Protein AF-A0A7R9T646-F1 (afdb_monomer_lite)

Structure (mmCIF, N/CA/C/O backbone):
data_AF-A0A7R9T646-F1
#
_entry.id   AF-A0A7R9T646-F1
#
loop_
_atom_site.group_PDB
_atom_site.id
_atom_site.type_symbol
_atom_site.label_atom_id
_atom_site.label_alt_id
_atom_site.label_comp_id
_atom_site.label_asym_id
_atom_site.label_entity_id
_atom_site.label_seq_id
_atom_site.pdbx_PDB_ins_code
_atom_site.Cartn_x
_atom_site.Cartn_y
_atom_site.Cartn_z
_atom_site.occupancy
_atom_site.B_iso_or_equiv
_atom_site.auth_seq_id
_atom_site.auth_comp_id
_atom_site.auth_asym_id
_atom_site.auth_atom_id
_atom_site.pdbx_PDB_model_num
ATOM 1 N N . GLU A 1 1 ? -43.658 -16.223 30.006 1.00 36.09 1 GLU A N 1
ATOM 2 C CA . GLU A 1 1 ? -44.524 -16.137 28.807 1.00 36.09 1 GLU A CA 1
ATOM 3 C C . GLU A 1 1 ? -45.807 -15.336 29.052 1.00 36.09 1 GLU A C 1
ATOM 5 O O . GLU A 1 1 ? -45.929 -14.273 28.464 1.00 36.09 1 GLU A O 1
ATOM 10 N N . LEU A 1 2 ? -46.694 -15.718 29.986 1.00 35.78 2 LEU A N 1
ATOM 11 C CA . LEU A 1 2 ? -47.937 -14.964 30.285 1.00 35.78 2 LEU A CA 1
ATOM 12 C C . LEU A 1 2 ? -47.733 -13.484 30.691 1.00 35.78 2 LEU A C 1
ATOM 14 O O . LEU A 1 2 ? -48.491 -12.627 30.253 1.00 35.78 2 LEU A O 1
ATOM 18 N N . GLN A 1 3 ? -46.701 -13.148 31.479 1.00 42.22 3 GLN A N 1
ATOM 19 C CA . GLN A 1 3 ? -46.390 -11.746 31.826 1.00 42.22 3 GLN A CA 1
ATOM 20 C C . GLN A 1 3 ? -45.808 -10.935 30.655 1.00 42.22 3 GLN A C 1
ATOM 22 O O . GLN A 1 3 ? -46.102 -9.749 30.547 1.00 42.22 3 GLN A O 1
ATOM 27 N N . ALA A 1 4 ? -45.021 -11.555 29.768 1.00 42.41 4 ALA A N 1
ATOM 28 C CA . ALA A 1 4 ? -44.462 -10.882 28.592 1.00 42.41 4 ALA A CA 1
ATOM 29 C C . ALA A 1 4 ? -45.567 -10.529 27.580 1.00 42.41 4 ALA A C 1
ATOM 31 O O . ALA A 1 4 ? -45.566 -9.430 27.037 1.00 42.41 4 ALA A O 1
ATOM 32 N N . GLY A 1 5 ? -46.562 -11.412 27.423 1.00 45.31 5 GLY A N 1
ATOM 33 C CA . GLY A 1 5 ? -47.751 -11.148 26.607 1.00 45.31 5 GLY A CA 1
ATOM 34 C C . GLY A 1 5 ? -48.639 -10.018 27.145 1.00 45.31 5 GLY A C 1
ATOM 35 O O . GLY A 1 5 ? -49.204 -9.272 26.359 1.00 45.31 5 GLY A O 1
ATOM 36 N N . VAL A 1 6 ? -48.729 -9.835 28.471 1.00 52.69 6 VAL A N 1
ATOM 37 C CA . VAL A 1 6 ? -49.461 -8.699 29.075 1.00 52.69 6 VAL A CA 1
ATOM 38 C C . VAL A 1 6 ? -48.689 -7.385 28.934 1.00 52.69 6 VAL A C 1
ATOM 40 O O . VAL A 1 6 ? -49.299 -6.344 28.723 1.00 52.69 6 VAL A O 1
ATOM 43 N N . ILE A 1 7 ? -47.355 -7.420 29.018 1.00 55.94 7 ILE A N 1
ATOM 44 C CA . ILE A 1 7 ? -46.509 -6.232 28.825 1.00 55.94 7 ILE A CA 1
ATOM 45 C C . ILE A 1 7 ? -46.528 -5.772 27.361 1.00 55.94 7 ILE A C 1
ATOM 47 O O . ILE A 1 7 ? -46.598 -4.574 27.121 1.00 55.94 7 ILE A O 1
ATOM 51 N N . GLY A 1 8 ? -46.565 -6.698 26.397 1.00 50.81 8 GLY A N 1
ATOM 52 C CA . GLY A 1 8 ? -46.741 -6.377 24.973 1.00 50.81 8 GLY A CA 1
ATOM 53 C C . GLY A 1 8 ? -48.120 -5.809 24.603 1.00 50.81 8 GLY A C 1
ATOM 54 O O . GLY A 1 8 ? -48.304 -5.353 23.484 1.00 50.81 8 GLY A O 1
ATOM 55 N N . LEU A 1 9 ? -49.090 -5.824 25.528 1.00 52.78 9 LEU A N 1
ATOM 56 C CA . LEU A 1 9 ? -50.414 -5.203 25.369 1.00 52.78 9 LEU A CA 1
ATOM 57 C C . LEU A 1 9 ? -50.498 -3.803 26.006 1.00 52.78 9 LEU A C 1
ATOM 59 O O . LEU A 1 9 ? -51.541 -3.151 25.925 1.00 52.78 9 LEU A O 1
ATOM 63 N N . LEU A 1 10 ? -49.436 -3.346 26.677 1.00 58.06 10 LEU A N 1
ATOM 64 C CA . LEU A 1 10 ? -49.351 -1.994 27.222 1.00 58.06 10 LEU A CA 1
ATOM 65 C C . LEU A 1 10 ? -49.015 -1.019 26.087 1.00 58.06 10 LEU A C 1
ATOM 67 O O . LEU A 1 10 ? -48.085 -1.257 25.328 1.00 58.06 10 LEU A O 1
ATOM 71 N N . GLY A 1 11 ? -49.754 0.089 25.980 1.00 62.97 11 GLY A N 1
ATOM 72 C CA . GLY A 1 11 ? -49.494 1.101 24.950 1.00 62.97 11 GLY A CA 1
ATOM 73 C C . GLY A 1 11 ? -48.109 1.751 25.077 1.00 62.97 11 GLY A C 1
ATOM 74 O O . GLY A 1 11 ? -47.518 1.769 26.162 1.00 62.97 11 GLY A O 1
ATOM 75 N N . GLY A 1 12 ? -47.632 2.340 23.979 1.00 66.50 12 GLY A N 1
ATOM 76 C CA . GLY A 1 12 ? -46.288 2.912 23.833 1.00 66.50 12 GLY A CA 1
ATOM 77 C C . GLY A 1 12 ? -45.790 3.798 24.981 1.00 66.50 12 GLY A C 1
ATOM 78 O O . GLY A 1 12 ? -44.673 3.617 25.472 1.00 66.50 12 GLY A O 1
ATOM 79 N N . ASP A 1 13 ? -46.652 4.674 25.509 1.00 72.94 13 ASP A N 1
ATOM 80 C CA . ASP A 1 13 ? -46.334 5.556 26.644 1.00 72.94 13 ASP A CA 1
ATOM 81 C C . ASP A 1 13 ? -45.949 4.787 27.919 1.00 72.94 13 ASP A C 1
ATOM 83 O O . ASP A 1 13 ? -45.088 5.221 28.688 1.00 72.94 13 ASP A O 1
ATOM 87 N N . SER A 1 14 ? -46.560 3.623 28.154 1.00 80.94 14 SER A N 1
ATOM 88 C CA . SER A 1 14 ? -46.241 2.786 29.317 1.00 80.94 14 SER A CA 1
ATOM 89 C C . SER A 1 14 ? -44.862 2.151 29.167 1.00 80.94 14 SER A C 1
ATOM 91 O O . SER A 1 14 ? -44.081 2.150 30.120 1.00 80.94 14 SER A O 1
ATOM 93 N N . MET A 1 15 ? -44.527 1.672 27.965 1.00 83.88 15 MET A N 1
ATOM 94 C CA . MET A 1 15 ? -43.220 1.079 27.692 1.00 83.88 15 MET A CA 1
ATOM 95 C C . MET A 1 15 ? -42.100 2.119 27.829 1.00 83.88 15 MET A C 1
ATOM 97 O O . MET A 1 15 ? -41.085 1.877 28.492 1.00 83.88 15 MET A O 1
ATOM 101 N N . PHE A 1 16 ? -42.317 3.321 27.298 1.00 86.94 16 PHE A N 1
ATOM 102 C CA . PHE A 1 16 ? -41.382 4.433 27.434 1.00 86.94 16 PHE A CA 1
ATOM 103 C C . PHE A 1 16 ? -41.096 4.779 28.908 1.00 86.94 16 PHE A C 1
ATOM 105 O O . PHE A 1 16 ? -39.937 4.891 29.310 1.00 86.94 16 PHE A O 1
ATOM 112 N N . GLN A 1 17 ? -42.126 4.874 29.758 1.00 88.19 17 GLN A N 1
ATOM 113 C CA . GLN A 1 17 ? -41.931 5.181 31.184 1.00 88.19 17 GLN A CA 1
ATOM 114 C C . GLN A 1 17 ? -41.261 4.039 31.955 1.00 88.19 17 GLN A C 1
ATOM 116 O O . GLN A 1 17 ? -40.408 4.286 32.808 1.00 88.19 17 GLN A O 1
ATOM 121 N N . MET A 1 18 ? -41.607 2.785 31.652 1.00 87.94 18 MET A N 1
ATOM 122 C CA . MET A 1 18 ? -41.038 1.614 32.329 1.00 87.94 18 MET A CA 1
ATOM 123 C C . MET A 1 18 ? -39.549 1.401 32.017 1.00 87.94 18 MET A C 1
ATOM 125 O O . MET A 1 18 ? -38.837 0.817 32.832 1.00 87.94 18 MET A O 1
ATOM 129 N N . THR A 1 19 ? -39.069 1.877 30.865 1.00 91.69 19 THR A N 1
ATOM 130 C CA . THR A 1 19 ? -37.661 1.754 30.443 1.00 91.69 19 THR A CA 1
ATOM 131 C C . THR A 1 19 ? -36.781 2.941 30.836 1.00 91.69 19 THR A C 1
ATOM 133 O O . THR A 1 19 ? -35.556 2.841 30.779 1.00 91.69 19 THR A O 1
ATOM 136 N N . LYS A 1 20 ? -37.379 4.049 31.286 1.00 91.00 20 LYS A N 1
ATOM 137 C CA . LYS A 1 20 ? -36.696 5.330 31.520 1.00 91.00 20 LYS A CA 1
ATOM 138 C C . LYS A 1 20 ? -35.478 5.247 32.443 1.00 91.00 20 LYS A C 1
ATOM 140 O O . LYS A 1 20 ? -34.511 5.967 32.236 1.00 91.00 20 LYS A O 1
ATOM 145 N N . ASN A 1 21 ? -35.510 4.366 33.442 1.00 91.31 21 ASN A N 1
ATOM 146 C CA . ASN A 1 21 ? -34.461 4.255 34.462 1.00 91.31 21 ASN A CA 1
ATOM 147 C C . ASN A 1 21 ? -33.472 3.104 34.211 1.00 91.31 21 ASN A C 1
ATOM 149 O O . ASN A 1 21 ? -32.638 2.820 35.070 1.00 91.31 21 ASN A O 1
ATOM 153 N N . LEU A 1 22 ? -33.544 2.425 33.058 1.00 93.06 22 LEU A N 1
ATOM 154 C CA . LEU A 1 22 ? -32.674 1.276 32.776 1.00 93.06 22 LEU A CA 1
ATOM 155 C C . LEU A 1 22 ? -31.188 1.647 32.688 1.00 93.06 22 LEU A C 1
ATOM 157 O O . LEU A 1 22 ? -30.338 0.804 32.964 1.00 93.06 22 LEU A O 1
ATOM 161 N N . TYR A 1 23 ? -30.857 2.905 32.383 1.00 92.06 23 TYR A N 1
ATOM 162 C CA . TYR A 1 23 ? -29.471 3.383 32.338 1.00 92.06 23 TYR A CA 1
ATOM 163 C C . TYR A 1 23 ? -28.728 3.204 33.673 1.00 92.06 23 TYR A C 1
ATOM 165 O O . TYR A 1 23 ? -27.513 3.008 33.680 1.00 92.06 23 TYR A O 1
ATOM 173 N N . ALA A 1 24 ? -29.445 3.178 34.805 1.00 91.19 24 ALA A N 1
ATOM 174 C CA . ALA A 1 24 ? -28.866 2.929 36.128 1.00 91.19 24 ALA A CA 1
ATOM 175 C C . ALA A 1 24 ? -28.239 1.523 36.265 1.00 91.19 24 ALA A C 1
ATOM 177 O O . ALA A 1 24 ? -27.486 1.268 37.206 1.00 91.19 24 ALA A O 1
ATOM 178 N N . ALA A 1 25 ? -28.508 0.609 35.324 1.00 89.06 25 ALA A N 1
ATOM 179 C CA . ALA A 1 25 ? -27.880 -0.708 35.276 1.00 89.06 25 ALA A CA 1
ATOM 180 C C . ALA A 1 25 ? -26.375 -0.647 34.942 1.00 89.06 25 ALA A C 1
ATOM 182 O O . ALA A 1 25 ? -25.620 -1.523 35.378 1.00 89.06 25 ALA A O 1
ATOM 183 N N . TYR A 1 26 ? -25.929 0.376 34.204 1.00 87.44 26 TYR A N 1
ATOM 184 C CA . TYR A 1 26 ? -24.523 0.545 33.818 1.00 87.44 26 TYR A CA 1
ATOM 185 C C . TYR A 1 26 ? -23.925 1.888 34.262 1.00 87.44 26 TYR A C 1
ATOM 187 O O . TYR A 1 26 ? -22.754 1.929 34.636 1.00 87.44 26 TYR A O 1
ATOM 195 N N . LYS A 1 27 ? -24.716 2.966 34.299 1.00 87.75 27 LYS A N 1
ATOM 196 C CA . LYS A 1 27 ? -24.257 4.315 34.645 1.00 87.75 27 LYS A CA 1
ATOM 197 C C . LYS A 1 27 ? -24.341 4.551 36.150 1.00 87.75 27 LYS A C 1
ATOM 199 O O . LYS A 1 27 ? -25.387 4.377 36.771 1.00 87.75 27 LYS A O 1
ATOM 204 N N . VAL A 1 28 ? -23.224 4.959 36.748 1.00 82.12 28 VAL A N 1
ATOM 205 C CA . VAL A 1 28 ? -23.115 5.157 38.199 1.00 82.12 28 VAL A CA 1
ATOM 206 C C . VAL A 1 28 ? -23.414 6.608 38.572 1.00 82.12 28 VAL A C 1
ATOM 208 O O . VAL A 1 28 ? -22.648 7.502 38.213 1.00 82.12 28 VAL A O 1
ATOM 211 N N . ASP A 1 29 ? -24.457 6.838 39.374 1.00 80.94 29 ASP A N 1
ATOM 212 C CA . ASP A 1 29 ? -24.684 8.143 40.006 1.00 80.94 29 ASP A CA 1
ATOM 213 C C . ASP A 1 29 ? -23.667 8.363 41.137 1.00 80.94 29 ASP A C 1
ATOM 215 O O . ASP A 1 29 ? -23.695 7.691 42.167 1.00 80.94 29 ASP A O 1
ATOM 219 N N . LYS A 1 30 ? -22.734 9.300 40.943 1.00 81.00 30 LYS A N 1
ATOM 220 C CA . LYS A 1 30 ? -21.671 9.606 41.915 1.00 81.00 30 LYS A CA 1
ATOM 221 C C . LYS A 1 30 ? -22.188 10.305 43.178 1.00 81.00 30 LYS A C 1
ATOM 223 O O . LYS A 1 30 ? -21.455 10.341 44.163 1.00 81.00 30 LYS A O 1
ATOM 228 N N . ASN A 1 31 ? -23.412 10.834 43.160 1.00 83.62 31 ASN A N 1
ATOM 229 C CA . ASN A 1 31 ? -23.991 11.572 44.280 1.00 83.62 31 ASN A CA 1
ATOM 230 C C . ASN A 1 31 ? -24.744 10.673 45.275 1.00 83.62 31 ASN A C 1
ATOM 232 O O . ASN A 1 31 ? -25.038 11.118 46.383 1.00 83.62 31 ASN A O 1
ATOM 236 N N . SER A 1 32 ? -25.045 9.420 44.915 1.00 83.50 32 SER A N 1
ATOM 237 C CA . SER A 1 32 ? -25.761 8.482 45.789 1.00 83.50 32 SER A CA 1
ATOM 238 C C . SER A 1 32 ? -24.815 7.644 46.658 1.00 83.50 32 SER A C 1
ATOM 240 O O . SER A 1 32 ? -23.663 7.364 46.300 1.00 83.50 32 SER A O 1
ATOM 242 N N . SER A 1 33 ? -25.312 7.170 47.803 1.00 88.38 33 SER A N 1
ATOM 243 C CA . SER A 1 33 ? -24.544 6.274 48.675 1.00 88.38 33 SER A CA 1
ATOM 244 C C . SER A 1 33 ? -24.209 4.945 47.978 1.00 88.38 33 SER A C 1
ATOM 246 O O . SER A 1 33 ? -24.876 4.515 47.039 1.00 88.38 33 SER A O 1
ATOM 248 N N . ALA A 1 34 ? -23.164 4.238 48.428 1.00 86.00 34 ALA A N 1
ATOM 249 C CA . ALA A 1 34 ? -22.797 2.934 47.856 1.00 86.00 34 ALA A CA 1
ATOM 250 C C . ALA A 1 34 ? -23.947 1.907 47.909 1.00 86.00 34 ALA A C 1
ATOM 252 O O . ALA A 1 34 ? -24.131 1.136 46.968 1.00 86.00 34 ALA A O 1
ATOM 253 N N . GLN A 1 35 ? -24.739 1.935 48.984 1.00 86.44 35 GLN A N 1
ATOM 254 C CA . GLN A 1 35 ? -25.880 1.042 49.166 1.00 86.44 35 GLN A CA 1
ATOM 255 C C . GLN A 1 35 ? -27.036 1.389 48.216 1.00 86.44 35 GLN A C 1
ATOM 257 O O . GLN A 1 35 ? -27.603 0.490 47.598 1.00 86.44 35 GLN A O 1
ATOM 262 N N . GLU A 1 36 ? -27.341 2.677 48.034 1.00 86.38 36 GLU A N 1
ATOM 263 C CA . GLU A 1 36 ? -28.346 3.133 47.062 1.00 86.38 36 GLU A CA 1
ATOM 264 C C . GLU A 1 36 ? -27.932 2.810 45.628 1.00 86.38 36 GLU A C 1
ATOM 266 O O . GLU A 1 36 ? -28.743 2.281 44.876 1.00 86.38 36 GLU A O 1
ATOM 271 N N . ARG A 1 37 ? -26.659 3.018 45.267 1.00 86.00 37 ARG A N 1
ATOM 272 C CA . ARG A 1 37 ? -26.133 2.664 43.939 1.00 86.00 37 ARG A CA 1
ATOM 273 C C . ARG A 1 37 ? -26.306 1.182 43.634 1.00 86.00 37 ARG A C 1
ATOM 275 O O . ARG A 1 37 ? -26.750 0.821 42.548 1.00 86.00 37 ARG A O 1
ATOM 282 N N . SER A 1 38 ? -25.970 0.321 44.595 1.00 86.88 38 SER A N 1
ATOM 283 C CA . SER A 1 38 ? -26.133 -1.126 44.437 1.00 86.88 38 SER A CA 1
ATOM 284 C C . SER A 1 38 ? -27.600 -1.521 44.272 1.00 86.88 38 SER A C 1
ATOM 286 O O . SER A 1 38 ? -27.901 -2.398 43.466 1.00 86.88 38 SER A O 1
ATOM 288 N N . ARG A 1 39 ? -28.504 -0.876 45.018 1.00 90.44 39 ARG A N 1
ATOM 289 C CA . ARG A 1 39 ? -29.946 -1.109 44.919 1.00 90.44 39 ARG A CA 1
ATOM 290 C C . ARG A 1 39 ? -30.506 -0.644 43.576 1.00 90.44 39 ARG A C 1
ATOM 292 O O . ARG A 1 39 ? -31.128 -1.437 42.889 1.00 90.44 39 ARG A O 1
ATOM 299 N N . MET A 1 40 ? -30.231 0.596 43.168 1.00 88.62 40 MET A N 1
ATOM 300 C CA . MET A 1 40 ? -30.699 1.148 41.890 1.00 88.62 40 MET A CA 1
ATOM 301 C C . MET A 1 40 ? -30.210 0.323 40.700 1.00 88.62 40 MET A C 1
ATOM 303 O O . MET A 1 40 ? -30.976 0.068 39.775 1.00 88.62 40 MET A O 1
ATOM 307 N N . LYS A 1 41 ? -28.956 -0.141 40.743 1.00 90.25 41 LYS A N 1
ATOM 308 C CA . LYS A 1 41 ? -28.407 -1.029 39.719 1.00 90.25 41 LYS A CA 1
ATOM 309 C C . LYS A 1 41 ? -29.159 -2.359 39.654 1.00 90.25 41 LYS A C 1
ATOM 311 O O . LYS A 1 41 ? -29.510 -2.790 38.559 1.00 90.25 41 LYS A O 1
ATOM 316 N N . ALA A 1 42 ? -29.406 -2.997 40.800 1.00 88.94 42 ALA A N 1
ATOM 317 C CA . ALA A 1 42 ? -30.140 -4.259 40.862 1.00 88.94 42 ALA A CA 1
ATOM 318 C C . ALA A 1 42 ? -31.588 -4.099 40.368 1.00 88.94 42 ALA A C 1
ATOM 320 O O . ALA A 1 42 ? -32.022 -4.870 39.515 1.00 88.94 42 ALA A O 1
ATOM 321 N N . ASP A 1 43 ? -32.285 -3.051 40.816 1.00 90.00 43 ASP A N 1
ATOM 322 C CA . ASP A 1 43 ? -33.663 -2.745 40.415 1.00 90.00 43 ASP A CA 1
ATOM 323 C C . ASP A 1 43 ? -33.756 -2.483 38.896 1.00 90.00 43 ASP A C 1
ATOM 325 O O . ASP A 1 43 ? -34.667 -2.971 38.219 1.00 90.00 43 ASP A O 1
ATOM 329 N N . ALA A 1 44 ? -32.792 -1.744 38.329 1.00 91.25 44 ALA A N 1
ATOM 330 C CA . ALA A 1 44 ? -32.715 -1.475 36.893 1.00 91.25 44 ALA A CA 1
ATOM 331 C C . ALA A 1 44 ? -32.398 -2.738 36.082 1.00 91.25 44 ALA A C 1
ATOM 333 O O . ALA A 1 44 ? -33.021 -2.968 35.047 1.00 91.25 44 ALA A O 1
ATOM 334 N N . GLN A 1 45 ? -31.479 -3.582 36.560 1.00 89.94 45 GLN A N 1
ATOM 335 C CA . GLN A 1 45 ? -31.189 -4.869 35.933 1.00 89.94 45 GLN A CA 1
ATOM 336 C C . GLN A 1 45 ? -32.431 -5.762 35.935 1.00 89.94 45 GLN A C 1
ATOM 338 O O . GLN A 1 45 ? -32.848 -6.190 34.863 1.00 89.94 45 GLN A O 1
ATOM 343 N N . GLU A 1 46 ? -33.071 -5.988 37.084 1.00 88.69 46 GLU A N 1
ATOM 344 C CA . GLU A 1 46 ? -34.286 -6.809 37.194 1.00 88.69 46 GLU A CA 1
ATOM 345 C C . GLU A 1 46 ? -35.408 -6.293 36.279 1.00 88.69 46 GLU A C 1
ATOM 347 O O . GLU A 1 46 ? -36.029 -7.061 35.537 1.00 88.69 46 GLU A O 1
ATOM 352 N N . THR A 1 47 ? -35.613 -4.974 36.257 1.00 89.25 47 THR A N 1
ATOM 353 C CA . THR A 1 47 ? -36.576 -4.336 35.353 1.00 89.25 47 THR A CA 1
ATOM 354 C C . THR A 1 47 ? -36.211 -4.585 33.889 1.00 89.25 47 THR A C 1
ATOM 356 O O . THR A 1 47 ? -37.076 -4.973 33.104 1.00 89.25 47 THR A O 1
ATOM 359 N N . GLY A 1 48 ? -34.937 -4.433 33.522 1.00 88.12 48 GLY A N 1
ATOM 360 C CA . GLY A 1 48 ? -34.434 -4.687 32.174 1.00 88.12 48 GLY A CA 1
ATOM 361 C C . GLY A 1 48 ? -34.656 -6.129 31.727 1.00 88.12 48 GLY A C 1
ATOM 362 O O . GLY A 1 48 ? -35.151 -6.353 30.628 1.00 88.12 48 GLY A O 1
ATOM 363 N N . HIS A 1 49 ? -34.401 -7.109 32.597 1.00 85.75 49 HIS A N 1
ATOM 364 C CA . HIS A 1 49 ? -34.636 -8.525 32.288 1.00 85.75 49 HIS A CA 1
ATOM 365 C C . HIS A 1 49 ? -36.102 -8.814 31.986 1.00 85.75 49 HIS A C 1
ATOM 367 O O . HIS A 1 49 ? -36.417 -9.572 31.071 1.00 85.75 49 HIS A O 1
ATOM 373 N N . ARG A 1 50 ? -37.007 -8.217 32.768 1.00 85.06 50 ARG A N 1
ATOM 374 C CA . ARG A 1 50 ? -38.447 -8.405 32.594 1.00 85.06 50 ARG A CA 1
ATOM 375 C C . ARG A 1 50 ? -38.945 -7.811 31.275 1.00 85.06 50 ARG A C 1
ATOM 377 O O . ARG A 1 50 ? -39.881 -8.347 30.690 1.00 85.06 50 ARG A O 1
ATOM 384 N N . LEU A 1 51 ? -38.348 -6.703 30.836 1.00 86.62 51 LEU A N 1
ATOM 385 C CA . LEU A 1 51 ? -38.791 -5.938 29.668 1.00 86.62 51 LEU A CA 1
ATOM 386 C C . LEU A 1 51 ? -38.088 -6.345 28.367 1.00 86.62 51 LEU A C 1
ATOM 388 O O . LEU A 1 51 ? -38.678 -6.192 27.301 1.00 86.62 51 LEU A O 1
ATOM 392 N N . ALA A 1 52 ? -36.875 -6.900 28.435 1.00 85.00 52 ALA A N 1
ATOM 393 C CA . ALA A 1 52 ? -36.073 -7.254 27.265 1.00 85.00 52 ALA A CA 1
ATOM 394 C C . ALA A 1 52 ? -36.797 -8.154 26.240 1.00 85.00 52 ALA A C 1
ATOM 396 O O . ALA A 1 52 ? -36.703 -7.845 25.054 1.00 85.00 52 ALA A O 1
ATOM 397 N N . PRO A 1 53 ? -37.565 -9.200 26.623 1.00 80.38 53 PRO A N 1
ATOM 398 C CA . PRO A 1 53 ? -38.298 -10.007 25.646 1.00 80.38 53 PRO A CA 1
ATOM 399 C C . PRO A 1 53 ? -39.344 -9.202 24.868 1.00 80.38 53 PRO A C 1
ATOM 401 O O . PRO A 1 53 ? -39.451 -9.364 23.660 1.00 80.38 53 PRO A O 1
ATOM 404 N N . ALA A 1 54 ? -40.077 -8.315 25.552 1.00 79.12 54 ALA A N 1
ATOM 405 C CA . ALA A 1 54 ? -41.098 -7.478 24.925 1.00 79.12 54 ALA A CA 1
ATOM 406 C C . ALA A 1 54 ? -40.473 -6.421 24.003 1.00 79.12 54 ALA A C 1
ATOM 408 O O . ALA A 1 54 ? -40.972 -6.200 22.906 1.00 79.12 54 ALA A O 1
ATOM 409 N N . LEU A 1 55 ? -39.351 -5.819 24.416 1.00 83.44 55 LEU A N 1
ATOM 410 C CA . LEU A 1 55 ? -38.586 -4.882 23.587 1.00 83.44 55 LEU A CA 1
ATOM 411 C C . LEU A 1 55 ? -38.014 -5.556 22.333 1.00 83.44 55 LEU A C 1
ATOM 413 O O . LEU A 1 55 ? -38.051 -4.972 21.256 1.00 83.44 55 LEU A O 1
ATOM 417 N N . ALA A 1 56 ? -37.509 -6.786 22.460 1.00 81.88 56 ALA A N 1
ATOM 418 C CA . ALA A 1 56 ? -36.938 -7.532 21.341 1.00 81.88 56 ALA A CA 1
ATOM 419 C C . ALA A 1 56 ? -37.987 -7.952 20.296 1.00 81.88 56 ALA A C 1
ATOM 421 O O . ALA A 1 56 ? -37.639 -8.104 19.129 1.00 81.88 56 ALA A O 1
ATOM 422 N N . SER A 1 57 ? -39.247 -8.150 20.701 1.00 76.81 57 SER A N 1
ATOM 423 C CA . SER A 1 57 ? -40.344 -8.566 19.816 1.00 76.81 57 SER A CA 1
ATOM 424 C C . SER A 1 57 ? -41.234 -7.420 19.323 1.00 76.81 57 SER A C 1
ATOM 426 O O . SER A 1 57 ? -42.182 -7.679 18.586 1.00 76.81 57 SER A O 1
ATOM 428 N N . MET A 1 58 ? -40.998 -6.186 19.776 1.00 79.00 58 MET A N 1
ATOM 429 C CA . MET A 1 58 ? -41.806 -5.018 19.412 1.00 79.00 58 MET A CA 1
ATOM 430 C C . MET A 1 58 ? -41.612 -4.655 17.934 1.00 79.00 58 MET A C 1
ATOM 432 O O . MET A 1 58 ? -40.518 -4.817 17.392 1.00 79.00 58 MET A O 1
ATOM 436 N N . ASP A 1 59 ? -42.664 -4.164 17.277 1.00 81.50 59 ASP A N 1
ATOM 437 C CA . ASP A 1 59 ? -42.590 -3.745 15.874 1.00 81.50 59 ASP A CA 1
ATOM 438 C C . ASP A 1 59 ? -41.625 -2.559 15.682 1.00 81.50 59 ASP A C 1
ATOM 440 O O . ASP A 1 59 ? -41.467 -1.715 16.565 1.00 81.50 59 ASP A O 1
ATOM 444 N N . THR A 1 60 ? -40.959 -2.485 14.526 1.00 82.81 60 THR A N 1
ATOM 445 C CA . THR A 1 60 ? -39.958 -1.445 14.244 1.00 82.81 60 THR A CA 1
ATOM 446 C C . THR A 1 60 ? -40.556 -0.036 14.214 1.00 82.81 60 THR A C 1
ATOM 448 O O . THR A 1 60 ? -39.914 0.892 14.707 1.00 82.81 60 THR A O 1
ATOM 451 N N . GLU A 1 61 ? -41.765 0.153 13.673 1.00 85.00 61 GLU A N 1
ATOM 452 C CA . GLU A 1 61 ? -42.420 1.470 13.669 1.00 85.00 61 GLU A CA 1
ATOM 453 C C . GLU A 1 61 ? -42.898 1.853 15.070 1.00 85.00 61 GLU A C 1
ATOM 455 O O . GLU A 1 61 ? -42.794 3.013 15.472 1.00 85.00 61 GLU A O 1
ATOM 460 N N . GLU A 1 62 ? -43.350 0.871 15.851 1.00 86.69 62 GLU A N 1
ATOM 461 C CA . GLU A 1 62 ? -43.721 1.087 17.248 1.00 86.69 62 GLU A CA 1
ATOM 462 C C . GLU A 1 62 ? -42.503 1.477 18.101 1.00 86.69 62 GLU A C 1
ATOM 464 O O . GLU A 1 62 ? -42.561 2.456 18.846 1.00 86.69 62 GLU A O 1
ATOM 469 N N . LEU A 1 63 ? -41.370 0.780 17.952 1.00 88.12 63 LEU A N 1
ATOM 470 C CA . LEU A 1 63 ? -40.104 1.151 18.593 1.00 88.12 63 LEU A CA 1
ATOM 471 C C . LEU A 1 63 ? -39.682 2.571 18.203 1.00 88.12 63 LEU A C 1
ATOM 473 O O . LEU A 1 63 ? -39.301 3.364 19.066 1.00 88.12 63 LEU A O 1
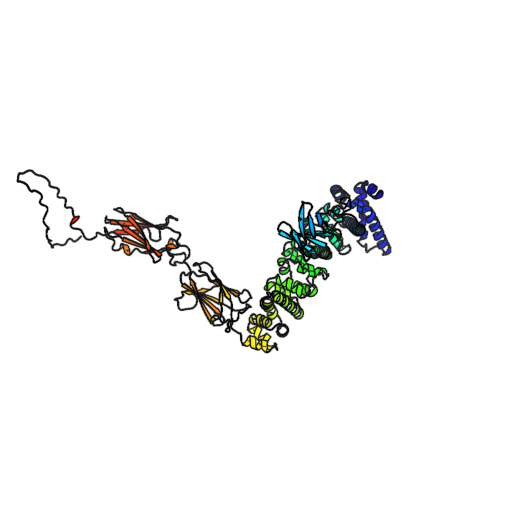ATOM 477 N N . ARG A 1 64 ? -39.777 2.913 16.916 1.00 88.88 64 ARG A N 1
ATOM 478 C CA . ARG A 1 64 ? -39.401 4.238 16.422 1.00 88.88 64 ARG A CA 1
ATOM 479 C C . ARG A 1 64 ? -40.253 5.340 17.041 1.00 88.88 64 ARG A C 1
ATOM 481 O O . ARG A 1 64 ? -39.699 6.322 17.531 1.00 88.88 64 ARG A O 1
ATOM 488 N N . GLU A 1 65 ? -41.576 5.196 17.043 1.00 89.25 65 GLU A N 1
ATOM 489 C CA . GLU A 1 65 ? -42.461 6.221 17.605 1.00 89.25 65 GLU A CA 1
ATOM 490 C C . GLU A 1 65 ? -42.354 6.297 19.134 1.00 89.25 65 GLU A C 1
ATOM 492 O O . GLU A 1 65 ? -42.267 7.401 19.676 1.00 89.25 65 GLU A O 1
ATOM 497 N N . ASN A 1 66 ? -42.238 5.160 19.828 1.00 89.31 66 ASN A N 1
ATOM 498 C CA . ASN A 1 66 ? -42.085 5.127 21.285 1.00 89.31 66 ASN A CA 1
ATOM 499 C C . ASN A 1 66 ? -40.795 5.814 21.748 1.00 89.31 66 ASN A C 1
ATOM 501 O O . ASN A 1 66 ? -40.805 6.540 22.738 1.00 89.31 66 ASN A O 1
ATOM 505 N N . PHE A 1 67 ? -39.680 5.610 21.038 1.00 91.81 67 PHE A N 1
ATOM 506 C CA . PHE A 1 67 ? -38.363 6.124 21.433 1.00 91.81 67 PHE A CA 1
ATOM 507 C C . PHE A 1 67 ? -37.929 7.383 20.670 1.00 91.81 67 PHE A C 1
ATOM 509 O O . PHE A 1 67 ? -36.799 7.845 20.823 1.00 91.81 67 PHE A O 1
ATOM 516 N N . LYS A 1 68 ? -38.830 8.013 19.911 1.00 90.38 68 LYS A N 1
ATOM 517 C CA . LYS A 1 68 ? -38.558 9.228 19.123 1.00 90.38 68 LYS A CA 1
ATOM 518 C C . LYS A 1 68 ? -37.998 10.397 19.937 1.00 90.38 68 LYS A C 1
ATOM 520 O O . LYS A 1 68 ? -37.219 11.191 19.423 1.00 90.38 68 LYS A O 1
ATOM 525 N N . GLN A 1 69 ? -38.404 10.508 21.203 1.00 89.38 69 GLN A N 1
ATOM 526 C CA . GLN A 1 69 ? -37.967 11.556 22.138 1.00 89.38 69 GLN A CA 1
ATOM 527 C C . GLN A 1 69 ? -37.054 11.019 23.254 1.00 89.38 69 GLN A C 1
ATOM 529 O O . GLN A 1 69 ? -36.812 11.711 24.244 1.00 89.38 69 GLN A O 1
ATOM 534 N N . ALA A 1 70 ? -36.573 9.778 23.133 1.00 92.81 70 ALA A N 1
ATOM 535 C CA . ALA A 1 70 ? -35.704 9.175 24.134 1.00 92.81 70 ALA A CA 1
ATOM 536 C C . ALA A 1 70 ? -34.317 9.833 24.126 1.00 92.81 70 ALA A C 1
ATOM 538 O O . ALA A 1 70 ? -33.751 10.123 23.070 1.00 92.81 70 ALA A O 1
ATOM 539 N N . THR A 1 71 ? -33.757 10.048 25.316 1.00 95.38 71 THR A N 1
ATOM 540 C CA . THR A 1 71 ? -32.373 10.512 25.464 1.00 95.38 71 THR A CA 1
ATOM 541 C C . THR A 1 71 ? -31.388 9.376 25.153 1.00 95.38 71 THR A C 1
ATOM 543 O O . THR A 1 71 ? -31.761 8.203 25.259 1.00 95.38 71 THR A O 1
ATOM 546 N N . PRO A 1 72 ? -30.114 9.681 24.836 1.00 94.31 72 PRO A N 1
ATOM 547 C CA . PRO A 1 72 ? -29.094 8.653 24.620 1.00 94.31 72 PRO A CA 1
ATOM 548 C C . PRO A 1 72 ? -28.959 7.689 25.804 1.00 94.31 72 PRO A C 1
ATOM 550 O O . PRO A 1 72 ? -28.851 6.486 25.599 1.00 94.31 72 PRO A O 1
ATOM 553 N N . GLU A 1 73 ? -29.067 8.195 27.038 1.00 94.62 73 GLU A N 1
ATOM 554 C CA . GLU A 1 73 ? -29.047 7.385 28.266 1.00 94.62 73 GLU A CA 1
ATOM 555 C C . GLU A 1 73 ? -30.210 6.386 28.310 1.00 94.62 73 GLU A C 1
ATOM 557 O O . GLU A 1 73 ? -30.026 5.210 28.615 1.00 94.62 73 GLU A O 1
ATOM 562 N N . HIS A 1 74 ? -31.422 6.833 27.971 1.00 94.75 74 HIS A N 1
ATOM 563 C CA . HIS A 1 74 ? -32.612 5.981 27.966 1.00 94.75 74 HIS A CA 1
ATOM 564 C C . HIS A 1 74 ? -32.489 4.873 26.912 1.00 94.75 74 HIS A C 1
ATOM 566 O O . HIS A 1 74 ? -32.713 3.699 27.220 1.00 94.75 74 HIS A O 1
ATOM 572 N N . ILE A 1 75 ? -32.056 5.224 25.698 1.00 95.50 75 ILE A N 1
ATOM 573 C CA . ILE A 1 75 ? -31.799 4.258 24.622 1.00 95.50 75 ILE A CA 1
ATOM 574 C C . ILE A 1 75 ? -30.691 3.279 25.036 1.00 95.50 75 ILE A C 1
ATOM 576 O O . ILE A 1 75 ? -30.879 2.066 24.938 1.00 95.50 75 ILE A O 1
ATOM 580 N N . GLY A 1 76 ? -29.575 3.785 25.569 1.00 93.88 76 GLY A N 1
ATOM 581 C CA . GLY A 1 76 ? -28.463 2.984 26.078 1.00 93.88 76 GLY A CA 1
ATOM 582 C C . GLY A 1 76 ? -28.904 1.999 27.161 1.00 93.88 76 GLY A C 1
ATOM 583 O O . GLY A 1 76 ? -28.513 0.836 27.130 1.00 93.88 76 GLY A O 1
ATOM 584 N N . GLY A 1 77 ? -29.796 2.412 28.069 1.00 93.25 77 GLY A N 1
ATOM 585 C CA . GLY A 1 77 ? -30.406 1.541 29.082 1.00 93.25 77 GLY A CA 1
ATOM 586 C C . GLY A 1 77 ? -31.157 0.353 28.484 1.00 93.25 77 GLY A C 1
ATOM 587 O O . GLY A 1 77 ? -31.015 -0.777 28.955 1.00 93.25 77 GLY A O 1
ATOM 588 N N . CYS A 1 78 ? -31.925 0.595 27.424 1.00 94.31 78 CYS A N 1
ATOM 589 C CA . CYS A 1 78 ? -32.672 -0.451 26.729 1.00 94.31 78 CYS A CA 1
ATOM 590 C C . CYS A 1 78 ? -31.742 -1.397 25.960 1.00 94.31 78 CYS A C 1
ATOM 592 O O . CYS A 1 78 ? -31.857 -2.615 26.099 1.00 94.31 78 CYS A O 1
ATOM 594 N N . LEU A 1 79 ? -30.783 -0.848 25.206 1.00 94.00 79 LEU A N 1
ATOM 595 C CA . LEU A 1 79 ? -29.788 -1.633 24.472 1.00 94.00 79 LEU A CA 1
ATOM 596 C C . LEU A 1 79 ? -28.946 -2.493 25.421 1.00 94.00 79 LEU A C 1
ATOM 598 O O . LEU A 1 79 ? -28.756 -3.679 25.164 1.00 94.00 79 LEU A O 1
ATOM 602 N N . PHE A 1 80 ? -28.514 -1.940 26.557 1.00 93.06 80 PHE A N 1
ATOM 603 C CA . PHE A 1 80 ? -27.791 -2.682 27.588 1.00 93.06 80 PHE A CA 1
ATOM 604 C C . PHE A 1 80 ? -28.617 -3.856 28.129 1.00 93.06 80 PHE A C 1
ATOM 606 O O . PHE A 1 80 ? -28.107 -4.971 28.220 1.00 93.06 80 PHE A O 1
ATOM 613 N N . ALA A 1 81 ? -29.901 -3.641 28.439 1.00 91.44 81 ALA A N 1
ATOM 614 C CA . ALA A 1 81 ? -30.789 -4.709 28.898 1.00 91.44 81 ALA A CA 1
ATOM 615 C C . ALA A 1 81 ? -30.964 -5.818 27.845 1.00 91.44 81 ALA A C 1
ATOM 617 O O . ALA A 1 81 ? -30.994 -7.000 28.190 1.00 91.44 81 ALA A O 1
ATOM 618 N N . LEU A 1 82 ? -31.035 -5.453 26.563 1.00 89.50 82 LEU A N 1
ATOM 619 C CA . LEU A 1 82 ? -31.120 -6.399 25.452 1.00 89.50 82 LEU A CA 1
ATOM 620 C C . LEU A 1 82 ? -29.806 -7.171 25.241 1.00 89.50 82 LEU A C 1
ATOM 622 O O . LEU A 1 82 ? -29.853 -8.367 24.962 1.00 89.50 82 LEU A O 1
ATOM 626 N N . ILE A 1 83 ? -28.641 -6.531 25.397 1.00 88.19 83 ILE A N 1
ATOM 627 C CA . ILE A 1 83 ? -27.323 -7.193 25.319 1.00 88.19 83 ILE A CA 1
ATOM 628 C C . ILE A 1 83 ? -27.178 -8.193 26.469 1.00 88.19 83 ILE A C 1
ATOM 630 O O . ILE A 1 83 ? -26.766 -9.335 26.274 1.00 88.19 83 ILE A O 1
ATOM 634 N N . ASP A 1 84 ? -27.558 -7.781 27.674 1.00 84.75 84 ASP A N 1
ATOM 635 C CA . ASP A 1 84 ? -27.537 -8.614 28.872 1.00 84.75 84 ASP A CA 1
ATOM 636 C C . ASP A 1 84 ? -28.502 -9.812 28.731 1.00 84.75 84 ASP A C 1
ATOM 638 O O . ASP A 1 84 ? -28.172 -10.942 29.097 1.00 84.75 84 ASP A O 1
ATOM 642 N N . ALA A 1 85 ? -29.662 -9.609 28.096 1.00 81.44 85 ALA A N 1
ATOM 643 C CA . ALA A 1 85 ? -30.567 -10.689 27.709 1.00 81.44 85 ALA A CA 1
ATOM 644 C C . ALA A 1 85 ? -29.961 -11.618 26.639 1.00 81.44 85 ALA A C 1
ATOM 646 O O . ALA A 1 85 ? -30.016 -12.833 26.825 1.00 81.44 85 ALA A O 1
ATOM 647 N N . LYS A 1 86 ? -29.324 -11.078 25.582 1.00 77.50 86 LYS A N 1
ATOM 648 C CA . LYS A 1 86 ? -28.592 -11.845 24.548 1.00 77.50 86 LYS A CA 1
ATOM 649 C C . LYS A 1 86 ? -27.546 -12.746 25.209 1.00 77.50 86 LYS A C 1
ATOM 651 O O . LYS A 1 86 ? -27.556 -13.952 24.992 1.00 77.50 86 LYS A O 1
ATOM 656 N N . ARG A 1 87 ? -26.712 -12.212 26.108 1.00 71.50 87 ARG A N 1
ATOM 657 C CA . ARG A 1 87 ? -25.682 -12.986 26.828 1.00 71.50 87 ARG A CA 1
ATOM 658 C C . ARG A 1 87 ? -26.258 -14.084 27.720 1.00 71.50 87 ARG A C 1
ATOM 660 O O . ARG A 1 87 ? -25.692 -15.172 27.788 1.00 71.50 87 ARG A O 1
ATOM 667 N N . ARG A 1 88 ? -27.395 -13.845 28.381 1.00 63.59 88 ARG A N 1
ATOM 668 C CA . ARG A 1 88 ? -28.078 -14.895 29.160 1.00 63.59 88 ARG A CA 1
ATOM 669 C C . ARG A 1 88 ? -28.738 -15.951 28.283 1.00 63.59 88 ARG A C 1
ATOM 671 O O . ARG A 1 88 ? -28.738 -17.119 28.661 1.00 63.59 88 ARG A O 1
ATOM 678 N N . GLN A 1 89 ? -29.244 -15.568 27.114 1.00 53.22 89 GLN A N 1
ATOM 679 C CA . GLN A 1 89 ? -29.742 -16.505 26.108 1.00 53.22 89 GLN A CA 1
ATOM 680 C C . GLN A 1 89 ? -28.617 -17.339 25.485 1.00 53.22 89 GLN A C 1
ATOM 682 O O . GLN A 1 89 ? -28.832 -18.509 25.213 1.00 53.22 89 GLN A O 1
ATOM 687 N N . VAL A 1 90 ? -27.385 -16.832 25.371 1.00 42.12 90 VAL A N 1
ATOM 688 C CA . VAL A 1 90 ? -26.215 -17.654 24.986 1.00 42.12 90 VAL A CA 1
ATOM 689 C C . VAL A 1 90 ? -25.937 -18.773 26.016 1.00 42.12 90 VAL A C 1
ATOM 691 O O . VAL A 1 90 ? -25.385 -19.815 25.670 1.00 42.12 90 VAL A O 1
ATOM 694 N N . GLY A 1 91 ? -26.420 -18.635 27.259 1.00 33.53 91 GLY A N 1
ATOM 695 C CA . GLY A 1 91 ? -26.476 -19.713 28.259 1.00 33.53 91 GLY A CA 1
ATOM 696 C C . GLY A 1 91 ? -27.668 -20.682 28.127 1.00 33.53 91 GLY A C 1
ATOM 697 O O . GLY A 1 91 ? -27.769 -21.631 28.903 1.00 33.53 91 GLY A O 1
ATOM 698 N N . SER A 1 92 ? -28.573 -20.466 27.168 1.00 33.62 92 SER A N 1
ATOM 699 C CA . SER A 1 92 ? -29.869 -21.140 26.998 1.00 33.62 92 SER A CA 1
ATOM 700 C C . SER A 1 92 ? -30.182 -21.367 25.505 1.00 33.62 92 SER A C 1
ATOM 702 O O . SER A 1 92 ? -30.755 -20.507 24.845 1.00 33.62 92 SER A O 1
ATOM 704 N N . LYS A 1 93 ? -29.839 -22.555 24.990 1.00 34.91 93 LYS A N 1
ATOM 705 C CA . LYS A 1 93 ? -30.129 -23.083 23.633 1.00 34.91 93 LYS A CA 1
ATOM 706 C C . LYS A 1 93 ? -31.386 -22.492 22.927 1.00 34.91 93 LYS A C 1
ATOM 708 O O . LYS A 1 93 ? -32.492 -22.813 23.352 1.00 34.91 93 LYS A O 1
ATOM 713 N N . ALA A 1 94 ? -31.212 -21.740 21.824 1.00 31.86 94 ALA A N 1
ATOM 714 C CA . ALA A 1 94 ? -32.228 -21.365 20.801 1.00 31.86 94 ALA A CA 1
ATOM 715 C C . ALA A 1 94 ? -31.559 -20.709 19.539 1.00 31.86 94 ALA A C 1
ATOM 717 O O . ALA A 1 94 ? -30.493 -20.125 19.706 1.00 31.86 94 ALA A O 1
ATOM 718 N N . ILE A 1 95 ? -32.146 -20.648 18.321 1.00 34.94 95 ILE A N 1
ATOM 719 C CA . ILE A 1 95 ? -31.938 -21.579 17.174 1.00 34.94 95 ILE A CA 1
ATOM 720 C C . ILE A 1 95 ? -31.604 -20.876 15.817 1.00 34.94 95 ILE A C 1
ATOM 722 O O . ILE A 1 95 ? -32.055 -19.763 15.585 1.00 34.94 95 ILE A O 1
ATOM 726 N N . ALA A 1 96 ? -30.873 -21.561 14.909 1.00 36.22 96 ALA A N 1
ATOM 727 C CA . ALA A 1 96 ? -30.349 -21.173 13.575 1.00 36.22 96 ALA A CA 1
ATOM 728 C C . ALA A 1 96 ? -31.174 -21.278 12.344 1.00 36.22 96 ALA A C 1
ATOM 730 O O . ALA A 1 96 ? -32.027 -22.137 12.254 1.00 36.22 96 ALA A O 1
ATOM 731 N N . ARG A 1 97 ? -30.703 -20.570 11.308 1.00 42.81 97 ARG A N 1
ATOM 732 C CA . ARG A 1 97 ? -30.879 -20.982 9.915 1.00 42.81 97 ARG A CA 1
ATOM 733 C C . ARG A 1 97 ? -29.688 -21.821 9.415 1.00 42.81 97 ARG A C 1
ATOM 735 O O . ARG A 1 97 ? -28.565 -21.316 9.395 1.00 42.81 97 ARG A O 1
ATOM 742 N N . PRO A 1 98 ? -29.901 -23.079 8.989 1.00 50.59 98 PRO A N 1
ATOM 743 C CA . PRO A 1 98 ? -28.899 -23.843 8.264 1.00 50.59 98 PRO A CA 1
ATOM 744 C C . PRO A 1 98 ? -28.844 -23.328 6.821 1.00 50.59 98 PRO A C 1
ATOM 746 O O . PRO A 1 98 ? -29.859 -22.945 6.239 1.00 50.59 98 PRO A O 1
ATOM 749 N N . VAL A 1 99 ? -27.660 -23.325 6.238 1.00 58.50 99 VAL A N 1
ATOM 750 C CA . VAL A 1 99 ? -27.440 -23.010 4.822 1.00 58.50 99 VAL A CA 1
ATOM 751 C C . VAL A 1 99 ? -26.823 -24.178 4.061 1.00 58.50 99 VAL A C 1
ATOM 753 O O . VAL A 1 99 ? -26.938 -24.221 2.839 1.00 58.50 99 VAL A O 1
ATOM 756 N N . ALA A 1 100 ? -26.232 -25.143 4.774 1.00 69.06 100 ALA A N 1
ATOM 757 C CA . ALA A 1 100 ? -25.721 -26.382 4.202 1.00 69.06 100 ALA A CA 1
ATOM 758 C C . ALA A 1 100 ? -25.585 -27.504 5.242 1.00 69.06 100 ALA A C 1
ATOM 760 O O . ALA A 1 100 ? -25.611 -27.255 6.453 1.00 69.06 100 ALA A O 1
ATOM 761 N N . GLN A 1 101 ? -25.417 -28.735 4.764 1.00 79.94 101 GLN A N 1
ATOM 762 C CA . GLN A 1 101 ? -25.165 -29.921 5.577 1.00 79.94 101 GLN A CA 1
ATOM 763 C C . GLN A 1 101 ? -23.932 -30.672 5.070 1.00 79.94 101 GLN A C 1
ATOM 765 O O . GLN A 1 101 ? -23.829 -31.002 3.894 1.00 79.94 101 GLN A O 1
ATOM 770 N N . MET A 1 102 ? -23.004 -30.957 5.979 1.00 80.25 102 MET A N 1
ATOM 771 C CA . MET A 1 102 ? -21.848 -31.810 5.741 1.00 80.25 102 MET A CA 1
ATOM 772 C C . MET A 1 102 ? -22.215 -33.275 5.990 1.00 80.25 102 MET A C 1
ATOM 774 O O . MET A 1 102 ? -22.716 -33.633 7.058 1.00 80.25 102 MET A O 1
ATOM 778 N N . MET A 1 103 ? -21.938 -34.114 5.002 1.00 80.75 103 MET A N 1
ATOM 779 C CA . MET A 1 103 ? -22.177 -35.552 5.003 1.00 80.75 103 MET A CA 1
ATOM 780 C C . MET A 1 103 ? -20.976 -36.308 5.587 1.00 80.75 103 MET A C 1
ATOM 782 O O . MET A 1 103 ? -19.868 -35.778 5.702 1.00 80.75 103 MET A O 1
ATOM 786 N N . GLU A 1 104 ? -21.174 -37.577 5.951 1.00 75.56 104 GLU A N 1
ATOM 787 C CA . GLU A 1 104 ? -20.117 -38.416 6.545 1.00 75.56 104 GLU A CA 1
ATOM 788 C C . GLU A 1 104 ? -18.924 -38.660 5.605 1.00 75.56 104 GLU A C 1
ATOM 790 O O . GLU A 1 104 ? -17.819 -38.941 6.068 1.00 75.56 104 GLU A O 1
ATOM 795 N N . ASP A 1 105 ? -19.127 -38.522 4.294 1.00 77.56 105 ASP A N 1
ATOM 796 C CA . ASP A 1 105 ? -18.086 -38.649 3.272 1.00 77.56 105 ASP A CA 1
ATOM 797 C C . ASP A 1 105 ? -17.273 -37.356 3.049 1.00 77.56 105 ASP A C 1
ATOM 799 O O . ASP A 1 105 ? -16.352 -37.345 2.232 1.00 77.56 105 ASP A O 1
ATOM 803 N N . GLY A 1 106 ? -17.578 -36.277 3.786 1.00 74.12 106 GLY A N 1
ATOM 804 C CA . GLY A 1 106 ? -16.903 -34.978 3.687 1.00 74.12 106 GLY A CA 1
ATOM 805 C C . GLY A 1 106 ? -17.426 -34.064 2.573 1.00 74.12 106 GLY A C 1
ATOM 806 O O . GLY A 1 106 ? -16.861 -32.986 2.359 1.00 74.12 106 GLY A O 1
ATOM 807 N N . SER A 1 107 ? -18.488 -34.464 1.865 1.00 83.44 107 SER A N 1
ATOM 808 C CA . SER A 1 107 ? -19.233 -33.575 0.969 1.00 83.44 107 SER A CA 1
ATOM 809 C C . SER A 1 107 ? -20.149 -32.632 1.755 1.00 83.44 107 SER A C 1
ATOM 811 O O . SER A 1 107 ? -20.598 -32.949 2.854 1.00 83.44 107 SER A O 1
ATOM 813 N N . ILE A 1 108 ? -20.391 -31.442 1.212 1.00 82.88 108 ILE A N 1
ATOM 814 C CA . ILE A 1 108 ? -21.264 -30.410 1.771 1.00 82.88 108 ILE A CA 1
ATOM 815 C C . ILE A 1 108 ? -22.344 -30.110 0.738 1.00 82.88 108 ILE A C 1
ATOM 817 O O . ILE A 1 108 ? -22.027 -29.663 -0.362 1.00 82.88 108 ILE A O 1
ATOM 821 N N . GLU A 1 109 ? -23.601 -30.340 1.098 1.00 79.50 109 GLU A N 1
ATOM 822 C CA . GLU A 1 109 ? -24.766 -30.030 0.273 1.00 79.50 109 GLU A CA 1
ATOM 823 C C . GLU A 1 109 ? -25.377 -28.701 0.726 1.00 79.50 109 GLU A C 1
ATOM 825 O O . GLU A 1 109 ? -25.745 -28.536 1.894 1.00 79.50 109 GLU A O 1
ATOM 830 N N . TRP A 1 110 ? -25.451 -27.738 -0.189 1.00 76.12 110 TRP A N 1
ATOM 831 C CA . TRP A 1 110 ? -25.987 -26.403 0.070 1.00 76.12 110 TRP A CA 1
ATOM 832 C C . TRP A 1 110 ? -27.486 -26.339 -0.213 1.00 76.12 110 TRP A C 1
ATOM 834 O O . TRP A 1 110 ? -28.033 -27.136 -0.973 1.00 76.12 110 TRP A O 1
ATOM 844 N N . GLY A 1 111 ? -28.171 -25.359 0.381 1.00 55.16 111 GLY A N 1
ATOM 845 C CA . GLY A 1 111 ? -29.622 -25.192 0.226 1.00 55.16 111 GLY A CA 1
ATOM 846 C C . GLY A 1 111 ? -30.106 -24.947 -1.213 1.00 55.16 111 GLY A C 1
ATOM 847 O O . GLY A 1 111 ? -31.298 -25.086 -1.480 1.00 55.16 111 GLY A O 1
ATOM 848 N N . ASP A 1 112 ? -29.208 -24.602 -2.139 1.00 58.09 112 ASP A N 1
ATOM 849 C CA . ASP A 1 112 ? -29.482 -24.459 -3.574 1.00 58.09 112 ASP A CA 1
ATOM 850 C C . ASP A 1 112 ? -29.255 -25.756 -4.383 1.00 58.09 112 ASP A C 1
ATOM 852 O O . ASP A 1 112 ? -29.457 -25.770 -5.599 1.00 58.09 112 ASP A O 1
ATOM 856 N N . GLY A 1 113 ? -28.869 -26.849 -3.715 1.00 65.31 113 GLY A N 1
ATOM 857 C CA . GLY A 1 113 ? -28.568 -28.151 -4.315 1.00 65.31 113 GLY A CA 1
ATOM 858 C C . GLY A 1 113 ? -27.154 -28.270 -4.887 1.00 65.31 113 GLY A C 1
ATOM 859 O O . GLY A 1 113 ? -26.826 -29.295 -5.488 1.00 65.31 113 GLY A O 1
ATOM 860 N N . SER A 1 114 ? -26.308 -27.248 -4.732 1.00 76.00 114 SER A N 1
ATOM 861 C CA . SER A 1 114 ? -24.895 -27.351 -5.086 1.00 76.00 114 SER A CA 1
ATOM 862 C C . SER A 1 114 ? -24.134 -28.208 -4.068 1.00 76.00 114 SER A C 1
ATOM 864 O O . SER A 1 114 ? -24.511 -28.316 -2.900 1.00 76.00 114 SER A O 1
ATOM 866 N N . ILE A 1 115 ? -23.048 -28.842 -4.521 1.00 83.25 115 ILE A N 1
ATOM 867 C CA . ILE A 1 115 ? -22.205 -29.707 -3.687 1.00 83.25 115 ILE A CA 1
ATOM 868 C C . ILE A 1 115 ? -20.792 -29.127 -3.638 1.00 83.25 115 ILE A C 1
ATOM 870 O O . ILE A 1 115 ? -20.244 -28.688 -4.651 1.00 83.25 115 ILE A O 1
ATOM 874 N N . SER A 1 116 ? -20.205 -29.094 -2.447 1.00 86.00 116 SER A N 1
ATOM 875 C CA . SER A 1 116 ? -18.814 -28.705 -2.193 1.00 86.00 116 SER A CA 1
ATOM 876 C C . SER A 1 116 ? -18.083 -29.799 -1.427 1.00 86.00 116 SER A C 1
ATOM 878 O O . SER A 1 116 ? -18.710 -30.671 -0.831 1.00 86.00 116 SER A O 1
ATOM 880 N N . HIS A 1 117 ? -16.754 -29.772 -1.436 1.00 86.62 117 HIS A N 1
ATOM 881 C CA . HIS A 1 117 ? -15.940 -30.796 -0.784 1.00 86.62 117 HIS A CA 1
ATOM 882 C C . HIS A 1 117 ? -14.888 -30.172 0.119 1.00 86.62 117 HIS A C 1
ATOM 884 O O . HIS A 1 117 ? -14.161 -29.269 -0.293 1.00 86.62 117 HIS A O 1
ATOM 890 N N . VAL A 1 118 ? -14.776 -30.686 1.343 1.00 84.62 118 VAL A N 1
ATOM 891 C CA . VAL A 1 118 ? -13.660 -30.346 2.230 1.00 84.62 118 VAL A CA 1
ATOM 892 C C . VAL A 1 118 ? -12.377 -30.949 1.653 1.00 84.62 118 VAL A C 1
ATOM 894 O O . VAL A 1 118 ? -12.357 -32.111 1.243 1.00 84.62 118 VAL A O 1
ATOM 897 N N . ASN A 1 119 ? -11.304 -30.165 1.595 1.00 81.38 119 ASN A N 1
ATOM 898 C CA . ASN A 1 119 ? -10.011 -30.635 1.108 1.00 81.38 119 ASN A CA 1
ATOM 899 C C . ASN A 1 119 ? -9.355 -31.644 2.080 1.00 81.38 119 ASN A C 1
ATOM 901 O O . ASN A 1 119 ? -9.733 -31.759 3.246 1.00 81.38 119 ASN A O 1
ATOM 905 N N . GLU A 1 120 ? -8.350 -32.389 1.608 1.00 77.94 120 GLU A N 1
ATOM 906 C CA . GLU A 1 120 ? -7.745 -33.489 2.381 1.00 77.94 120 GLU A CA 1
ATOM 907 C C . GLU A 1 120 ? -7.127 -33.044 3.720 1.00 77.94 120 GLU A C 1
ATOM 909 O O . GLU A 1 120 ? -7.158 -33.800 4.693 1.00 77.94 120 GLU A O 1
ATOM 914 N N . ASP A 1 121 ? -6.605 -31.815 3.797 1.00 78.56 121 ASP A N 1
ATOM 915 C CA . ASP A 1 121 ? -6.001 -31.250 5.013 1.00 78.56 121 ASP A CA 1
ATOM 916 C C . ASP A 1 121 ? -7.012 -30.570 5.963 1.00 78.56 121 ASP A C 1
ATOM 918 O O . ASP A 1 121 ? -6.634 -30.131 7.052 1.00 78.56 121 ASP A O 1
ATOM 922 N N . ARG A 1 122 ? -8.300 -30.531 5.585 1.00 73.56 122 ARG A N 1
ATOM 923 C CA . ARG A 1 122 ? -9.420 -29.928 6.331 1.00 73.56 122 ARG A CA 1
ATOM 924 C C . ARG A 1 122 ? -9.257 -28.438 6.645 1.00 73.56 122 ARG A C 1
ATOM 926 O O . ARG A 1 122 ? -9.850 -27.953 7.609 1.00 73.56 122 ARG A O 1
ATOM 933 N N . SER A 1 123 ? -8.478 -27.715 5.845 1.00 76.25 123 SER A N 1
ATOM 934 C CA . SER A 1 123 ? -8.288 -26.266 5.977 1.00 76.25 123 SER A CA 1
ATOM 935 C C . SER A 1 123 ? -9.145 -25.438 5.014 1.00 76.25 123 SER A C 1
ATOM 937 O O . SER A 1 123 ? -9.262 -24.223 5.191 1.00 76.25 123 SER A O 1
ATOM 939 N N . ALA A 1 124 ? -9.768 -26.065 4.012 1.00 79.62 124 ALA A N 1
ATOM 940 C CA . ALA A 1 124 ? -10.589 -25.378 3.021 1.00 79.62 124 ALA A CA 1
ATOM 941 C C . ALA A 1 124 ? -11.762 -26.231 2.514 1.00 79.62 124 ALA A C 1
ATOM 943 O O . ALA A 1 124 ? -11.741 -27.461 2.552 1.00 79.62 124 ALA A O 1
ATOM 944 N N . ILE A 1 125 ? -12.787 -25.549 2.011 1.00 82.19 125 ILE A N 1
ATOM 945 C CA . ILE A 1 125 ? -13.948 -26.112 1.327 1.00 82.19 125 ILE A CA 1
ATOM 946 C C . ILE A 1 125 ? -13.881 -25.649 -0.123 1.00 82.19 125 ILE A C 1
ATOM 948 O O . ILE A 1 125 ? -13.864 -24.452 -0.385 1.00 82.19 125 ILE A O 1
ATOM 952 N N . ASN A 1 126 ? -13.844 -26.589 -1.059 1.00 85.50 126 ASN A N 1
ATOM 953 C CA . ASN A 1 126 ? -13.819 -26.313 -2.489 1.00 85.50 126 ASN A CA 1
ATOM 954 C C . ASN A 1 126 ? -15.234 -26.414 -3.054 1.00 85.50 126 ASN A C 1
ATOM 956 O O . ASN A 1 126 ? -15.874 -27.466 -2.951 1.00 85.50 126 ASN A O 1
ATOM 960 N N . HIS A 1 127 ? -15.700 -25.334 -3.666 1.00 79.88 127 HIS A N 1
ATOM 961 C CA . HIS A 1 127 ? -17.000 -25.263 -4.312 1.00 79.88 127 HIS A CA 1
ATOM 962 C C . HIS A 1 127 ? -16.946 -25.830 -5.734 1.00 79.88 127 HIS A C 1
ATOM 964 O O . HIS A 1 127 ? -15.895 -25.896 -6.376 1.00 79.88 127 HIS A O 1
ATOM 970 N N . SER A 1 128 ? -18.103 -26.260 -6.236 1.00 73.62 128 SER A N 1
ATOM 971 C CA . SER A 1 128 ? -18.228 -26.857 -7.575 1.00 73.62 128 SER A CA 1
ATOM 972 C C . SER A 1 128 ? -17.943 -25.881 -8.726 1.00 73.62 128 SER A C 1
ATOM 974 O O . SER A 1 128 ? -17.616 -26.319 -9.828 1.00 73.62 128 SER A O 1
ATOM 976 N N . ASP A 1 129 ? -18.013 -24.573 -8.473 1.00 72.88 129 ASP A N 1
ATOM 977 C CA . ASP A 1 129 ? -17.689 -23.507 -9.427 1.00 72.88 129 ASP A CA 1
ATOM 978 C C . ASP A 1 129 ? -16.185 -23.159 -9.483 1.00 72.88 129 ASP A C 1
ATOM 980 O O . ASP A 1 129 ? -15.769 -22.316 -10.280 1.00 72.88 129 ASP A O 1
ATOM 984 N N . GLY A 1 130 ? -15.358 -23.834 -8.675 1.00 73.12 130 GLY A N 1
ATOM 985 C CA . GLY A 1 130 ? -13.912 -23.631 -8.598 1.00 73.12 130 GLY A CA 1
ATOM 986 C C . GLY A 1 130 ? -13.465 -22.586 -7.571 1.00 73.12 130 GLY A C 1
ATOM 987 O O . GLY A 1 130 ? -12.261 -22.350 -7.454 1.00 73.12 130 GLY A O 1
ATOM 988 N N . THR A 1 131 ? -14.387 -21.973 -6.824 1.00 76.25 131 THR A N 1
ATOM 989 C CA . THR A 1 131 ? -14.054 -21.116 -5.677 1.00 76.25 131 THR A CA 1
ATOM 990 C C . THR A 1 131 ? -13.755 -21.949 -4.426 1.00 76.25 131 THR A C 1
ATOM 992 O O . THR A 1 131 ? -14.048 -23.145 -4.364 1.00 76.25 131 THR A O 1
ATOM 995 N N . SER A 1 132 ? -13.130 -21.339 -3.416 1.00 79.81 132 SER A N 1
ATOM 996 C CA . SER A 1 132 ? -12.789 -22.028 -2.167 1.00 79.81 132 SER A CA 1
ATOM 997 C C . SER A 1 132 ? -13.013 -21.148 -0.941 1.00 79.81 132 SER A C 1
ATOM 999 O O . SER A 1 132 ? -12.518 -20.019 -0.901 1.00 79.81 132 SER A O 1
ATOM 1001 N N . ALA A 1 133 ? -13.674 -21.695 0.076 1.00 73.94 133 ALA A N 1
ATOM 1002 C CA . ALA A 1 133 ? -13.849 -21.103 1.396 1.00 73.94 133 ALA A CA 1
ATOM 1003 C C . ALA A 1 133 ? -12.801 -21.644 2.382 1.00 73.94 133 ALA A C 1
ATOM 1005 O O . ALA A 1 133 ? -12.423 -22.813 2.327 1.00 73.94 133 ALA A O 1
ATOM 1006 N N . SER A 1 134 ? -12.331 -20.823 3.322 1.00 72.31 134 SER A N 1
ATOM 1007 C CA . SER A 1 134 ? -11.404 -21.287 4.368 1.00 72.31 134 SER A CA 1
ATOM 1008 C C . SER A 1 134 ? -12.164 -21.911 5.540 1.00 72.31 134 SER A C 1
ATOM 1010 O O . SER A 1 134 ? -13.153 -21.346 6.000 1.00 72.31 134 SER A O 1
ATOM 1012 N N . LEU A 1 135 ? -11.692 -23.053 6.044 1.00 73.06 135 LEU A N 1
ATOM 1013 C CA . LEU A 1 135 ? -12.262 -23.779 7.178 1.00 73.06 135 LEU A CA 1
ATOM 1014 C C . LEU A 1 135 ? -11.252 -23.812 8.331 1.00 73.06 135 LEU A C 1
ATOM 1016 O O . LEU A 1 135 ? -10.136 -24.311 8.205 1.00 73.06 135 LEU A O 1
ATOM 1020 N N . ARG A 1 136 ? -11.643 -23.270 9.482 1.00 70.25 136 ARG A N 1
ATOM 1021 C CA . ARG A 1 136 ? -10.826 -23.254 10.699 1.00 70.25 136 ARG A CA 1
ATOM 1022 C C . ARG A 1 136 ? -11.131 -24.450 11.593 1.00 70.25 136 ARG A C 1
ATOM 1024 O O . ARG A 1 136 ? -12.232 -24.993 11.593 1.00 70.25 136 ARG A O 1
ATOM 1031 N N . VAL A 1 137 ? -10.163 -24.786 12.447 1.00 62.94 137 VAL A N 1
ATOM 1032 C CA . VAL A 1 137 ? -10.251 -25.890 13.425 1.00 62.94 137 VAL A CA 1
ATOM 1033 C C . VAL A 1 137 ? -11.437 -25.735 14.386 1.00 62.94 137 VAL A C 1
ATOM 1035 O O . VAL A 1 137 ? -11.992 -26.723 14.855 1.00 62.94 137 VAL A O 1
ATOM 1038 N N . ASP A 1 138 ? -11.854 -24.502 14.666 1.00 50.94 138 ASP A N 1
ATOM 1039 C CA . ASP A 1 138 ? -12.996 -24.198 15.530 1.00 50.94 138 ASP A CA 1
ATOM 1040 C C . ASP A 1 138 ? -14.356 -24.289 14.809 1.00 50.94 138 ASP A C 1
ATOM 1042 O O . ASP A 1 138 ? -15.372 -23.882 15.377 1.00 50.94 138 ASP A O 1
ATOM 1046 N N . GLY A 1 139 ? -14.384 -24.765 13.559 1.00 58.16 139 GLY A N 1
ATOM 1047 C CA . GLY A 1 139 ? -15.585 -24.879 12.732 1.00 58.16 139 GLY A CA 1
ATOM 1048 C C . GLY A 1 139 ? -16.020 -23.567 12.077 1.00 58.16 139 GLY A C 1
ATOM 1049 O O . GLY A 1 139 ? -17.138 -23.480 11.584 1.00 58.16 139 GLY A O 1
ATOM 1050 N N . THR A 1 140 ? -15.197 -22.515 12.088 1.00 59.59 140 THR A N 1
ATOM 1051 C CA . THR A 1 140 ? -15.499 -21.281 11.342 1.00 59.59 140 THR A CA 1
ATOM 1052 C C . THR A 1 140 ? -15.197 -21.468 9.863 1.00 59.59 140 THR A C 1
ATOM 1054 O O . THR A 1 140 ? -14.080 -21.843 9.513 1.00 59.59 140 THR A O 1
ATOM 1057 N N . ILE A 1 141 ? -16.169 -21.162 9.009 1.00 67.00 141 ILE A N 1
ATOM 1058 C CA . ILE A 1 141 ? -16.019 -21.132 7.556 1.00 67.00 141 ILE A CA 1
ATOM 1059 C C . ILE A 1 141 ? -16.028 -19.671 7.113 1.00 67.00 141 ILE A C 1
ATOM 1061 O O . ILE A 1 141 ? -16.874 -18.899 7.554 1.00 67.00 141 ILE A O 1
ATOM 1065 N N . ILE A 1 142 ? -15.087 -19.281 6.261 1.00 63.75 142 ILE A N 1
ATOM 1066 C CA . ILE A 1 142 ? -15.062 -17.954 5.640 1.00 63.75 142 ILE A CA 1
ATOM 1067 C C . ILE A 1 142 ? -15.130 -18.169 4.136 1.00 63.75 142 ILE A C 1
ATOM 1069 O O . ILE A 1 142 ? -14.170 -18.681 3.556 1.00 63.75 142 ILE A O 1
ATOM 1073 N N . ASP A 1 143 ? -16.266 -17.811 3.550 1.00 66.38 143 ASP A N 1
ATOM 1074 C CA . ASP A 1 143 ? -16.540 -17.959 2.126 1.00 66.38 143 ASP A CA 1
ATOM 1075 C C . ASP A 1 143 ? -15.764 -16.921 1.292 1.00 66.38 143 ASP A C 1
ATOM 1077 O O . ASP A 1 143 ? -15.211 -15.943 1.808 1.00 66.38 143 ASP A O 1
ATOM 1081 N N . SER A 1 144 ? -15.688 -17.165 -0.010 1.00 54.28 144 SER A N 1
ATOM 1082 C CA . SER A 1 144 ? -15.001 -16.368 -1.024 1.00 54.28 144 SER A CA 1
ATOM 1083 C C . SER A 1 144 ? -15.532 -14.933 -1.151 1.00 54.28 144 SER A C 1
ATOM 1085 O O . SER A 1 144 ? -14.770 -14.026 -1.491 1.00 54.28 144 SER A O 1
ATOM 1087 N N . ASP A 1 145 ? -16.801 -14.702 -0.812 1.00 46.94 145 ASP A N 1
ATOM 1088 C CA . ASP A 1 145 ? -17.440 -13.382 -0.739 1.00 46.94 145 ASP A CA 1
ATOM 1089 C C . ASP A 1 145 ? -17.263 -12.688 0.631 1.00 46.94 145 ASP A C 1
ATOM 1091 O O . ASP A 1 145 ? -17.686 -11.545 0.831 1.00 46.94 145 ASP A O 1
ATOM 1095 N N . GLY A 1 146 ? -16.587 -13.353 1.575 1.00 42.91 146 GLY A N 1
ATOM 1096 C CA . GLY A 1 146 ? -16.319 -12.859 2.921 1.00 42.91 146 GLY A CA 1
ATOM 1097 C C . GLY A 1 146 ? -17.435 -13.127 3.932 1.00 42.91 146 GLY A C 1
ATOM 1098 O O . GLY A 1 146 ? -17.335 -12.637 5.069 1.00 42.91 146 GLY A O 1
ATOM 1099 N N . GLN A 1 147 ? -18.469 -13.891 3.562 1.00 52.53 147 GLN A N 1
ATOM 1100 C CA . GLN A 1 147 ? -19.482 -14.371 4.492 1.00 52.53 147 GLN A CA 1
ATOM 1101 C C . GLN A 1 147 ? -18.859 -15.345 5.504 1.00 52.53 147 GLN A C 1
ATOM 1103 O O . GLN A 1 147 ? -18.061 -16.216 5.160 1.00 52.53 147 GLN A O 1
ATOM 1108 N N . VAL A 1 148 ? -19.201 -15.183 6.787 1.00 53.22 148 VAL A N 1
ATOM 1109 C CA . VAL A 1 148 ? -18.717 -16.064 7.858 1.00 53.22 148 VAL A CA 1
ATOM 1110 C C . VAL A 1 148 ? -19.824 -17.039 8.222 1.00 53.22 148 VAL A C 1
ATOM 1112 O O . VAL A 1 148 ? -20.860 -16.631 8.735 1.00 53.22 148 VAL A O 1
ATOM 1115 N N . LEU A 1 149 ? -19.583 -18.325 7.989 1.00 64.38 149 LEU A N 1
ATOM 1116 C CA . LEU A 1 149 ? -20.482 -19.411 8.359 1.00 64.38 149 LEU A CA 1
ATOM 1117 C C . LEU A 1 149 ? -19.886 -20.202 9.532 1.00 64.38 149 LEU A C 1
ATOM 1119 O O . LEU A 1 149 ? -18.687 -20.137 9.823 1.00 64.38 149 LEU A O 1
ATOM 1123 N N . LYS A 1 150 ? -20.715 -20.992 10.214 1.00 63.06 150 LYS A N 1
ATOM 1124 C CA . LYS A 1 150 ? -20.263 -21.886 11.288 1.00 63.06 150 LYS A CA 1
ATOM 1125 C C . LYS A 1 150 ? -20.693 -23.320 11.017 1.00 63.06 150 LYS A C 1
ATOM 1127 O O . LYS A 1 150 ? -21.887 -23.587 10.928 1.00 63.06 150 LYS A O 1
ATOM 1132 N N . LEU A 1 151 ? -19.717 -24.220 10.925 1.00 68.31 151 LEU A N 1
ATOM 1133 C CA . LEU A 1 151 ? -19.889 -25.667 10.906 1.00 68.31 151 LEU A CA 1
ATOM 1134 C C . LEU A 1 151 ? -20.014 -26.180 12.341 1.00 68.31 151 LEU A C 1
ATOM 1136 O O . LEU A 1 151 ? -19.106 -26.034 13.165 1.00 68.31 151 LEU A O 1
ATOM 1140 N N . ARG A 1 152 ? -21.157 -26.788 12.638 1.00 60.47 152 ARG A N 1
ATOM 1141 C CA . ARG A 1 152 ? -21.443 -27.392 13.935 1.00 60.47 152 ARG A CA 1
ATOM 1142 C C . ARG A 1 152 ? -20.913 -28.834 14.003 1.00 60.47 152 ARG A C 1
ATOM 1144 O O . ARG A 1 152 ? -20.754 -29.484 12.971 1.00 60.47 152 ARG A O 1
ATOM 1151 N N . PRO A 1 153 ? -20.687 -29.382 15.215 1.00 57.34 153 PRO A N 1
ATOM 1152 C CA . PRO A 1 153 ? -20.244 -30.771 15.387 1.00 57.34 153 PRO A CA 1
ATOM 1153 C C . PRO A 1 153 ? -21.208 -31.835 14.837 1.00 57.34 153 PRO A C 1
ATOM 1155 O O . PRO A 1 153 ? -20.794 -32.971 14.641 1.00 57.34 153 PRO A O 1
ATOM 1158 N N . ASP A 1 154 ? -22.480 -31.488 14.616 1.00 55.25 154 ASP A N 1
ATOM 1159 C CA . ASP A 1 154 ? -23.506 -32.343 14.005 1.00 55.25 154 ASP A CA 1
ATOM 1160 C C . ASP A 1 154 ? -23.570 -32.218 12.470 1.00 55.25 154 ASP A C 1
ATOM 1162 O O . ASP A 1 154 ? -24.473 -32.768 11.849 1.00 55.25 154 ASP A O 1
ATOM 1166 N N . GLY A 1 155 ? -22.613 -31.514 11.853 1.00 62.72 155 GLY A N 1
ATOM 1167 C CA . GLY A 1 155 ? -22.475 -31.396 10.400 1.00 62.72 155 GLY A CA 1
ATOM 1168 C C . GLY A 1 155 ? -23.280 -30.259 9.769 1.00 62.72 155 GLY A C 1
ATOM 1169 O O . GLY A 1 155 ? -23.155 -30.025 8.574 1.00 62.72 155 GLY A O 1
ATOM 1170 N N . ILE A 1 156 ? -24.077 -29.508 10.532 1.00 64.31 156 ILE A N 1
ATOM 1171 C CA . ILE A 1 156 ? -24.887 -28.404 9.992 1.00 64.31 156 ILE A CA 1
ATOM 1172 C C . ILE A 1 156 ? -24.049 -27.123 9.878 1.00 64.31 156 ILE A C 1
ATOM 1174 O O . ILE A 1 156 ? -23.356 -26.745 10.824 1.00 64.31 156 ILE A O 1
ATOM 1178 N N . ILE A 1 157 ? -24.155 -26.423 8.746 1.00 66.75 157 ILE A N 1
ATOM 1179 C CA . ILE A 1 157 ? -23.501 -25.136 8.479 1.00 66.75 157 ILE A CA 1
ATOM 1180 C C . ILE A 1 157 ? -24.543 -24.019 8.525 1.00 66.75 157 ILE A C 1
ATOM 1182 O O . ILE A 1 157 ? -25.588 -24.125 7.890 1.00 66.75 157 ILE A O 1
ATOM 1186 N N . THR A 1 158 ? -24.268 -22.941 9.258 1.00 55.53 158 THR A N 1
ATOM 1187 C CA . THR A 1 158 ? -25.205 -21.815 9.470 1.00 55.53 158 THR A CA 1
ATOM 1188 C C . THR A 1 158 ? -24.574 -20.486 9.074 1.00 55.53 158 THR A C 1
ATOM 1190 O O . THR A 1 158 ? -23.396 -20.287 9.373 1.00 55.53 158 THR A O 1
ATOM 1193 N N . ALA A 1 159 ? -25.340 -19.577 8.461 1.00 49.81 159 ALA A N 1
ATOM 1194 C CA . ALA A 1 159 ? -24.836 -18.303 7.924 1.00 49.81 159 ALA A CA 1
ATOM 1195 C C . ALA A 1 159 ? -24.542 -17.206 8.959 1.00 49.81 159 ALA A C 1
ATOM 1197 O O . ALA A 1 159 ? -23.955 -16.180 8.631 1.00 49.81 159 ALA A O 1
ATOM 1198 N N . ASP A 1 160 ? -24.965 -17.430 10.196 1.00 41.47 160 ASP A N 1
ATOM 1199 C CA . ASP A 1 160 ? -24.949 -16.477 11.306 1.00 41.47 160 ASP A CA 1
ATOM 1200 C C . ASP A 1 160 ? -24.609 -17.155 12.653 1.00 41.47 160 ASP A C 1
ATOM 1202 O O . ASP A 1 160 ? -24.669 -16.525 13.705 1.00 41.47 160 ASP A O 1
ATOM 1206 N N . GLY A 1 161 ? -24.223 -18.440 12.640 1.00 43.00 161 GLY A N 1
ATOM 1207 C CA . GLY A 1 161 ? -23.751 -19.169 13.827 1.00 43.00 161 GLY A CA 1
ATOM 1208 C C . GLY A 1 161 ? -24.834 -19.685 14.779 1.00 43.00 161 GLY A C 1
ATOM 1209 O O . GLY A 1 161 ? -24.552 -19.987 15.938 1.00 43.00 161 GLY A O 1
ATOM 1210 N N . THR A 1 162 ? -26.077 -19.780 14.336 1.00 40.38 162 THR A N 1
ATOM 1211 C CA . THR A 1 162 ? -27.222 -20.117 15.186 1.00 40.38 162 THR A CA 1
ATOM 1212 C C . THR A 1 162 ? -27.397 -21.687 15.303 1.00 40.38 162 THR A C 1
ATOM 1214 O O . THR A 1 162 ? -26.639 -22.436 14.688 1.00 40.38 162 THR A O 1
ATOM 1217 N N . VAL A 1 163 ? -28.349 -22.289 16.060 1.00 33.47 163 VAL A N 1
ATOM 1218 C CA . VAL A 1 163 ? -28.530 -23.790 16.209 1.00 33.47 163 VAL A CA 1
ATOM 1219 C C . VAL A 1 163 ? -29.895 -24.368 15.759 1.00 33.47 163 VAL A C 1
ATOM 1221 O O . VAL A 1 163 ? -30.852 -23.992 16.371 1.00 33.47 163 VAL A O 1
ATOM 1224 N N . LEU A 1 164 ? -30.096 -25.299 14.816 1.00 33.84 164 LEU A N 1
ATOM 1225 C CA . LEU A 1 164 ? -31.455 -25.841 14.504 1.00 33.84 164 LEU A CA 1
ATOM 1226 C C . LEU A 1 164 ? -32.030 -26.896 15.475 1.00 33.84 164 LEU A C 1
ATOM 1228 O O . LEU A 1 164 ? -31.277 -27.697 16.029 1.00 33.84 164 LEU A O 1
ATOM 1232 N N . GLY A 1 165 ? -33.368 -26.941 15.602 1.00 33.44 165 GLY A N 1
ATOM 1233 C CA . GLY A 1 165 ? -34.136 -28.053 16.189 1.00 33.44 165 GLY A CA 1
ATOM 1234 C C . GLY A 1 165 ? -34.445 -29.175 15.181 1.00 33.44 165 GLY A C 1
ATOM 1235 O O . GLY A 1 165 ? -34.376 -28.973 13.971 1.00 33.44 165 GLY A O 1
ATOM 1236 N N . ALA A 1 166 ? -34.775 -30.375 15.676 1.00 32.22 166 ALA A N 1
ATOM 1237 C CA . ALA A 1 166 ? -34.966 -31.594 14.868 1.00 32.22 166 ALA A CA 1
ATOM 1238 C C . ALA A 1 166 ? -36.199 -31.578 13.933 1.00 32.22 166 ALA A C 1
ATOM 1240 O O . ALA A 1 166 ? -36.395 -32.505 13.152 1.00 32.22 166 ALA A O 1
ATOM 1241 N N . ASP A 1 167 ? -37.031 -30.545 14.028 1.00 35.41 167 ASP A N 1
ATOM 1242 C CA . ASP A 1 167 ? -38.250 -30.297 13.257 1.00 35.41 167 ASP A CA 1
ATOM 1243 C C . ASP A 1 167 ? -38.067 -29.274 12.120 1.00 35.41 167 ASP A C 1
ATOM 1245 O O . ASP A 1 167 ? -38.992 -29.067 11.338 1.00 35.41 167 ASP A O 1
ATOM 1249 N N . GLY A 1 168 ? -36.880 -28.671 11.980 1.00 34.22 168 GLY A N 1
ATOM 1250 C CA . GLY A 1 168 ? -36.579 -27.732 10.894 1.00 34.22 168 GLY A CA 1
ATOM 1251 C C . GLY A 1 168 ? -37.105 -26.305 11.100 1.00 34.22 168 GLY A C 1
ATOM 1252 O O . GLY A 1 168 ? -37.040 -25.502 10.171 1.00 34.22 168 GLY A O 1
ATOM 1253 N N . GLU A 1 169 ? -37.587 -25.958 12.297 1.00 30.80 169 GLU A N 1
ATOM 1254 C CA . GLU A 1 169 ? -38.018 -24.596 12.643 1.00 30.80 169 GLU A CA 1
ATOM 1255 C C . GLU A 1 169 ? -36.840 -23.708 13.099 1.00 30.80 169 GLU A C 1
ATOM 1257 O O . GLU A 1 169 ? -35.962 -24.125 13.857 1.00 30.80 169 GLU A O 1
ATOM 1262 N N . ILE A 1 170 ? -36.845 -22.449 12.643 1.00 33.81 170 ILE A N 1
ATOM 1263 C CA . ILE A 1 170 ? -35.873 -21.391 12.975 1.00 33.81 170 ILE A CA 1
ATOM 1264 C C . ILE A 1 170 ? -36.358 -20.659 14.227 1.00 33.81 170 ILE A C 1
ATOM 1266 O O . ILE A 1 170 ? -37.505 -20.223 14.241 1.00 33.81 170 ILE A O 1
ATOM 1270 N N . THR A 1 171 ? -35.511 -20.411 15.235 1.00 33.97 171 THR A N 1
ATOM 1271 C CA . THR A 1 171 ? -35.972 -19.747 16.469 1.00 33.97 171 THR A CA 1
ATOM 1272 C C . THR A 1 171 ? -35.253 -18.460 16.871 1.00 33.97 171 THR A C 1
ATOM 1274 O O . THR A 1 171 ? -35.494 -18.015 17.992 1.00 33.97 171 THR A O 1
ATOM 1277 N N . THR A 1 172 ? -34.462 -17.787 16.016 1.00 32.94 172 THR A N 1
ATOM 1278 C CA . THR A 1 172 ? -34.060 -16.381 16.286 1.00 32.94 172 THR A CA 1
ATOM 1279 C C . THR A 1 172 ? -34.047 -15.429 15.072 1.00 32.94 172 THR A C 1
ATOM 1281 O O . THR A 1 172 ? -33.490 -15.731 14.021 1.00 32.94 172 THR A O 1
ATOM 1284 N N . ALA A 1 173 ? -34.684 -14.266 15.288 1.00 38.28 173 ALA A N 1
ATOM 1285 C CA . ALA A 1 173 ? -34.718 -12.992 14.547 1.00 38.28 173 ALA A CA 1
ATOM 1286 C C . ALA A 1 173 ? -33.374 -12.210 14.677 1.00 38.28 173 ALA A C 1
ATOM 1288 O O . ALA A 1 173 ? -32.481 -12.730 15.354 1.00 38.28 173 ALA A O 1
ATOM 1289 N N . PRO A 1 174 ? -33.174 -10.988 14.098 1.00 49.00 174 PRO A N 1
ATOM 1290 C CA . PRO A 1 174 ? -32.062 -10.114 14.505 1.00 49.00 174 PRO A CA 1
ATOM 1291 C C . PRO A 1 174 ? -31.933 -10.091 16.027 1.00 49.00 174 PRO A C 1
ATOM 1293 O O . PRO A 1 174 ? -32.947 -10.097 16.730 1.00 49.00 174 PRO A O 1
ATOM 1296 N N . SER A 1 175 ? -30.697 -10.081 16.539 1.00 68.62 175 SER A N 1
ATOM 1297 C CA . SER A 1 175 ? -30.489 -10.004 17.983 1.00 68.62 175 SER A CA 1
ATOM 1298 C C . SER A 1 175 ? -31.309 -8.828 18.527 1.00 68.62 175 SER A C 1
ATOM 1300 O O . SER A 1 175 ? -31.331 -7.760 17.914 1.00 68.62 175 SER A O 1
ATOM 1302 N N . GLY A 1 176 ? -32.030 -9.022 19.638 1.00 76.00 176 GLY A N 1
ATOM 1303 C CA . GLY A 1 176 ? -32.882 -7.974 20.218 1.00 76.00 176 GLY A CA 1
ATOM 1304 C C . GLY A 1 176 ? -32.217 -6.584 20.264 1.00 76.00 176 GLY A C 1
ATOM 1305 O O . GLY A 1 176 ? -32.870 -5.611 19.886 1.00 76.00 176 GLY A O 1
ATOM 1306 N N . PRO A 1 177 ? -30.914 -6.473 20.621 1.00 85.75 177 PRO A N 1
ATOM 1307 C CA . PRO A 1 177 ? -30.167 -5.218 20.524 1.00 85.75 177 PRO A CA 1
ATOM 1308 C C . PRO A 1 177 ? -30.132 -4.611 19.118 1.00 85.75 177 PRO A C 1
ATOM 1310 O O . PRO A 1 177 ? -30.421 -3.429 18.964 1.00 85.75 177 PRO A O 1
ATOM 1313 N N . LEU A 1 178 ? -29.795 -5.404 18.096 1.00 83.75 178 LEU A N 1
ATOM 1314 C CA . LEU A 1 178 ? -29.695 -4.945 16.711 1.00 83.75 178 LEU A CA 1
ATOM 1315 C C . LEU A 1 178 ? -31.061 -4.545 16.145 1.00 83.75 178 LEU A C 1
ATOM 1317 O O . LEU A 1 178 ? -31.160 -3.549 15.431 1.00 83.75 178 LEU A O 1
ATOM 1321 N N . HIS A 1 179 ? -32.113 -5.297 16.482 1.00 81.44 179 HIS A N 1
ATOM 1322 C CA . HIS A 1 179 ? -33.487 -4.967 16.095 1.00 81.44 179 HIS A CA 1
ATOM 1323 C C . HIS A 1 179 ? -33.894 -3.587 16.612 1.00 81.44 179 HIS A C 1
ATOM 1325 O O . HIS A 1 179 ? -34.311 -2.728 15.836 1.00 81.44 179 HIS A O 1
ATOM 1331 N N . MET A 1 180 ? -33.679 -3.339 17.909 1.00 89.25 180 MET A N 1
ATOM 1332 C CA . MET A 1 180 ? -33.931 -2.026 18.498 1.00 89.25 180 MET A CA 1
ATOM 1333 C C . MET A 1 180 ? -33.048 -0.945 17.869 1.00 89.25 180 MET A C 1
ATOM 1335 O O . MET A 1 180 ? -33.543 0.129 17.541 1.00 89.25 180 MET A O 1
ATOM 1339 N N . PHE A 1 181 ? -31.758 -1.220 17.669 1.00 91.19 181 PHE A N 1
ATOM 1340 C CA . PHE A 1 181 ? -30.812 -0.259 17.106 1.00 91.19 181 PHE A CA 1
ATOM 1341 C C . PHE A 1 181 ? -31.212 0.215 15.700 1.00 91.19 181 PHE A C 1
ATOM 1343 O O . PHE A 1 181 ? -31.118 1.403 15.393 1.00 91.19 181 PHE A O 1
ATOM 1350 N N . ARG A 1 182 ? -31.730 -0.688 14.859 1.00 88.00 182 ARG A N 1
ATOM 1351 C CA . ARG A 1 182 ? -32.219 -0.376 13.504 1.00 88.00 182 ARG A CA 1
ATOM 1352 C C . ARG A 1 182 ? -33.505 0.455 13.478 1.00 88.00 182 ARG A C 1
ATOM 1354 O O . ARG A 1 182 ? -33.793 1.083 12.464 1.00 88.00 182 ARG A O 1
ATOM 1361 N N . ALA A 1 183 ? -34.276 0.477 14.565 1.00 89.44 183 ALA A N 1
ATOM 1362 C CA . ALA A 1 183 ? -35.476 1.310 14.660 1.00 89.44 183 ALA A CA 1
ATOM 1363 C C . ALA A 1 183 ? -35.155 2.803 14.879 1.00 89.44 183 ALA A C 1
ATOM 1365 O O . ALA A 1 183 ? -35.990 3.663 14.582 1.00 89.44 183 ALA A O 1
ATOM 1366 N N . LEU A 1 184 ? -33.956 3.106 15.386 1.00 93.38 184 LEU A N 1
ATOM 1367 C CA . LEU A 1 184 ? -33.494 4.449 15.740 1.00 93.38 184 LEU A CA 1
ATOM 1368 C C . LEU A 1 184 ? -33.099 5.282 14.512 1.00 93.38 184 LEU A C 1
ATOM 1370 O O . LEU A 1 184 ? -32.742 4.748 13.463 1.00 93.38 184 LEU A O 1
ATOM 1374 N N . THR A 1 185 ? -33.101 6.610 14.658 1.00 92.75 185 THR A N 1
ATOM 1375 C CA . THR A 1 185 ? -32.490 7.507 13.661 1.00 92.75 185 THR A CA 1
ATOM 1376 C C . THR A 1 185 ? -30.961 7.440 13.725 1.00 92.75 185 THR A C 1
ATOM 1378 O O . THR A 1 185 ? -30.400 7.093 14.762 1.00 92.75 185 THR A O 1
ATOM 1381 N N . THR A 1 186 ? -30.258 7.840 12.660 1.00 89.81 186 THR A N 1
ATOM 1382 C CA . THR A 1 186 ? -28.780 7.864 12.637 1.00 89.81 186 THR A CA 1
ATOM 1383 C C . THR A 1 186 ? -28.190 8.694 13.785 1.00 89.81 186 THR A C 1
ATOM 1385 O O . THR A 1 186 ? -27.226 8.281 14.419 1.00 89.81 186 THR A O 1
ATOM 1388 N N . GLU A 1 187 ? -28.805 9.834 14.122 1.00 92.12 187 GLU A N 1
ATOM 1389 C CA . GLU A 1 187 ? -28.373 10.676 15.247 1.00 92.12 187 GLU A CA 1
ATOM 1390 C C . GLU A 1 187 ? -28.510 9.945 16.594 1.00 92.12 187 GLU A C 1
ATOM 1392 O O . GLU A 1 187 ? -27.596 9.969 17.422 1.00 92.12 187 GLU A O 1
ATOM 1397 N N . GLN A 1 188 ? -29.621 9.230 16.791 1.00 94.62 188 GLN A N 1
ATOM 1398 C CA . GLN A 1 188 ? -29.844 8.407 17.979 1.00 94.62 188 GLN A CA 1
ATOM 1399 C C . GLN A 1 188 ? -28.892 7.208 18.039 1.00 94.62 188 GLN A C 1
ATOM 1401 O O . GLN A 1 188 ? -28.396 6.891 19.117 1.00 94.62 188 GLN A O 1
ATOM 1406 N N . GLN A 1 189 ? -28.610 6.564 16.904 1.00 94.56 189 GLN A N 1
ATOM 1407 C CA . GLN A 1 189 ? -27.654 5.461 16.796 1.00 94.56 189 GLN A CA 1
ATOM 1408 C C . GLN A 1 189 ? -26.256 5.901 17.233 1.00 94.56 189 GLN A C 1
ATOM 1410 O O . GLN A 1 189 ? -25.676 5.300 18.139 1.00 94.56 189 GLN A O 1
ATOM 1415 N N . THR A 1 190 ? -25.743 6.989 16.649 1.00 94.44 190 THR A N 1
ATOM 1416 C CA . THR A 1 190 ? -24.442 7.563 17.007 1.00 94.44 190 THR A CA 1
ATOM 1417 C C . THR A 1 190 ? -24.393 7.914 18.496 1.00 94.44 190 THR A C 1
ATOM 1419 O O . THR A 1 190 ? -23.478 7.481 19.196 1.00 94.44 190 THR A O 1
ATOM 1422 N N . ALA A 1 191 ? -25.391 8.638 19.014 1.00 95.00 191 ALA A N 1
ATOM 1423 C CA . ALA A 1 191 ? -25.406 9.062 20.413 1.00 95.00 191 ALA A CA 1
ATOM 1424 C C . ALA A 1 191 ? -25.518 7.884 21.400 1.00 95.00 191 ALA A C 1
ATOM 1426 O O . ALA A 1 191 ? -24.857 7.888 22.438 1.00 95.00 191 ALA A O 1
ATOM 1427 N N . ALA A 1 192 ? -26.313 6.858 21.079 1.00 94.50 192 ALA A N 1
ATOM 1428 C CA . ALA A 1 192 ? -26.478 5.677 21.923 1.00 94.50 192 ALA A CA 1
ATOM 1429 C C . ALA A 1 192 ? -25.208 4.813 21.982 1.00 94.50 192 ALA A C 1
ATOM 1431 O O . ALA A 1 192 ? -24.861 4.316 23.054 1.00 94.50 192 ALA A O 1
ATOM 1432 N N . ILE A 1 193 ? -24.487 4.658 20.863 1.00 95.62 193 ILE A N 1
ATOM 1433 C CA . ILE A 1 193 ? -23.193 3.958 20.855 1.00 95.62 193 ILE A CA 1
ATOM 1434 C C . ILE A 1 193 ? -22.176 4.700 21.723 1.00 95.62 193 ILE A C 1
ATOM 1436 O O . ILE A 1 193 ? -21.517 4.066 22.545 1.00 95.62 193 ILE A O 1
ATOM 1440 N N . LEU A 1 194 ? -22.070 6.027 21.599 1.00 95.06 194 LEU A N 1
ATOM 1441 C CA . LEU A 1 194 ? -21.134 6.812 22.412 1.00 95.06 194 LEU A CA 1
ATOM 1442 C C . LEU A 1 194 ? -21.464 6.740 23.907 1.00 95.06 194 LEU A C 1
ATOM 1444 O O . LEU A 1 194 ? -20.562 6.537 24.716 1.00 95.06 194 LEU A O 1
ATOM 1448 N N . GLU A 1 195 ? -22.747 6.809 24.265 1.00 95.25 195 GLU A N 1
ATOM 1449 C CA . GLU A 1 195 ? -23.214 6.630 25.644 1.00 95.25 195 GLU A CA 1
ATOM 1450 C C . GLU A 1 195 ? -22.823 5.247 26.203 1.00 95.25 195 GLU A C 1
ATOM 1452 O O . GLU A 1 195 ? -22.311 5.144 27.322 1.00 95.25 195 GLU A O 1
ATOM 1457 N N . LEU A 1 196 ? -23.016 4.171 25.430 1.00 94.06 196 LEU A N 1
ATOM 1458 C CA . LEU A 1 196 ? -22.626 2.820 25.848 1.00 94.06 196 LEU A CA 1
ATOM 1459 C C . LEU A 1 196 ? -21.108 2.672 25.994 1.00 94.06 196 LEU A C 1
ATOM 1461 O O . LEU A 1 196 ? -20.654 2.029 26.940 1.00 94.06 196 LEU A O 1
ATOM 1465 N N . ILE A 1 197 ? -20.327 3.264 25.092 1.00 94.06 197 ILE A N 1
ATOM 1466 C CA . ILE A 1 197 ? -18.860 3.248 25.145 1.00 94.06 197 ILE A CA 1
ATOM 1467 C C . ILE A 1 197 ? -18.340 4.000 26.373 1.00 94.06 197 ILE A C 1
ATOM 1469 O O . ILE A 1 197 ? -17.390 3.552 27.012 1.00 94.06 197 ILE A O 1
ATOM 1473 N N . GLU A 1 198 ? -18.933 5.148 26.699 1.00 92.44 198 GLU A N 1
ATOM 1474 C CA . GLU A 1 198 ? -18.436 6.022 27.763 1.00 92.44 198 GLU A CA 1
ATOM 1475 C C . GLU A 1 198 ? -18.783 5.508 29.164 1.00 92.44 198 GLU A C 1
ATOM 1477 O O . GLU A 1 198 ? -17.979 5.629 30.092 1.00 92.44 198 GLU A O 1
ATOM 1482 N N . PHE A 1 199 ? -19.973 4.928 29.330 1.00 91.50 199 PHE A N 1
ATOM 1483 C CA . PHE A 1 199 ? -20.514 4.640 30.657 1.00 91.50 199 PHE A CA 1
ATOM 1484 C C . PHE A 1 199 ? -20.728 3.154 30.949 1.00 91.50 199 PHE A C 1
ATOM 1486 O O . PHE A 1 199 ? -20.887 2.801 32.120 1.00 91.50 199 PHE A O 1
ATOM 1493 N N . SER A 1 200 ? -20.766 2.281 29.937 1.00 88.44 200 SER A N 1
ATOM 1494 C CA . SER A 1 200 ? -20.975 0.843 30.142 1.00 88.44 200 SER A CA 1
ATOM 1495 C C . SER A 1 200 ? -19.656 0.059 30.198 1.00 88.44 200 SER A C 1
ATOM 1497 O O . SER A 1 200 ? -18.568 0.605 30.041 1.00 88.44 200 SER A O 1
ATOM 1499 N N . GLN A 1 201 ? -19.738 -1.241 30.498 1.00 84.69 201 GLN A N 1
ATOM 1500 C CA . GLN A 1 201 ? -18.556 -2.109 30.486 1.00 84.69 201 GLN A CA 1
ATOM 1501 C C . GLN A 1 201 ? -17.995 -2.251 29.064 1.00 84.69 201 GLN A C 1
ATOM 1503 O O . GLN A 1 201 ? -18.750 -2.351 28.097 1.00 84.69 201 GLN A O 1
ATOM 1508 N N . THR A 1 202 ? -16.668 -2.321 28.959 1.00 85.56 202 THR A N 1
ATOM 1509 C CA . THR A 1 202 ? -15.958 -2.503 27.688 1.00 85.56 202 THR A CA 1
ATOM 1510 C C . THR A 1 202 ? -16.416 -3.768 26.963 1.00 85.56 202 THR A C 1
ATOM 1512 O O . THR A 1 202 ? -16.538 -4.826 27.580 1.00 85.56 202 THR A O 1
ATOM 1515 N N . GLY A 1 203 ? -16.638 -3.669 25.655 1.00 81.19 203 GLY A N 1
ATOM 1516 C CA . GLY A 1 203 ? -17.101 -4.747 24.778 1.00 81.19 203 GLY A CA 1
ATOM 1517 C C . GLY A 1 203 ? -18.619 -4.787 24.571 1.00 81.19 203 GLY A C 1
ATOM 1518 O O . GLY A 1 203 ? -19.088 -5.490 23.682 1.00 81.19 203 GLY A O 1
ATOM 1519 N N . ASN A 1 204 ? -19.418 -4.057 25.360 1.00 87.19 204 ASN A N 1
ATOM 1520 C CA . ASN A 1 204 ? -20.879 -4.072 25.208 1.00 87.19 204 ASN A CA 1
ATOM 1521 C C . ASN A 1 204 ? -21.355 -3.401 23.920 1.00 87.19 204 ASN A C 1
ATOM 1523 O O . ASN A 1 204 ? -22.282 -3.901 23.292 1.00 87.19 204 ASN A O 1
ATOM 1527 N N . ALA A 1 205 ? -20.749 -2.278 23.526 1.00 88.81 205 ALA A N 1
ATOM 1528 C CA . ALA A 1 205 ? -21.097 -1.650 22.255 1.00 88.81 205 ALA A CA 1
ATOM 1529 C C . ALA A 1 205 ? -20.649 -2.550 21.092 1.00 88.81 205 ALA A C 1
ATOM 1531 O O . ALA A 1 205 ? -21.368 -2.679 20.101 1.00 88.81 205 ALA A O 1
ATOM 1532 N N . GLY A 1 206 ? -19.516 -3.244 21.261 1.00 84.12 206 GLY A N 1
ATOM 1533 C CA . GLY A 1 206 ? -19.013 -4.257 20.334 1.00 84.12 206 GLY A CA 1
ATOM 1534 C C . GLY A 1 206 ? -20.059 -5.306 19.942 1.00 84.12 206 GLY A C 1
ATOM 1535 O O . GLY A 1 206 ? -20.160 -5.620 18.764 1.00 84.12 206 GLY A O 1
ATOM 1536 N N . GLU A 1 207 ? -20.894 -5.772 20.879 1.00 82.50 207 GLU A N 1
ATOM 1537 C CA . GLU A 1 207 ? -21.960 -6.776 20.653 1.00 82.50 207 GLU A CA 1
ATOM 1538 C C . GLU A 1 207 ? -23.032 -6.363 19.637 1.00 82.50 207 GLU A C 1
ATOM 1540 O O . GLU A 1 207 ? -23.739 -7.227 19.117 1.00 82.50 207 GLU A O 1
ATOM 1545 N N . ILE A 1 208 ? -23.193 -5.056 19.409 1.00 85.25 208 ILE A N 1
ATOM 1546 C CA . ILE A 1 208 ? -24.087 -4.493 18.390 1.00 85.25 208 ILE A CA 1
ATOM 1547 C C . ILE A 1 208 ? -23.276 -4.178 17.134 1.00 85.25 208 ILE A C 1
ATOM 1549 O O . ILE A 1 208 ? -23.680 -4.530 16.030 1.00 85.25 208 ILE A O 1
ATOM 1553 N N . LEU A 1 209 ? -22.122 -3.527 17.307 1.00 84.88 209 LEU A N 1
ATOM 1554 C CA . LEU A 1 209 ? -21.302 -3.005 16.215 1.00 84.88 209 LEU A CA 1
ATOM 1555 C C . LEU A 1 209 ? -20.783 -4.098 15.270 1.00 84.88 209 LEU A C 1
ATOM 1557 O O . LEU A 1 209 ? -20.681 -3.850 14.072 1.00 84.88 209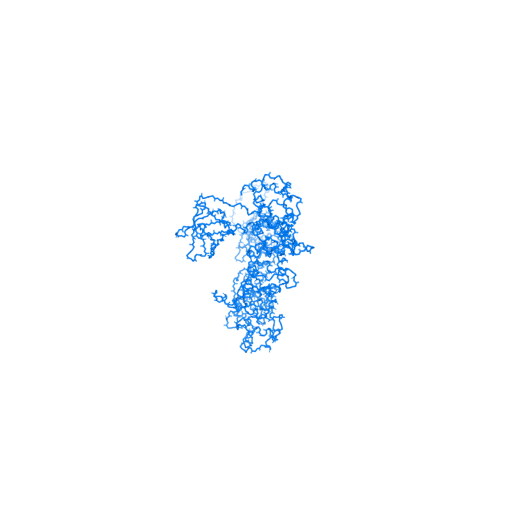 LEU A O 1
ATOM 1561 N N . VAL A 1 210 ? -20.479 -5.297 15.780 1.00 79.38 210 VAL A N 1
ATOM 1562 C CA . VAL A 1 210 ? -20.039 -6.437 14.949 1.00 79.38 210 VAL A CA 1
ATOM 1563 C C . VAL A 1 210 ? -21.138 -7.030 14.072 1.00 79.38 210 VAL A C 1
ATOM 1565 O O . VAL A 1 210 ? -20.826 -7.657 13.060 1.00 79.38 210 VAL A O 1
ATOM 1568 N N . ASP A 1 211 ? -22.402 -6.826 14.450 1.00 75.50 211 ASP A N 1
ATOM 1569 C CA . ASP A 1 211 ? -23.564 -7.338 13.722 1.00 75.50 211 ASP A CA 1
ATOM 1570 C C . ASP A 1 211 ? -24.037 -6.344 12.629 1.00 75.50 211 ASP A C 1
ATOM 1572 O O . ASP A 1 211 ? -24.943 -6.659 11.851 1.00 75.50 211 ASP A O 1
ATOM 1576 N N . LEU A 1 212 ? -23.446 -5.140 12.558 1.00 74.50 212 LEU A N 1
ATOM 1577 C CA . LEU A 1 212 ? -23.768 -4.127 11.548 1.00 74.50 212 LEU A CA 1
ATOM 1578 C C . LEU A 1 212 ? -23.157 -4.465 10.185 1.00 74.50 212 LEU A C 1
ATOM 1580 O O . LEU A 1 212 ? -22.019 -4.922 10.069 1.00 74.50 212 LEU A O 1
ATOM 1584 N N . THR A 1 213 ? -23.892 -4.146 9.122 1.00 77.44 213 THR A N 1
ATOM 1585 C CA . THR A 1 213 ? -23.337 -4.138 7.763 1.00 77.44 213 THR A CA 1
ATOM 1586 C C . THR A 1 213 ? -22.324 -3.001 7.591 1.00 77.44 213 THR A C 1
ATOM 1588 O O . THR A 1 213 ? -22.333 -2.015 8.328 1.00 77.44 213 THR A O 1
ATOM 1591 N N . ALA A 1 214 ? -21.465 -3.089 6.570 1.00 74.50 214 ALA A N 1
ATOM 1592 C CA . ALA A 1 214 ? -20.490 -2.037 6.269 1.00 74.50 214 ALA A CA 1
ATOM 1593 C C . ALA A 1 214 ? -21.147 -0.660 6.042 1.00 74.50 214 ALA A C 1
ATOM 1595 O O . ALA A 1 214 ? -20.605 0.358 6.469 1.00 74.50 214 ALA A O 1
ATOM 1596 N N . THR A 1 215 ? -22.323 -0.627 5.406 1.00 77.69 215 THR A N 1
ATOM 1597 C CA . THR A 1 215 ? -23.082 0.608 5.157 1.00 77.69 215 THR A CA 1
ATOM 1598 C C . THR A 1 215 ? -23.639 1.193 6.453 1.00 77.69 215 THR A C 1
ATOM 1600 O O . THR A 1 215 ? -23.403 2.364 6.733 1.00 77.69 215 THR A O 1
ATOM 1603 N N . GLU A 1 216 ? -24.298 0.373 7.279 1.00 83.00 216 GLU A N 1
ATOM 1604 C CA . GLU A 1 216 ? -24.839 0.805 8.578 1.00 83.00 216 GLU A CA 1
ATOM 1605 C C . GLU A 1 216 ? -23.723 1.302 9.506 1.00 83.00 216 GLU A C 1
ATOM 1607 O O . GLU A 1 216 ? -23.851 2.341 10.158 1.00 83.00 216 GLU A O 1
ATOM 1612 N N . LEU A 1 217 ? -22.591 0.591 9.533 1.00 84.94 217 LEU A N 1
ATOM 1613 C CA . LEU A 1 217 ? -21.431 0.991 10.317 1.00 84.94 217 LEU A CA 1
ATOM 1614 C C . LEU A 1 217 ? -20.885 2.339 9.838 1.00 84.94 217 LEU A C 1
ATOM 1616 O O . LEU A 1 217 ? -20.620 3.204 10.670 1.00 84.94 217 LEU A O 1
ATOM 1620 N N . ARG A 1 218 ? -20.776 2.551 8.517 1.00 86.94 218 ARG A N 1
ATOM 1621 C CA . ARG A 1 218 ? -20.358 3.837 7.940 1.00 86.94 218 ARG A CA 1
ATOM 1622 C C . ARG A 1 218 ? -21.254 4.974 8.400 1.00 86.94 218 ARG A C 1
ATOM 1624 O O . ARG A 1 218 ? -20.747 5.984 8.872 1.00 86.94 218 ARG A O 1
ATOM 1631 N N . GLU A 1 219 ? -22.563 4.815 8.246 1.00 89.12 219 GLU A N 1
ATOM 1632 C CA . GLU A 1 219 ? -23.549 5.837 8.602 1.00 89.12 219 GLU A CA 1
ATOM 1633 C C . GLU A 1 219 ? -23.510 6.156 10.099 1.00 89.12 219 GLU A C 1
ATOM 1635 O O . GLU A 1 219 ? -23.601 7.321 10.477 1.00 89.12 219 GLU A O 1
ATOM 1640 N N . THR A 1 220 ? -23.274 5.143 10.936 1.00 90.75 220 THR A N 1
ATOM 1641 C CA . THR A 1 220 ? -23.157 5.302 12.391 1.00 90.75 220 THR A CA 1
ATOM 1642 C C . THR A 1 220 ? -21.910 6.098 12.789 1.00 90.75 220 THR A C 1
ATOM 1644 O O . THR A 1 220 ? -21.992 6.959 13.669 1.00 90.75 220 THR A O 1
ATOM 1647 N N . ILE A 1 221 ? -20.753 5.823 12.169 1.00 93.56 221 ILE A N 1
ATOM 1648 C CA . ILE A 1 221 ? -19.456 6.400 12.576 1.00 93.56 221 ILE A CA 1
ATOM 1649 C C . ILE A 1 221 ? -19.068 7.676 11.822 1.00 93.56 221 ILE A C 1
ATOM 1651 O O . ILE A 1 221 ? -18.233 8.435 12.309 1.00 93.56 221 ILE A O 1
ATOM 1655 N N . HIS A 1 222 ? -19.635 7.932 10.641 1.00 90.25 222 HIS A N 1
ATOM 1656 C CA . HIS A 1 222 ? -19.296 9.105 9.828 1.00 90.25 222 HIS A CA 1
ATOM 1657 C C . HIS A 1 222 ? -19.532 10.454 10.542 1.00 90.25 222 HIS A C 1
ATOM 1659 O O . HIS A 1 222 ? -18.701 11.344 10.376 1.00 90.25 222 HIS A O 1
ATOM 1665 N N . PRO A 1 223 ? -20.579 10.624 11.379 1.00 91.62 223 PRO A N 1
ATOM 1666 C CA . PRO A 1 223 ? -20.771 11.847 12.163 1.00 91.62 223 PRO A CA 1
ATOM 1667 C C . PRO A 1 223 ? -19.773 12.021 13.321 1.00 91.62 223 PRO A C 1
ATOM 1669 O O . PRO A 1 223 ? -19.714 13.094 13.920 1.00 91.62 223 PRO A O 1
ATOM 1672 N N . MET A 1 224 ? -19.027 10.972 13.685 1.00 93.62 224 MET A N 1
ATOM 1673 C CA . MET A 1 224 ? -18.128 10.969 14.840 1.00 93.62 224 MET A CA 1
ATOM 1674 C C . MET A 1 224 ? -16.762 11.582 14.502 1.00 93.62 224 MET A C 1
ATOM 1676 O O . MET A 1 224 ? -16.249 11.433 13.395 1.00 93.62 224 MET A O 1
ATOM 1680 N N . GLY A 1 225 ? -16.121 12.214 15.488 1.00 93.06 225 GLY A N 1
ATOM 1681 C CA . GLY A 1 225 ? -14.715 12.609 15.377 1.00 93.06 225 GLY A CA 1
ATOM 1682 C C . GLY A 1 225 ? -13.767 11.408 15.489 1.00 93.06 225 GLY A C 1
ATOM 1683 O O . GLY A 1 225 ? -14.123 10.377 16.058 1.00 93.06 225 GLY A O 1
ATOM 1684 N N . ALA A 1 226 ? -12.523 11.554 15.020 1.00 93.44 226 ALA A N 1
ATOM 1685 C CA . ALA A 1 226 ? -11.546 10.457 14.979 1.00 93.44 226 ALA A CA 1
ATOM 1686 C C . ALA A 1 226 ? -11.285 9.787 16.348 1.00 93.44 226 ALA A C 1
ATOM 1688 O O . ALA A 1 226 ? -11.059 8.583 16.416 1.00 93.44 226 ALA A O 1
ATOM 1689 N N . SER A 1 227 ? -11.359 10.551 17.446 1.00 94.25 227 SER A N 1
ATOM 1690 C CA . SER A 1 227 ? -11.220 10.024 18.815 1.00 94.25 227 SER A CA 1
ATOM 1691 C C . SER A 1 227 ? -12.343 9.053 19.184 1.00 94.25 227 SER A C 1
ATOM 1693 O O . SER A 1 227 ? -12.103 8.006 19.779 1.00 94.25 227 SER A O 1
ATOM 1695 N N . ASP A 1 228 ? -13.574 9.365 18.790 1.00 95.00 228 ASP A N 1
ATOM 1696 C CA . ASP A 1 228 ? -14.729 8.522 19.075 1.00 95.00 228 ASP A CA 1
ATOM 1697 C C . ASP A 1 228 ? -14.797 7.324 18.123 1.00 95.00 228 ASP A C 1
ATOM 1699 O O . ASP A 1 228 ? -15.058 6.205 18.563 1.00 95.00 228 ASP A O 1
ATOM 1703 N N . GLN A 1 229 ? -14.430 7.518 16.851 1.00 95.56 229 GLN A N 1
ATOM 1704 C CA . GLN A 1 229 ? -14.229 6.420 15.899 1.00 95.56 229 GLN A CA 1
ATOM 1705 C C . GLN A 1 229 ? -13.173 5.420 16.402 1.00 95.56 229 GLN A C 1
ATOM 1707 O O . GLN A 1 229 ? -13.364 4.211 16.270 1.00 95.56 229 GLN A O 1
ATOM 1712 N N . ALA A 1 230 ? -12.098 5.893 17.048 1.00 95.69 230 ALA A N 1
ATOM 1713 C CA . ALA A 1 230 ? -11.084 5.019 17.642 1.00 95.69 230 ALA A CA 1
ATOM 1714 C C . ALA A 1 230 ? -11.677 4.144 18.753 1.00 95.69 230 ALA A C 1
ATOM 1716 O O . ALA A 1 230 ? -11.421 2.942 18.789 1.00 95.69 230 ALA A O 1
ATOM 1717 N N . LYS A 1 231 ? -12.533 4.703 19.619 1.00 95.12 231 LYS A N 1
ATOM 1718 C CA . LYS A 1 231 ? -13.229 3.918 20.653 1.00 95.12 231 LYS A CA 1
ATOM 1719 C C . LYS A 1 231 ? -14.151 2.859 20.042 1.00 95.12 231 LYS A C 1
ATOM 1721 O O . LYS A 1 231 ? -14.192 1.737 20.541 1.00 95.12 231 LYS A O 1
ATOM 1726 N N . VAL A 1 232 ? -14.846 3.188 18.949 1.00 94.69 232 VAL A N 1
ATOM 1727 C CA . VAL A 1 232 ? -15.677 2.229 18.200 1.00 94.69 232 VAL A CA 1
ATOM 1728 C C . VAL A 1 232 ? -14.824 1.089 17.638 1.00 94.69 232 VAL A C 1
ATOM 1730 O O . VAL A 1 232 ? -15.183 -0.076 17.790 1.00 94.69 232 VAL A O 1
ATOM 1733 N N . PHE A 1 233 ? -13.667 1.386 17.040 1.00 94.44 233 PHE A N 1
ATOM 1734 C CA . PHE A 1 233 ? -12.767 0.350 16.519 1.00 94.44 233 PHE A CA 1
ATOM 1735 C C . PHE A 1 233 ? -12.195 -0.532 17.626 1.00 94.44 233 PHE A C 1
ATOM 1737 O O . PHE A 1 233 ? -12.067 -1.736 17.424 1.00 94.44 233 PHE A O 1
ATOM 1744 N N . ILE A 1 234 ? -11.907 0.038 18.799 1.00 94.50 234 ILE A N 1
ATOM 1745 C CA . ILE A 1 234 ? -11.474 -0.727 19.972 1.00 94.50 234 ILE A CA 1
ATOM 1746 C C . ILE A 1 234 ? -12.579 -1.692 20.429 1.00 94.50 234 ILE A C 1
ATOM 1748 O O . ILE A 1 234 ? -12.308 -2.866 20.666 1.00 94.50 234 ILE A O 1
ATOM 1752 N N . GLU A 1 235 ? -13.833 -1.240 20.499 1.00 92.25 235 GLU A N 1
ATOM 1753 C CA . GLU A 1 235 ? -14.979 -2.099 20.836 1.00 92.25 235 GLU A CA 1
ATOM 1754 C C . GLU A 1 235 ? -15.181 -3.245 19.839 1.00 92.25 235 GLU A C 1
ATOM 1756 O O . GLU A 1 235 ? -15.368 -4.388 20.253 1.00 92.25 235 GLU A O 1
ATOM 1761 N N . ILE A 1 236 ? -15.097 -2.968 18.535 1.00 86.19 236 ILE A N 1
ATOM 1762 C CA . ILE A 1 236 ? -15.173 -4.006 17.496 1.00 86.19 236 ILE A CA 1
ATOM 1763 C C . ILE A 1 236 ? -13.968 -4.947 17.605 1.00 86.19 236 ILE A C 1
ATOM 1765 O O . ILE A 1 236 ? -14.122 -6.161 17.501 1.00 86.19 236 ILE A O 1
ATOM 1769 N N . GLY A 1 237 ? -12.772 -4.411 17.856 1.00 81.69 237 GLY A N 1
ATOM 1770 C CA . GLY A 1 237 ? -11.526 -5.170 17.953 1.00 81.69 237 GLY A CA 1
ATOM 1771 C C . GLY A 1 237 ? -11.516 -6.176 19.101 1.00 81.69 237 GLY A C 1
ATOM 1772 O O . GLY A 1 237 ? -11.039 -7.296 18.916 1.00 81.69 237 GLY A O 1
ATOM 1773 N N . ARG A 1 238 ? -12.127 -5.825 20.243 1.00 84.19 238 ARG A N 1
ATOM 1774 C CA . ARG A 1 238 ? -12.347 -6.736 21.383 1.00 84.19 238 ARG A CA 1
ATOM 1775 C C . ARG A 1 238 ? -13.171 -7.968 21.013 1.00 84.19 238 ARG A C 1
ATOM 1777 O O . ARG A 1 238 ? -12.960 -9.030 21.592 1.00 84.19 238 ARG A O 1
ATOM 1784 N N . MET A 1 239 ? -14.089 -7.825 20.060 1.00 81.44 239 MET A N 1
ATOM 1785 C CA . MET A 1 239 ? -14.936 -8.915 19.578 1.00 81.44 239 MET A CA 1
ATOM 1786 C C . MET A 1 239 ? -14.270 -9.670 18.420 1.00 81.44 239 MET A C 1
ATOM 1788 O O . MET A 1 239 ? -14.216 -10.898 18.416 1.00 81.44 239 MET A O 1
ATOM 1792 N N . SER A 1 240 ? -13.749 -8.940 17.429 1.00 80.75 240 SER A N 1
ATOM 1793 C CA . SER A 1 240 ? -13.084 -9.489 16.249 1.00 80.75 240 SER A CA 1
ATOM 1794 C C . SER A 1 240 ? -12.088 -8.485 15.643 1.00 80.75 240 SER A C 1
ATOM 1796 O O . SER A 1 240 ? -12.496 -7.540 14.956 1.00 80.75 240 SER A O 1
ATOM 1798 N N . PRO A 1 241 ? -10.766 -8.717 15.781 1.00 83.00 241 PRO A N 1
ATOM 1799 C CA . PRO A 1 241 ? -9.751 -7.842 15.187 1.00 83.00 241 PRO A CA 1
ATOM 1800 C C . PRO A 1 241 ? -9.889 -7.712 13.660 1.00 83.00 241 PRO A C 1
ATOM 1802 O O . PRO A 1 241 ? -9.683 -6.640 13.094 1.00 83.00 241 PRO A O 1
ATOM 1805 N N . SER A 1 242 ? -10.302 -8.791 12.984 1.00 79.56 242 SER A N 1
ATOM 1806 C CA . SER A 1 242 ? -10.515 -8.795 11.529 1.00 79.56 242 SER A CA 1
ATOM 1807 C C . SER A 1 242 ? -11.694 -7.920 11.088 1.00 79.56 242 SER A C 1
ATOM 1809 O O . SER A 1 242 ? -11.651 -7.309 10.022 1.00 79.56 242 SER A O 1
ATOM 1811 N N . GLN A 1 243 ? -12.760 -7.840 11.892 1.00 77.06 243 GLN A N 1
ATOM 1812 C CA . GLN A 1 243 ? -13.878 -6.938 11.613 1.00 77.06 243 GLN A CA 1
ATOM 1813 C C . GLN A 1 243 ? -13.509 -5.489 11.919 1.00 77.06 243 GLN A C 1
ATOM 1815 O O . GLN A 1 243 ? -13.927 -4.611 11.176 1.00 77.06 243 GLN A O 1
ATOM 1820 N N . ALA A 1 244 ? -12.663 -5.228 12.920 1.00 82.62 244 ALA A N 1
ATOM 1821 C CA . ALA A 1 244 ? -12.150 -3.882 13.169 1.00 82.62 244 ALA A CA 1
ATOM 1822 C C . ALA A 1 244 ? -11.297 -3.369 11.994 1.00 82.62 244 ALA A C 1
ATOM 1824 O O . ALA A 1 244 ? -11.450 -2.226 11.567 1.00 82.62 244 ALA A O 1
ATOM 1825 N N . ALA A 1 245 ? -10.452 -4.218 11.398 1.00 85.00 245 ALA A N 1
ATOM 1826 C CA . ALA A 1 245 ? -9.695 -3.847 10.197 1.00 85.00 245 ALA A CA 1
ATOM 1827 C C . ALA A 1 245 ? -10.611 -3.587 8.982 1.00 85.00 245 ALA A C 1
ATOM 1829 O O . ALA A 1 245 ? -10.381 -2.661 8.198 1.00 85.00 245 ALA A O 1
ATOM 1830 N N . ARG A 1 246 ? -11.703 -4.354 8.852 1.00 78.12 246 ARG A N 1
ATOM 1831 C CA . ARG A 1 246 ? -12.750 -4.092 7.851 1.00 78.12 246 ARG A CA 1
ATOM 1832 C C . ARG A 1 246 ? -13.485 -2.781 8.122 1.00 78.12 246 ARG A C 1
ATOM 1834 O O . ARG A 1 246 ? -13.685 -2.019 7.186 1.00 78.12 246 ARG A O 1
ATOM 1841 N N . ALA A 1 247 ? -13.808 -2.481 9.378 1.00 82.50 247 ALA A N 1
ATOM 1842 C CA . ALA A 1 247 ? -14.410 -1.214 9.788 1.00 82.50 247 ALA A CA 1
ATOM 1843 C C . ALA A 1 247 ? -13.522 -0.019 9.412 1.00 82.50 247 ALA A C 1
ATOM 1845 O O . ALA A 1 247 ? -14.016 0.972 8.880 1.00 82.50 247 ALA A O 1
ATOM 1846 N N . ALA A 1 248 ? -12.202 -0.142 9.581 1.00 89.75 248 ALA A N 1
ATOM 1847 C CA . ALA A 1 248 ? -11.250 0.862 9.107 1.00 89.75 248 ALA A CA 1
ATOM 1848 C C . ALA A 1 248 ? -11.326 1.072 7.585 1.00 89.75 248 ALA A C 1
ATOM 1850 O O . ALA A 1 248 ? -11.209 2.198 7.113 1.00 89.75 248 ALA A O 1
ATOM 1851 N N . SER A 1 249 ? -11.597 0.013 6.821 1.00 87.38 249 SER A N 1
ATOM 1852 C CA . SER A 1 249 ? -11.711 0.065 5.356 1.00 87.38 249 SER A CA 1
ATOM 1853 C C . SER A 1 249 ? -13.033 0.668 4.852 1.00 87.38 249 SER A C 1
ATOM 1855 O O . SER A 1 249 ? -13.170 0.925 3.659 1.00 87.38 249 SER A O 1
ATOM 1857 N N . VAL A 1 250 ? -14.009 0.900 5.739 1.00 88.06 250 VAL A N 1
ATOM 1858 C CA . VAL A 1 250 ? -15.270 1.591 5.416 1.00 88.06 250 VAL A CA 1
ATOM 1859 C C . VAL A 1 250 ? -15.074 3.113 5.309 1.00 88.06 250 VAL A C 1
ATOM 1861 O O . VAL A 1 250 ? -15.838 3.798 4.621 1.00 88.06 250 VAL A O 1
ATOM 1864 N N . LEU A 1 251 ? -14.043 3.644 5.973 1.00 91.19 251 LEU A N 1
ATOM 1865 C CA . LEU A 1 251 ? -13.624 5.044 5.901 1.00 91.19 251 LEU A CA 1
ATOM 1866 C C . LEU A 1 251 ? -12.640 5.267 4.743 1.00 91.19 251 LEU A C 1
ATOM 1868 O O . LEU A 1 251 ? -12.075 4.323 4.190 1.00 91.19 251 LEU A O 1
ATOM 1872 N N . SER A 1 252 ? -12.383 6.529 4.381 1.00 93.31 252 SER A N 1
ATOM 1873 C CA . SER A 1 252 ? -11.264 6.817 3.477 1.00 93.31 252 SER A CA 1
ATOM 1874 C C . SER A 1 252 ? -9.926 6.453 4.136 1.00 93.31 252 SER A C 1
ATOM 1876 O O . SER A 1 252 ? -9.778 6.527 5.356 1.00 93.31 252 SER A O 1
ATOM 1878 N N . HIS A 1 253 ? -8.910 6.112 3.336 1.00 93.12 253 HIS A N 1
ATOM 1879 C CA . HIS A 1 253 ? -7.599 5.699 3.858 1.00 93.12 253 HIS A CA 1
ATOM 1880 C C . HIS A 1 253 ? -6.961 6.734 4.803 1.00 93.12 253 HIS A C 1
ATOM 1882 O O . HIS A 1 253 ? -6.209 6.359 5.696 1.00 93.12 253 HIS A O 1
ATOM 1888 N N . THR A 1 254 ? -7.235 8.028 4.608 1.00 92.94 254 THR A N 1
ATOM 1889 C CA . THR A 1 254 ? -6.718 9.128 5.439 1.00 92.94 254 THR A CA 1
ATOM 1890 C C . THR A 1 254 ? -7.497 9.293 6.741 1.00 92.94 254 THR A C 1
ATOM 1892 O O . THR A 1 254 ? -6.899 9.537 7.787 1.00 92.94 254 THR A O 1
ATOM 1895 N N . GLU A 1 255 ? -8.821 9.121 6.708 1.00 94.00 255 GLU A N 1
ATOM 1896 C CA . GLU A 1 255 ? -9.657 9.127 7.916 1.00 94.00 255 GLU A CA 1
ATOM 1897 C C . GLU A 1 255 ? -9.328 7.911 8.783 1.00 94.00 255 GLU A C 1
ATOM 1899 O O . GLU A 1 255 ? -8.999 8.062 9.956 1.00 94.00 255 GLU A O 1
ATOM 1904 N N . ALA A 1 256 ? -9.302 6.720 8.179 1.00 95.44 256 ALA A N 1
ATOM 1905 C CA . ALA A 1 256 ? -8.929 5.481 8.849 1.00 95.44 256 ALA A CA 1
ATOM 1906 C C . ALA A 1 256 ? -7.539 5.580 9.490 1.00 95.44 256 ALA A C 1
ATOM 1908 O O . ALA A 1 256 ? -7.362 5.213 10.649 1.00 95.44 256 ALA A O 1
ATOM 1909 N N . ALA A 1 257 ? -6.557 6.129 8.771 1.00 95.75 257 ALA A N 1
ATOM 1910 C CA . ALA A 1 257 ? -5.220 6.327 9.312 1.00 95.75 257 ALA A CA 1
ATOM 1911 C C . ALA A 1 257 ? -5.196 7.326 10.476 1.00 95.75 257 ALA A C 1
ATOM 1913 O O . ALA A 1 257 ? -4.483 7.093 11.449 1.00 95.75 257 ALA A O 1
ATOM 1914 N N . SER A 1 258 ? -6.001 8.391 10.429 1.00 95.62 258 SER A N 1
ATOM 1915 C CA . SER A 1 258 ? -6.128 9.354 11.536 1.00 95.62 258 SER A CA 1
ATOM 1916 C C . SER A 1 258 ? -6.700 8.698 12.798 1.00 95.62 258 SER A C 1
ATOM 1918 O O . SER A 1 258 ? -6.228 8.951 13.905 1.00 95.62 258 SER A O 1
ATOM 1920 N N . VAL A 1 259 ? -7.676 7.801 12.630 1.00 96.38 259 VAL A N 1
ATOM 1921 C CA . VAL A 1 259 ? -8.251 6.999 13.720 1.00 96.38 259 VAL A CA 1
ATOM 1922 C C . VAL A 1 259 ? -7.214 6.036 14.295 1.00 96.38 259 VAL A C 1
ATOM 1924 O O . VAL A 1 259 ? -6.990 6.007 15.504 1.00 96.38 259 VAL A O 1
ATOM 1927 N N . VAL A 1 260 ? -6.523 5.280 13.439 1.00 96.50 260 VAL A N 1
ATOM 1928 C CA . VAL A 1 260 ? -5.504 4.319 13.887 1.00 96.50 260 VAL A CA 1
ATOM 1929 C C . VAL A 1 260 ? -4.312 5.033 14.532 1.00 96.50 260 VAL A C 1
ATOM 1931 O O . VAL A 1 260 ? -3.774 4.532 15.515 1.00 96.50 260 VAL A O 1
ATOM 1934 N N . SER A 1 261 ? -3.951 6.236 14.071 1.00 96.31 261 SER A N 1
ATOM 1935 C CA . SER A 1 261 ? -2.920 7.089 14.687 1.00 96.31 261 SER A CA 1
ATOM 1936 C C . SER A 1 261 ? -3.201 7.346 16.166 1.00 96.31 261 SER A C 1
ATOM 1938 O O . SER A 1 261 ? -2.300 7.246 16.995 1.00 96.31 261 SER A O 1
ATOM 1940 N N . ILE A 1 262 ? -4.462 7.599 16.526 1.00 96.25 262 ILE A N 1
ATOM 1941 C CA . ILE A 1 262 ? -4.887 7.778 17.922 1.00 96.25 262 ILE A CA 1
ATOM 1942 C C . ILE A 1 262 ? -4.688 6.488 18.727 1.00 96.25 262 ILE A C 1
ATOM 1944 O O . ILE A 1 262 ? -4.289 6.572 19.888 1.00 96.25 262 ILE A O 1
ATOM 1948 N N . MET A 1 263 ? -4.930 5.323 18.119 1.00 96.06 263 MET A N 1
ATOM 1949 C CA . MET A 1 263 ? -4.816 4.013 18.770 1.00 96.06 263 MET A CA 1
ATOM 1950 C C . MET A 1 263 ? -3.365 3.569 18.983 1.00 96.06 263 MET A C 1
ATOM 1952 O O . MET A 1 263 ? -3.084 2.909 19.980 1.00 96.06 263 MET A O 1
ATOM 1956 N N . VAL A 1 264 ? -2.442 3.912 18.078 1.00 95.00 264 VAL A N 1
ATOM 1957 C CA . VAL A 1 264 ? -1.039 3.456 18.156 1.00 95.00 264 VAL A CA 1
ATOM 1958 C C . VAL A 1 264 ? -0.092 4.467 18.802 1.00 95.00 264 VAL A C 1
ATOM 1960 O O . VAL A 1 264 ? 0.968 4.081 19.290 1.00 95.00 264 VAL A O 1
ATOM 1963 N N . ASN A 1 265 ? -0.431 5.760 18.810 1.00 93.38 265 ASN A N 1
ATOM 1964 C CA . ASN A 1 265 ? 0.484 6.805 19.264 1.00 93.38 265 ASN A CA 1
ATOM 1965 C C . ASN A 1 265 ? 0.681 6.779 20.794 1.00 93.38 265 ASN A C 1
ATOM 1967 O O . ASN A 1 265 ? -0.280 7.006 21.532 1.00 93.38 265 ASN A O 1
ATOM 1971 N N . PRO A 1 266 ? 1.923 6.609 21.295 1.00 87.12 266 PRO A N 1
ATOM 1972 C CA . PRO A 1 266 ? 2.226 6.625 22.724 1.00 87.12 266 PRO A CA 1
ATOM 1973 C C . PRO A 1 266 ? 1.783 7.884 23.477 1.00 87.12 266 PRO A C 1
ATOM 1975 O O . PRO A 1 266 ? 1.510 7.806 24.671 1.00 87.12 266 PRO A O 1
ATOM 1978 N N . GLY A 1 267 ? 1.736 9.035 22.799 1.00 87.12 267 GLY A N 1
ATOM 1979 C CA . GLY A 1 267 ? 1.315 10.314 23.376 1.00 87.12 267 GLY A CA 1
ATOM 1980 C C . GLY A 1 267 ? -0.194 10.572 23.318 1.00 87.12 267 GLY A C 1
ATOM 1981 O O . GLY A 1 267 ? -0.649 11.615 23.784 1.00 87.12 267 GLY A O 1
ATOM 1982 N N . SER A 1 268 ? -0.970 9.660 22.729 1.00 90.50 268 SER A N 1
ATOM 1983 C CA . SER A 1 268 ? -2.422 9.779 22.597 1.00 90.50 268 SER A CA 1
ATOM 1984 C C . SER A 1 268 ? -3.137 9.252 23.841 1.00 90.50 268 SER A C 1
ATOM 1986 O O . SER A 1 268 ? -2.818 8.178 24.347 1.00 90.50 268 SER A O 1
ATOM 1988 N N . SER A 1 269 ? -4.173 9.960 24.300 1.00 86.06 269 SER A N 1
ATOM 1989 C CA . SER A 1 269 ? -5.074 9.460 25.349 1.00 86.06 269 SER A CA 1
ATOM 1990 C C . SER A 1 269 ? -5.929 8.272 24.893 1.00 86.06 269 SER A C 1
ATOM 1992 O O . SER A 1 269 ? -6.490 7.574 25.733 1.00 86.06 269 SER A O 1
ATOM 1994 N N . GLY A 1 270 ? -6.033 8.049 23.579 1.00 87.31 270 GLY A N 1
ATOM 1995 C CA . GLY A 1 270 ? -6.749 6.931 22.968 1.00 87.31 270 GLY A CA 1
ATOM 1996 C C . GLY A 1 270 ? -5.863 5.738 22.607 1.00 87.31 270 GLY A C 1
ATOM 1997 O O . GLY A 1 270 ? -6.325 4.863 21.876 1.00 87.31 270 GLY A O 1
ATOM 1998 N N . ARG A 1 271 ? -4.606 5.705 23.078 1.00 91.94 271 ARG A N 1
ATOM 1999 C CA . ARG A 1 271 ? -3.693 4.581 22.842 1.00 91.94 271 ARG A CA 1
ATOM 2000 C C . ARG A 1 271 ? -4.325 3.274 23.330 1.00 91.94 271 ARG A C 1
ATOM 2002 O O . ARG A 1 271 ? -4.806 3.196 24.460 1.00 91.94 271 ARG A O 1
ATOM 2009 N N . CYS A 1 272 ? -4.281 2.244 22.492 1.00 92.50 272 CYS A N 1
ATOM 2010 C CA . CYS A 1 272 ? -4.770 0.912 22.814 1.00 92.50 272 CYS A CA 1
ATOM 2011 C C . CYS A 1 272 ? -3.599 -0.071 22.891 1.00 92.50 272 CYS A C 1
ATOM 2013 O O . CYS A 1 272 ? -2.868 -0.251 21.920 1.00 92.50 272 CYS A O 1
ATOM 2015 N N . ASP A 1 273 ? -3.449 -0.725 24.044 1.00 90.94 273 ASP A N 1
ATOM 2016 C CA . ASP A 1 273 ? -2.453 -1.780 24.263 1.00 90.94 273 ASP A CA 1
ATOM 2017 C C . ASP A 1 273 ? -3.112 -3.152 24.513 1.00 90.94 273 ASP A C 1
ATOM 2019 O O . ASP A 1 273 ? -2.572 -4.010 25.210 1.00 90.94 273 ASP A O 1
ATOM 2023 N N . GLU A 1 274 ? -4.319 -3.356 23.984 1.00 91.25 274 GLU A N 1
ATOM 2024 C CA . GLU A 1 274 ? -5.059 -4.604 24.170 1.00 91.25 274 GLU A CA 1
ATOM 2025 C C . GLU A 1 274 ? -4.560 -5.731 23.249 1.00 91.25 274 GLU A C 1
ATOM 2027 O O . GLU A 1 274 ? -4.098 -5.462 22.139 1.00 91.25 274 GLU A O 1
ATOM 2032 N N . PRO A 1 275 ? -4.717 -7.014 23.639 1.00 87.69 275 PRO A N 1
ATOM 2033 C CA . PRO A 1 275 ? -4.166 -8.151 22.890 1.00 87.69 275 PRO A CA 1
ATOM 2034 C C . PRO A 1 275 ? -4.636 -8.269 21.433 1.00 87.69 275 PRO A C 1
ATOM 2036 O O . PRO A 1 275 ? -3.948 -8.867 20.609 1.00 87.69 275 PRO A O 1
ATOM 2039 N N . PHE A 1 276 ? -5.805 -7.713 21.095 1.00 87.62 276 PHE A N 1
ATOM 2040 C CA . PHE A 1 276 ? -6.331 -7.745 19.729 1.00 87.62 276 PHE A CA 1
ATOM 2041 C C . PHE A 1 276 ? -5.548 -6.835 18.764 1.00 87.62 276 PHE A C 1
ATOM 2043 O O . PHE A 1 276 ? -5.677 -6.999 17.550 1.00 87.62 276 PHE A O 1
ATOM 2050 N N . MET A 1 277 ? -4.739 -5.896 19.277 1.00 94.00 277 MET A N 1
ATOM 2051 C CA . MET A 1 277 ? -4.022 -4.909 18.466 1.00 94.00 277 MET A CA 1
ATOM 2052 C C . MET A 1 277 ? -3.057 -5.547 17.469 1.00 94.00 277 MET A C 1
ATOM 2054 O O . MET A 1 277 ? -2.982 -5.081 16.337 1.00 94.00 277 MET A O 1
ATOM 2058 N N . GLY A 1 278 ? -2.372 -6.636 17.833 1.00 91.19 278 GLY A N 1
ATOM 2059 C CA . GLY A 1 278 ? -1.487 -7.358 16.911 1.00 91.19 278 GLY A CA 1
ATOM 2060 C C . GLY A 1 278 ? -2.242 -7.872 15.676 1.00 91.19 278 GLY A C 1
ATOM 2061 O O . GLY A 1 278 ? -1.995 -7.387 14.569 1.00 91.19 278 GLY A O 1
ATOM 2062 N N . PRO A 1 279 ? -3.226 -8.777 15.847 1.00 87.94 279 PRO A N 1
ATOM 2063 C CA . PRO A 1 279 ? -4.054 -9.266 14.743 1.00 87.94 279 PRO A CA 1
ATOM 2064 C C . PRO A 1 279 ? -4.792 -8.163 13.966 1.00 87.94 279 PRO A C 1
ATOM 2066 O O . PRO A 1 279 ? -5.018 -8.299 12.765 1.00 87.94 279 PRO A O 1
ATOM 2069 N N . PHE A 1 280 ? -5.172 -7.066 14.630 1.00 91.12 280 PHE A N 1
ATOM 2070 C CA . PHE A 1 280 ? -5.768 -5.899 13.977 1.00 91.12 280 PHE A CA 1
ATOM 2071 C C . PHE A 1 280 ? -4.780 -5.206 13.030 1.00 91.12 280 PHE A C 1
ATOM 2073 O O . PHE A 1 280 ? -5.105 -5.017 11.859 1.00 91.12 280 PHE A O 1
ATOM 2080 N N . LEU A 1 281 ? -3.568 -4.882 13.499 1.00 94.00 281 LEU A N 1
ATOM 2081 C CA . LEU A 1 281 ? -2.518 -4.258 12.685 1.00 94.00 281 LEU A CA 1
ATOM 2082 C C . LEU A 1 281 ? -2.111 -5.146 11.503 1.00 94.00 281 LEU A C 1
ATOM 2084 O O . LEU A 1 281 ? -1.866 -4.639 10.410 1.00 94.00 281 LEU A O 1
ATOM 2088 N N . GLU A 1 282 ? -2.087 -6.465 11.699 1.00 91.31 282 GLU A N 1
ATOM 2089 C CA . GLU A 1 282 ? -1.785 -7.422 10.633 1.00 91.31 282 GLU A CA 1
ATOM 2090 C C . GLU A 1 282 ? -2.849 -7.434 9.524 1.00 91.31 282 GLU A C 1
ATOM 2092 O O . GLU A 1 282 ? -2.513 -7.582 8.342 1.00 91.31 282 GLU A O 1
ATOM 2097 N N . ALA A 1 283 ? -4.118 -7.242 9.890 1.00 89.06 283 ALA A N 1
ATOM 2098 C CA . ALA A 1 283 ? -5.257 -7.242 8.976 1.00 89.06 283 ALA A CA 1
ATOM 2099 C C . ALA A 1 283 ? -5.500 -5.892 8.271 1.00 89.06 283 ALA A C 1
ATOM 2101 O O . ALA A 1 283 ? -6.312 -5.836 7.345 1.00 89.06 283 ALA A O 1
ATOM 2102 N N . LEU A 1 284 ? -4.826 -4.809 8.676 1.00 92.19 284 LEU A N 1
ATOM 2103 C CA . LEU A 1 284 ? -4.988 -3.496 8.047 1.00 92.19 284 LEU A CA 1
ATOM 2104 C C . LEU A 1 284 ? -4.476 -3.470 6.601 1.00 92.19 284 LEU A C 1
ATOM 2106 O O . LEU A 1 284 ? -3.480 -4.101 6.238 1.00 92.19 284 LEU A O 1
ATOM 2110 N N . ALA A 1 285 ? -5.147 -2.664 5.777 1.00 91.06 285 ALA A N 1
ATOM 2111 C CA . ALA A 1 285 ? -4.725 -2.415 4.409 1.00 91.06 285 ALA A CA 1
ATOM 2112 C C . ALA A 1 285 ? -3.397 -1.619 4.370 1.00 91.06 285 ALA A C 1
ATOM 2114 O O . ALA A 1 285 ? -3.234 -0.667 5.146 1.00 91.06 285 ALA A O 1
ATOM 2115 N N . PRO A 1 286 ? -2.476 -1.915 3.430 1.00 91.31 286 PRO A N 1
ATOM 2116 C CA . PRO A 1 286 ? -1.192 -1.210 3.302 1.00 91.31 286 PRO A CA 1
ATOM 2117 C C . PRO A 1 286 ? -1.339 0.310 3.141 1.00 91.31 286 PRO A C 1
ATOM 2119 O O . PRO A 1 286 ? -0.537 1.088 3.655 1.00 91.31 286 PRO A O 1
ATOM 2122 N N . GLN A 1 287 ? -2.407 0.747 2.465 1.00 92.75 287 GLN A N 1
ATOM 2123 C CA . GLN A 1 287 ? -2.713 2.158 2.232 1.00 92.75 287 GLN A CA 1
ATOM 2124 C C . GLN A 1 287 ? -3.084 2.903 3.518 1.00 92.75 287 GLN A C 1
ATOM 2126 O O . GLN A 1 287 ? -2.866 4.110 3.585 1.00 92.75 287 GLN A O 1
ATOM 2131 N N . ILE A 1 288 ? -3.641 2.208 4.515 1.00 94.56 288 ILE A N 1
ATOM 2132 C CA . ILE A 1 288 ? -3.932 2.783 5.833 1.00 94.56 288 ILE A CA 1
ATOM 2133 C C . ILE A 1 288 ? -2.627 2.869 6.623 1.00 94.56 288 ILE A C 1
ATOM 2135 O O . ILE A 1 288 ? -2.287 3.947 7.095 1.00 94.56 288 ILE A O 1
ATOM 2139 N N . LEU A 1 289 ? -1.862 1.771 6.686 1.00 93.06 289 LEU A N 1
ATOM 2140 C CA . LEU A 1 289 ? -0.605 1.688 7.442 1.00 93.06 289 LEU A CA 1
ATOM 2141 C C . LEU A 1 289 ? 0.394 2.796 7.075 1.00 93.06 289 LEU A C 1
ATOM 2143 O O . LEU A 1 289 ? 0.958 3.426 7.966 1.00 93.06 289 LEU A O 1
ATOM 2147 N N . ARG A 1 290 ? 0.572 3.083 5.778 1.00 91.94 290 ARG A N 1
ATOM 2148 C CA . ARG A 1 290 ? 1.500 4.131 5.308 1.00 91.94 290 ARG A CA 1
ATOM 2149 C C . ARG A 1 290 ? 1.080 5.566 5.656 1.00 91.94 290 ARG A C 1
ATOM 2151 O O . ARG A 1 290 ? 1.912 6.465 5.614 1.00 91.94 290 ARG A O 1
ATOM 2158 N N . ASN A 1 291 ? -0.206 5.788 5.928 1.00 93.94 291 ASN A N 1
ATOM 2159 C CA . ASN A 1 291 ? -0.774 7.114 6.186 1.00 93.94 291 ASN A CA 1
ATOM 2160 C C . ASN A 1 291 ? -0.868 7.431 7.690 1.00 93.94 291 ASN A C 1
ATOM 2162 O O . ASN A 1 291 ? -1.335 8.509 8.047 1.00 93.94 291 ASN A O 1
ATOM 2166 N N . ILE A 1 292 ? -0.499 6.494 8.571 1.00 94.75 292 ILE A N 1
ATOM 2167 C CA . ILE A 1 292 ? -0.554 6.691 10.024 1.00 94.75 292 ILE A CA 1
ATOM 2168 C C . ILE A 1 292 ? 0.546 7.665 10.458 1.00 94.75 292 ILE A C 1
ATOM 2170 O O . ILE A 1 292 ? 1.707 7.519 10.066 1.00 94.75 292 ILE A O 1
ATOM 2174 N N . GLU A 1 293 ? 0.195 8.619 11.323 1.00 92.69 293 GLU A N 1
ATOM 2175 C CA . GLU A 1 293 ? 1.119 9.621 11.848 1.00 92.69 293 GLU A CA 1
ATOM 2176 C C . GLU A 1 293 ? 1.191 9.613 13.391 1.00 92.69 293 GLU A C 1
ATOM 2178 O O . GLU A 1 293 ? 0.164 9.634 14.071 1.00 92.69 293 GLU A O 1
ATOM 2183 N N . PRO A 1 294 ? 2.400 9.643 13.985 1.00 93.94 294 PRO A N 1
ATOM 2184 C CA . PRO A 1 294 ? 3.695 9.544 13.316 1.00 93.94 294 PRO A CA 1
ATOM 2185 C C . PRO A 1 294 ? 3.988 8.096 12.857 1.00 93.94 294 PRO A C 1
ATOM 2187 O O . PRO A 1 294 ? 3.606 7.155 13.556 1.00 93.94 294 PRO A O 1
ATOM 2190 N N . PRO A 1 295 ? 4.733 7.881 11.752 1.00 92.19 295 PRO A N 1
ATOM 2191 C CA . PRO A 1 295 ? 5.122 6.536 11.302 1.00 92.19 295 PRO A CA 1
ATOM 2192 C C . PRO A 1 295 ? 5.865 5.720 12.373 1.00 92.19 295 PRO A C 1
ATOM 2194 O O . PRO A 1 295 ? 5.693 4.507 12.477 1.00 92.19 295 PRO A O 1
ATOM 2197 N N . THR A 1 296 ? 6.626 6.393 13.239 1.00 92.69 296 THR A N 1
ATOM 2198 C CA . THR A 1 296 ? 7.332 5.774 14.369 1.00 92.69 296 THR A CA 1
ATOM 2199 C C . THR A 1 296 ? 6.384 5.152 15.400 1.00 92.69 296 THR A C 1
ATOM 2201 O O . THR A 1 296 ? 6.738 4.166 16.044 1.00 92.69 296 THR A O 1
ATOM 2204 N N . ALA A 1 297 ? 5.151 5.653 15.538 1.00 93.31 297 ALA A N 1
ATOM 2205 C CA . ALA A 1 297 ? 4.156 5.030 16.409 1.00 93.31 297 ALA A CA 1
ATOM 2206 C C . ALA A 1 297 ? 3.703 3.665 15.876 1.00 93.31 297 ALA A C 1
ATOM 2208 O O . ALA A 1 297 ? 3.484 2.748 16.666 1.00 93.31 297 ALA A O 1
ATOM 2209 N N . VAL A 1 298 ? 3.627 3.499 14.549 1.00 93.81 298 VAL A N 1
ATOM 2210 C CA . VAL A 1 298 ? 3.374 2.188 13.932 1.00 93.81 298 VAL A CA 1
ATOM 2211 C C . VAL A 1 298 ? 4.511 1.238 14.277 1.00 93.81 298 VAL A C 1
ATOM 2213 O O . VAL A 1 298 ? 4.249 0.133 14.735 1.00 93.81 298 VAL A O 1
ATOM 2216 N N . GLY A 1 299 ? 5.764 1.678 14.133 1.00 92.44 299 GLY A N 1
ATOM 2217 C CA . GLY A 1 299 ? 6.937 0.865 14.463 1.00 92.44 299 GLY A CA 1
ATOM 2218 C C . GLY A 1 299 ? 6.922 0.359 15.899 1.00 92.44 299 GLY A C 1
ATOM 2219 O O . GLY A 1 299 ? 7.032 -0.845 16.132 1.00 92.44 299 GLY A O 1
ATOM 2220 N N . GLY A 1 300 ? 6.695 1.265 16.853 1.00 92.88 300 GLY A N 1
ATOM 2221 C CA . GLY A 1 300 ? 6.564 0.909 18.265 1.00 92.88 300 GLY A CA 1
ATOM 2222 C C . GLY A 1 300 ? 5.389 -0.038 18.535 1.00 92.88 300 GLY A C 1
ATOM 2223 O O . GLY A 1 300 ? 5.526 -0.980 19.315 1.00 92.88 300 GLY A O 1
ATOM 2224 N N . ALA A 1 301 ? 4.249 0.155 17.864 1.00 93.38 301 ALA A N 1
ATOM 2225 C CA . ALA A 1 301 ? 3.089 -0.724 18.003 1.00 93.38 301 ALA A CA 1
ATOM 2226 C C . ALA A 1 301 ? 3.336 -2.125 17.421 1.00 93.38 301 ALA A C 1
ATOM 2228 O O . ALA A 1 301 ? 2.959 -3.110 18.051 1.00 93.38 301 ALA A O 1
ATOM 2229 N N . LEU A 1 302 ? 4.015 -2.234 16.273 1.00 94.31 302 LEU A N 1
ATOM 2230 C CA . LEU A 1 302 ? 4.416 -3.522 15.702 1.00 94.31 302 LEU A CA 1
ATOM 2231 C C . LEU A 1 302 ? 5.379 -4.260 16.645 1.00 94.31 302 LEU A C 1
ATOM 2233 O O . LEU A 1 302 ? 5.189 -5.445 16.891 1.00 94.31 302 LEU A O 1
ATOM 2237 N N . ALA A 1 303 ? 6.366 -3.564 17.216 1.00 92.94 303 ALA A N 1
ATOM 2238 C CA . ALA A 1 303 ? 7.303 -4.163 18.169 1.00 92.94 303 ALA A CA 1
ATOM 2239 C C . ALA A 1 303 ? 6.632 -4.600 19.485 1.00 92.94 303 ALA A C 1
ATOM 2241 O O . ALA A 1 303 ? 7.016 -5.608 20.072 1.00 92.94 303 ALA A O 1
ATOM 2242 N N . THR A 1 304 ? 5.612 -3.863 19.936 1.00 93.12 304 THR A N 1
ATOM 2243 C CA . THR A 1 304 ? 4.897 -4.155 21.190 1.00 93.12 304 THR A CA 1
ATOM 2244 C C . THR A 1 304 ? 3.900 -5.307 21.038 1.00 93.12 304 THR A C 1
ATOM 2246 O O . THR A 1 304 ? 3.784 -6.140 21.936 1.00 93.12 304 THR A O 1
ATOM 2249 N N . HIS A 1 305 ? 3.161 -5.347 19.924 1.00 93.12 305 HIS A N 1
ATOM 2250 C CA . HIS A 1 305 ? 1.958 -6.183 19.783 1.00 93.12 305 HIS A CA 1
ATOM 2251 C C . HIS A 1 305 ? 2.118 -7.396 18.866 1.00 93.12 305 HIS A C 1
ATOM 2253 O O . HIS A 1 305 ? 1.234 -8.253 18.843 1.00 93.12 305 HIS A O 1
ATOM 2259 N N . LEU A 1 306 ? 3.207 -7.492 18.099 1.00 93.31 306 LEU A N 1
ATOM 2260 C CA . LEU A 1 306 ? 3.436 -8.589 17.157 1.00 93.31 306 LEU A CA 1
ATOM 2261 C C . LEU A 1 306 ? 4.719 -9.350 17.479 1.00 93.31 306 LEU A C 1
ATOM 2263 O O . LEU A 1 306 ? 5.678 -8.820 18.034 1.00 93.31 306 LEU A O 1
ATOM 2267 N N . SER A 1 307 ? 4.751 -10.620 17.071 1.00 93.75 307 SER A N 1
ATOM 2268 C CA . SER A 1 307 ? 6.008 -11.360 17.009 1.00 93.75 307 SER A CA 1
ATOM 2269 C C . SER A 1 307 ? 6.903 -10.790 15.896 1.00 93.75 307 SER A C 1
ATOM 2271 O O . SER A 1 307 ? 6.383 -10.249 14.914 1.00 93.75 307 SER A O 1
ATOM 2273 N N . PRO A 1 308 ? 8.236 -10.962 15.970 1.00 92.12 308 PRO A N 1
ATOM 2274 C CA . PRO A 1 308 ? 9.142 -10.502 14.917 1.00 92.12 308 PRO A CA 1
ATOM 2275 C C . PRO A 1 308 ? 8.787 -11.027 13.515 1.00 92.12 308 PRO A C 1
ATOM 2277 O O . PRO A 1 308 ? 8.913 -10.304 12.527 1.00 92.12 308 PRO A O 1
ATOM 2280 N N . THR A 1 309 ? 8.277 -12.259 13.423 1.00 90.75 309 THR A N 1
ATOM 2281 C CA . THR A 1 309 ? 7.800 -12.867 12.171 1.00 90.75 309 THR A CA 1
ATOM 2282 C C . THR A 1 309 ? 6.549 -12.176 11.633 1.00 90.75 309 THR A C 1
ATOM 2284 O O . THR A 1 309 ? 6.491 -11.849 10.450 1.00 90.75 309 THR A O 1
ATOM 2287 N N . ALA A 1 310 ? 5.560 -11.904 12.487 1.00 90.19 310 ALA A N 1
ATOM 2288 C CA . ALA A 1 310 ? 4.330 -11.243 12.060 1.00 90.19 310 ALA A CA 1
ATOM 2289 C C . ALA A 1 310 ? 4.578 -9.766 11.702 1.00 90.19 310 ALA A C 1
ATOM 2291 O O . ALA A 1 310 ? 4.064 -9.275 10.698 1.00 90.19 310 ALA A O 1
ATOM 2292 N N . ALA A 1 311 ? 5.456 -9.078 12.440 1.00 92.56 311 ALA A N 1
ATOM 2293 C CA . ALA A 1 311 ? 5.920 -7.741 12.077 1.00 92.56 311 ALA A CA 1
ATOM 2294 C C . ALA A 1 311 ? 6.613 -7.735 10.701 1.00 92.56 311 ALA A C 1
ATOM 2296 O O . ALA A 1 311 ? 6.323 -6.867 9.878 1.00 92.56 311 ALA A O 1
ATOM 2297 N N . ALA A 1 312 ? 7.459 -8.731 10.401 1.00 90.50 312 ALA A N 1
ATOM 2298 C CA . ALA A 1 312 ? 8.081 -8.869 9.082 1.00 90.50 312 ALA A CA 1
ATOM 2299 C C . ALA A 1 312 ? 7.039 -9.035 7.961 1.00 90.50 312 ALA A C 1
ATOM 2301 O O . ALA A 1 312 ? 7.148 -8.363 6.935 1.00 90.50 312 ALA A O 1
ATOM 2302 N N . HIS A 1 313 ? 5.996 -9.850 8.168 1.00 89.81 313 HIS A N 1
ATOM 2303 C CA . HIS A 1 313 ? 4.899 -9.990 7.203 1.00 89.81 313 HIS A CA 1
ATOM 2304 C C . HIS A 1 313 ? 4.160 -8.675 6.948 1.00 89.81 313 HIS A C 1
ATOM 2306 O O . HIS A 1 313 ? 3.820 -8.390 5.802 1.00 89.81 313 HIS A O 1
ATOM 2312 N N . VAL A 1 314 ? 3.918 -7.863 7.982 1.00 91.19 314 VAL A N 1
ATOM 2313 C CA . VAL A 1 314 ? 3.284 -6.546 7.812 1.00 91.19 314 VAL A CA 1
ATOM 2314 C C . VAL A 1 314 ? 4.182 -5.610 7.005 1.00 91.19 314 VAL A C 1
ATOM 2316 O O . VAL A 1 314 ? 3.711 -4.986 6.056 1.00 91.19 314 VAL A O 1
ATOM 2319 N N . LEU A 1 315 ? 5.478 -5.551 7.325 1.00 91.38 315 LEU A N 1
ATOM 2320 C CA . LEU A 1 315 ? 6.431 -4.688 6.621 1.00 91.38 315 LEU A CA 1
ATOM 2321 C C . LEU A 1 315 ? 6.650 -5.111 5.161 1.00 91.38 315 LEU A C 1
ATOM 2323 O O . LEU A 1 315 ? 6.840 -4.252 4.308 1.00 91.38 315 LEU A O 1
ATOM 2327 N N . HIS A 1 316 ? 6.562 -6.406 4.835 1.00 88.12 316 HIS A N 1
ATOM 2328 C CA . HIS A 1 316 ? 6.635 -6.893 3.446 1.00 88.12 316 HIS A CA 1
ATOM 2329 C C . HIS A 1 316 ? 5.478 -6.417 2.561 1.00 88.12 316 HIS A C 1
ATOM 2331 O O . HIS A 1 316 ? 5.598 -6.480 1.339 1.00 88.12 316 HIS A O 1
ATOM 2337 N N . LYS A 1 317 ? 4.372 -5.932 3.143 1.00 87.56 317 LYS A N 1
ATOM 2338 C CA . LYS A 1 317 ? 3.247 -5.354 2.391 1.00 87.56 317 LYS A CA 1
ATOM 2339 C C . LYS A 1 317 ? 3.492 -3.901 1.959 1.00 87.56 317 LYS A C 1
ATOM 2341 O O . LYS A 1 317 ? 2.652 -3.343 1.254 1.00 87.56 317 LYS A O 1
ATOM 2346 N N . LEU A 1 318 ? 4.571 -3.273 2.428 1.00 88.62 318 LEU A N 1
ATOM 2347 C CA . LEU A 1 318 ? 4.837 -1.842 2.281 1.00 88.62 318 LEU A CA 1
ATOM 2348 C C . LEU A 1 318 ? 6.051 -1.574 1.387 1.00 88.62 318 LEU A C 1
ATOM 2350 O O . LEU A 1 318 ? 6.943 -2.408 1.236 1.00 88.62 318 LEU A O 1
ATOM 2354 N N . GLU A 1 319 ? 6.091 -0.369 0.821 1.00 84.94 319 GLU A N 1
ATOM 2355 C CA . GLU A 1 319 ? 7.231 0.107 0.039 1.00 84.94 319 GLU A CA 1
ATOM 2356 C C . GLU A 1 319 ? 8.437 0.408 0.953 1.00 84.94 319 GLU A C 1
ATOM 2358 O O . GLU A 1 319 ? 8.249 0.863 2.088 1.00 84.94 319 GLU A O 1
ATOM 2363 N N . PRO A 1 320 ? 9.690 0.243 0.482 1.00 82.69 320 PRO A N 1
ATOM 2364 C CA . PRO A 1 320 ? 10.884 0.409 1.319 1.00 82.69 320 PRO A CA 1
ATOM 2365 C C . PRO A 1 320 ? 10.988 1.754 2.058 1.00 82.69 320 PRO A C 1
ATOM 2367 O O . PRO A 1 320 ? 11.457 1.800 3.193 1.00 82.69 320 PRO A O 1
ATOM 2370 N N . MET A 1 321 ? 10.518 2.845 1.442 1.00 82.06 321 MET A N 1
ATOM 2371 C CA . MET A 1 321 ? 10.535 4.190 2.040 1.00 82.06 321 MET A CA 1
ATOM 2372 C C . MET A 1 321 ? 9.493 4.370 3.160 1.00 82.06 321 MET A C 1
ATOM 2374 O O . MET A 1 321 ? 9.648 5.211 4.048 1.00 82.06 321 MET A O 1
ATOM 2378 N N . ASP A 1 322 ? 8.405 3.601 3.130 1.00 86.56 322 ASP A N 1
ATOM 2379 C CA . ASP A 1 322 ? 7.417 3.583 4.211 1.00 86.56 322 ASP A CA 1
ATOM 2380 C C . ASP A 1 322 ? 7.943 2.735 5.369 1.00 86.56 322 ASP A C 1
ATOM 2382 O O . ASP A 1 322 ? 7.903 3.158 6.524 1.00 86.56 322 ASP A O 1
ATOM 2386 N N . VAL A 1 323 ? 8.532 1.579 5.043 1.00 89.44 323 VAL A N 1
ATOM 2387 C CA . VAL A 1 323 ? 9.180 0.695 6.017 1.00 89.44 323 VAL A CA 1
ATOM 2388 C C . VAL A 1 323 ? 10.278 1.433 6.777 1.00 89.44 323 VAL A C 1
ATOM 2390 O O . VAL A 1 323 ? 10.306 1.331 8.000 1.00 89.44 323 VAL A O 1
ATOM 2393 N N . SER A 1 324 ? 11.132 2.216 6.104 1.00 86.75 324 SER A N 1
ATOM 2394 C CA . SER A 1 324 ? 12.229 2.936 6.767 1.00 86.75 324 SER A CA 1
ATOM 2395 C C . SER A 1 324 ? 11.737 3.901 7.846 1.00 86.75 324 SER A C 1
ATOM 2397 O O . SER A 1 324 ? 12.285 3.929 8.943 1.00 86.75 324 SER A O 1
ATOM 2399 N N . ARG A 1 325 ? 10.660 4.644 7.565 1.00 87.88 325 ARG A N 1
ATOM 2400 C CA . ARG A 1 325 ? 10.051 5.592 8.512 1.00 87.88 325 ARG A CA 1
ATOM 2401 C C . ARG A 1 325 ? 9.349 4.886 9.672 1.00 87.88 325 ARG A C 1
ATOM 2403 O O . ARG A 1 325 ? 9.275 5.425 10.771 1.00 87.88 325 ARG A O 1
ATOM 2410 N N . ILE A 1 326 ? 8.817 3.687 9.436 1.00 91.81 326 ILE A N 1
ATOM 2411 C CA . ILE A 1 326 ? 8.162 2.877 10.468 1.00 91.81 326 ILE A CA 1
ATOM 2412 C C . ILE A 1 326 ? 9.202 2.276 11.417 1.00 91.81 326 ILE A C 1
ATOM 2414 O O . ILE A 1 326 ? 9.054 2.399 12.631 1.00 91.81 326 ILE A O 1
ATOM 2418 N N . ILE A 1 327 ? 10.277 1.670 10.899 1.00 91.25 327 ILE A N 1
ATOM 2419 C CA . ILE A 1 327 ? 11.308 1.025 11.733 1.00 91.25 327 ILE A CA 1
ATOM 2420 C C . ILE A 1 327 ? 12.126 2.023 12.570 1.00 91.25 327 ILE A C 1
ATOM 2422 O O . ILE A 1 327 ? 12.706 1.622 13.573 1.00 91.25 327 ILE A O 1
ATOM 2426 N N . GLU A 1 328 ? 12.103 3.324 12.246 1.00 89.12 328 GLU A N 1
ATOM 2427 C CA . GLU A 1 328 ? 12.589 4.402 13.131 1.00 89.12 328 GLU A CA 1
ATOM 2428 C C . GLU A 1 328 ? 11.918 4.406 14.513 1.00 89.12 328 GLU A C 1
ATOM 2430 O O . GLU A 1 328 ? 12.513 4.853 15.491 1.00 89.12 328 GLU A O 1
ATOM 2435 N N . GLY A 1 329 ? 10.696 3.878 14.617 1.00 88.50 329 GLY A N 1
ATOM 2436 C CA . GLY A 1 329 ? 9.987 3.712 15.883 1.00 88.50 329 GLY A CA 1
ATOM 2437 C C . GLY A 1 329 ? 10.405 2.501 16.716 1.00 88.50 329 GLY A C 1
ATOM 2438 O O . GLY A 1 329 ? 9.926 2.352 17.838 1.00 88.50 329 GLY A O 1
ATOM 2439 N N . MET A 1 330 ? 11.254 1.628 16.172 1.00 91.62 330 MET A N 1
ATOM 2440 C CA . MET A 1 330 ? 11.728 0.407 16.820 1.00 91.62 330 MET A CA 1
ATOM 2441 C C . MET A 1 330 ? 13.156 0.591 17.342 1.00 91.62 330 MET A C 1
ATOM 2443 O O . MET A 1 330 ? 13.974 1.313 16.765 1.00 91.62 330 MET A O 1
ATOM 2447 N N . SER A 1 331 ? 13.494 -0.116 18.418 1.00 89.50 331 SER A N 1
ATOM 2448 C CA . SER A 1 331 ? 14.875 -0.208 18.881 1.00 89.50 331 SER A CA 1
ATOM 2449 C C . SER A 1 331 ? 15.739 -1.011 17.894 1.00 89.50 331 SER A C 1
ATOM 2451 O O . SER A 1 331 ? 15.241 -1.923 17.227 1.00 89.50 331 SER A O 1
ATOM 2453 N N . PRO A 1 332 ? 17.064 -0.773 17.841 1.00 85.38 332 PRO A N 1
ATOM 2454 C CA . PRO A 1 332 ? 17.955 -1.530 16.957 1.00 85.38 332 PRO A CA 1
ATOM 2455 C C . PRO A 1 332 ? 17.901 -3.051 17.180 1.00 85.38 332 PRO A C 1
ATOM 2457 O O . PRO A 1 332 ? 18.096 -3.830 16.248 1.00 85.38 332 PRO A O 1
ATOM 2460 N N . ALA A 1 333 ? 17.618 -3.488 18.412 1.00 86.81 333 ALA A N 1
ATOM 2461 C CA . ALA A 1 333 ? 17.464 -4.901 18.745 1.00 86.81 333 ALA A CA 1
ATOM 2462 C C . ALA A 1 333 ? 16.179 -5.504 18.150 1.00 86.81 333 ALA A C 1
ATOM 2464 O O . ALA A 1 333 ? 16.221 -6.612 17.619 1.00 86.81 333 ALA A O 1
ATOM 2465 N N . GLU A 1 334 ? 15.063 -4.775 18.195 1.00 90.94 334 GLU A N 1
ATOM 2466 C CA . GLU A 1 334 ? 13.790 -5.197 17.596 1.00 90.94 334 GLU A CA 1
ATOM 2467 C C . GLU A 1 334 ? 13.891 -5.227 16.069 1.00 90.94 334 GLU A C 1
ATOM 2469 O O . GLU A 1 334 ? 13.546 -6.236 15.455 1.00 90.94 334 GLU A O 1
ATOM 2474 N N . VAL A 1 335 ? 14.466 -4.182 15.459 1.00 89.62 335 VAL A N 1
ATOM 2475 C CA . VAL A 1 335 ? 14.722 -4.138 14.009 1.00 89.62 335 VAL A CA 1
ATOM 2476 C C . VAL A 1 335 ? 15.543 -5.348 13.573 1.00 89.62 335 VAL A C 1
ATOM 2478 O O . VAL A 1 335 ? 15.189 -6.028 12.610 1.00 89.62 335 VAL A O 1
ATOM 2481 N N . ARG A 1 336 ? 16.595 -5.687 14.325 1.00 86.38 336 ARG A N 1
ATOM 2482 C CA . ARG A 1 336 ? 17.404 -6.880 14.065 1.00 86.38 336 ARG A CA 1
ATOM 2483 C C . ARG A 1 336 ? 16.578 -8.171 14.094 1.00 86.38 336 ARG A C 1
ATOM 2485 O O . ARG A 1 336 ? 16.701 -8.969 13.169 1.00 86.38 336 ARG A O 1
ATOM 2492 N N . GLN A 1 337 ? 15.740 -8.380 15.110 1.00 89.19 337 GLN A N 1
ATOM 2493 C CA . GLN A 1 337 ? 14.907 -9.587 15.216 1.00 89.19 337 GLN A CA 1
ATOM 2494 C C . GLN A 1 337 ? 13.909 -9.713 14.055 1.00 89.19 337 GLN A C 1
ATOM 2496 O O . GLN A 1 337 ? 13.678 -10.813 13.541 1.00 89.19 337 GLN A O 1
ATOM 2501 N N . VAL A 1 338 ? 13.333 -8.590 13.617 1.00 89.62 338 VAL A N 1
ATOM 2502 C CA . VAL A 1 338 ? 12.415 -8.543 12.469 1.00 89.62 338 VAL A CA 1
ATOM 2503 C C . VAL A 1 338 ? 13.150 -8.883 11.169 1.00 89.62 338 VAL A C 1
ATOM 2505 O O . VAL A 1 338 ? 12.636 -9.655 10.360 1.00 89.62 338 VAL A O 1
ATOM 2508 N N . ILE A 1 339 ? 14.379 -8.391 10.979 1.00 85.31 339 ILE A N 1
ATOM 2509 C CA . ILE A 1 339 ? 15.206 -8.719 9.804 1.00 85.31 339 ILE A CA 1
ATOM 2510 C C . ILE A 1 339 ? 15.605 -10.194 9.796 1.00 85.31 339 ILE A C 1
ATOM 2512 O O . ILE A 1 339 ? 15.487 -10.850 8.762 1.00 85.31 339 ILE A O 1
ATOM 2516 N N . GLU A 1 340 ? 16.054 -10.732 10.932 1.00 84.44 340 GLU A N 1
ATOM 2517 C CA . GLU A 1 340 ? 16.390 -12.155 11.057 1.00 84.44 340 GLU A CA 1
ATOM 2518 C C . GLU A 1 340 ? 15.168 -13.021 10.699 1.00 84.44 340 GLU A C 1
ATOM 2520 O O . GLU A 1 340 ? 15.272 -13.939 9.883 1.00 84.44 340 GLU A O 1
ATOM 2525 N N . SER A 1 341 ? 13.980 -12.651 11.187 1.00 87.25 341 SER A N 1
ATOM 2526 C CA . SER A 1 341 ? 12.724 -13.335 10.849 1.00 87.25 341 SER A CA 1
ATOM 2527 C C . SER A 1 341 ? 12.364 -13.210 9.367 1.00 87.25 341 SER A C 1
ATOM 2529 O O . SER A 1 341 ? 12.026 -14.206 8.731 1.00 87.25 341 SER A O 1
ATOM 2531 N N . SER A 1 342 ? 12.506 -12.017 8.782 1.00 84.19 342 SER A N 1
ATOM 2532 C CA . SER A 1 342 ? 12.322 -11.789 7.343 1.00 84.19 342 SER A CA 1
ATOM 2533 C C . SER A 1 342 ? 13.264 -12.647 6.500 1.00 84.19 342 SER A C 1
ATOM 2535 O O . SER A 1 342 ? 12.878 -13.130 5.437 1.00 84.19 342 SER A O 1
ATOM 2537 N N . SER A 1 343 ? 14.510 -12.813 6.941 1.00 77.69 343 SER A N 1
ATOM 2538 C CA . SER A 1 343 ? 15.505 -13.602 6.217 1.00 77.69 343 SER A CA 1
ATOM 2539 C C . SER A 1 343 ? 15.174 -15.091 6.222 1.00 77.69 343 SER A C 1
ATOM 2541 O O . SER A 1 343 ? 15.317 -15.745 5.191 1.00 77.69 343 SER A O 1
ATOM 2543 N N . ASN A 1 344 ? 14.632 -15.596 7.334 1.00 81.25 344 ASN A N 1
ATOM 2544 C CA . ASN A 1 344 ? 14.150 -16.970 7.436 1.00 81.25 344 ASN A CA 1
ATOM 2545 C C . ASN A 1 344 ? 12.951 -17.204 6.505 1.00 81.25 344 ASN A C 1
ATOM 2547 O O . ASN A 1 344 ? 12.963 -18.171 5.749 1.00 81.25 344 ASN A O 1
ATOM 2551 N N . ILE A 1 345 ? 11.989 -16.269 6.466 1.00 80.62 345 ILE A N 1
ATOM 2552 C CA . ILE A 1 345 ? 10.836 -16.324 5.543 1.00 80.62 345 ILE A CA 1
ATOM 2553 C C . ILE A 1 345 ? 11.305 -16.420 4.080 1.00 80.62 345 ILE A C 1
ATOM 2555 O O . ILE A 1 345 ? 10.768 -17.193 3.287 1.00 80.62 345 ILE A O 1
ATOM 2559 N N . GLN A 1 346 ? 12.329 -15.651 3.693 1.00 75.31 346 GLN A N 1
ATOM 2560 C CA . GLN A 1 346 ? 12.853 -15.69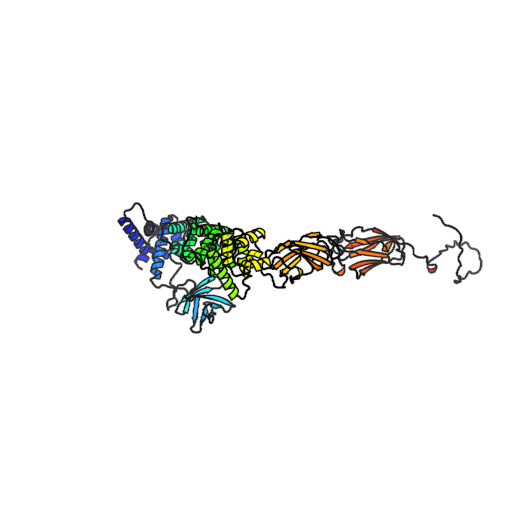7 2.325 1.00 75.31 346 GLN A CA 1
ATOM 2561 C C . GLN A 1 346 ? 13.658 -16.958 2.014 1.00 75.31 346 GLN A C 1
ATOM 2563 O O . GLN A 1 346 ? 13.557 -17.474 0.898 1.00 75.31 346 GLN A O 1
ATOM 2568 N N . ALA A 1 347 ? 14.427 -17.459 2.984 1.00 73.94 347 ALA A N 1
ATOM 2569 C CA . ALA A 1 347 ? 15.171 -18.703 2.845 1.00 73.94 347 ALA A CA 1
ATOM 2570 C C . ALA A 1 347 ? 14.226 -19.899 2.640 1.00 73.94 347 ALA A C 1
ATOM 2572 O O . ALA A 1 347 ? 14.472 -20.723 1.760 1.00 73.94 347 ALA A O 1
ATOM 2573 N N . GLU A 1 348 ? 13.112 -19.950 3.377 1.00 76.88 348 GLU A N 1
ATOM 2574 C CA . GLU A 1 348 ? 12.045 -20.943 3.185 1.00 76.88 348 GLU A CA 1
ATOM 2575 C C . GLU A 1 348 ? 11.394 -20.832 1.797 1.00 76.88 348 GLU A C 1
ATOM 2577 O O . GLU A 1 348 ? 11.087 -21.844 1.169 1.00 76.88 348 GLU A O 1
ATOM 2582 N N . ALA A 1 349 ? 11.257 -19.613 1.268 1.00 73.00 349 ALA A N 1
ATOM 2583 C CA . ALA A 1 349 ? 10.741 -19.357 -0.077 1.00 73.00 349 ALA A CA 1
ATOM 2584 C C . ALA A 1 349 ? 11.770 -19.581 -1.210 1.00 73.00 349 ALA A C 1
ATOM 2586 O O . ALA A 1 349 ? 11.458 -19.315 -2.374 1.00 73.00 349 ALA A O 1
ATOM 2587 N N . GLY A 1 350 ? 12.998 -20.019 -0.900 1.00 65.69 350 GLY A N 1
ATOM 2588 C CA . GLY A 1 350 ? 14.070 -20.235 -1.880 1.00 65.69 350 GLY A CA 1
ATOM 2589 C C . GLY A 1 350 ? 14.580 -18.959 -2.563 1.00 65.69 350 GLY A C 1
ATOM 2590 O O . GLY A 1 350 ? 15.205 -19.039 -3.622 1.00 65.69 350 GLY A O 1
ATOM 2591 N N . LYS A 1 351 ? 14.304 -17.780 -1.991 1.00 64.81 351 LYS A N 1
ATOM 2592 C CA . LYS A 1 351 ? 14.763 -16.480 -2.503 1.00 64.81 351 LYS A CA 1
ATOM 2593 C C . LYS A 1 351 ? 16.102 -16.103 -1.875 1.00 64.81 351 LYS A C 1
ATOM 2595 O O . LYS A 1 351 ? 16.420 -16.519 -0.761 1.00 64.81 351 LYS A O 1
ATOM 2600 N N . ALA A 1 352 ? 16.907 -15.320 -2.593 1.00 58.62 352 ALA A N 1
ATOM 2601 C CA . ALA A 1 352 ? 18.168 -14.840 -2.047 1.00 58.62 352 ALA A CA 1
ATOM 2602 C C . ALA A 1 352 ? 17.891 -13.915 -0.854 1.00 58.62 352 ALA A C 1
ATOM 2604 O O . ALA A 1 352 ? 17.056 -13.025 -0.943 1.00 58.62 352 ALA A O 1
ATOM 2605 N N . VAL A 1 353 ? 18.639 -14.085 0.238 1.00 56.72 353 VAL A N 1
ATOM 2606 C CA . VAL A 1 353 ? 18.519 -13.277 1.470 1.00 56.72 353 VAL A CA 1
ATOM 2607 C C . VAL A 1 353 ? 18.739 -11.772 1.212 1.00 56.72 353 VAL A C 1
ATOM 2609 O O . VAL A 1 353 ? 18.303 -10.925 1.987 1.00 56.72 353 VAL A O 1
ATOM 2612 N N . SER A 1 354 ? 19.399 -11.429 0.102 1.00 53.53 354 SER A N 1
ATOM 2613 C CA . SER A 1 354 ? 19.585 -10.059 -0.379 1.00 53.53 354 SER A CA 1
ATOM 2614 C C . SER A 1 354 ? 18.339 -9.420 -0.998 1.00 53.53 354 SER A C 1
ATOM 2616 O O . SER A 1 354 ? 18.310 -8.204 -1.143 1.00 53.53 354 SER A O 1
ATOM 2618 N N . ASP A 1 355 ? 17.318 -10.204 -1.347 1.00 55.62 355 ASP A N 1
ATOM 2619 C CA . ASP A 1 355 ? 16.135 -9.743 -2.082 1.00 55.62 355 ASP A CA 1
ATOM 2620 C C . ASP A 1 355 ? 15.013 -9.303 -1.121 1.00 55.62 355 ASP A C 1
ATOM 2622 O O . ASP A 1 355 ? 13.821 -9.402 -1.431 1.00 55.62 355 ASP A O 1
ATOM 2626 N N . THR A 1 356 ? 15.361 -8.843 0.087 1.00 62.78 356 THR A N 1
ATOM 2627 C CA . THR A 1 356 ? 14.374 -8.304 1.031 1.00 62.78 356 THR A CA 1
ATOM 2628 C C . THR A 1 356 ? 14.092 -6.828 0.725 1.00 62.78 356 THR A C 1
ATOM 2630 O O . THR A 1 356 ? 15.019 -6.015 0.728 1.00 62.78 356 THR A O 1
ATOM 2633 N N . PRO A 1 357 ? 12.814 -6.423 0.561 1.00 60.91 357 PRO A N 1
ATOM 2634 C CA . PRO A 1 357 ? 12.424 -5.005 0.551 1.00 60.91 357 PRO A CA 1
ATOM 2635 C C . PRO A 1 357 ? 12.920 -4.246 1.798 1.00 60.91 357 PRO A C 1
ATOM 2637 O O . PRO A 1 357 ? 13.143 -3.038 1.762 1.00 60.91 357 PRO A O 1
ATOM 2640 N N . LEU A 1 358 ? 13.155 -4.981 2.892 1.00 72.00 358 LEU A N 1
ATOM 2641 C CA . LEU A 1 358 ? 13.719 -4.485 4.145 1.00 72.00 358 LEU A CA 1
ATOM 2642 C C . LEU A 1 358 ? 15.182 -4.032 4.033 1.00 72.00 358 LEU A C 1
ATOM 2644 O O . LEU A 1 358 ? 15.541 -3.081 4.717 1.00 72.00 358 LEU A O 1
ATOM 2648 N N . ILE A 1 359 ? 16.023 -4.622 3.172 1.00 71.38 359 ILE A N 1
ATOM 2649 C CA . ILE A 1 359 ? 17.403 -4.128 2.982 1.00 71.38 359 ILE A CA 1
ATOM 2650 C C . ILE A 1 359 ? 17.393 -2.710 2.417 1.00 71.38 359 ILE A C 1
ATOM 2652 O O . ILE A 1 359 ? 18.118 -1.859 2.925 1.00 71.38 359 ILE A O 1
ATOM 2656 N N . ALA A 1 360 ? 16.536 -2.430 1.432 1.00 72.94 360 ALA A N 1
ATOM 2657 C CA . ALA A 1 360 ? 16.389 -1.086 0.880 1.00 72.94 360 ALA A CA 1
ATOM 2658 C C . ALA A 1 360 ? 15.902 -0.079 1.941 1.00 72.94 360 ALA A C 1
ATOM 2660 O O . ALA A 1 360 ? 16.361 1.061 1.962 1.00 72.94 360 ALA A O 1
ATOM 2661 N N . ALA A 1 361 ? 15.041 -0.514 2.867 1.00 78.38 361 ALA A N 1
ATOM 2662 C CA . ALA A 1 361 ? 14.575 0.301 3.990 1.00 78.38 361 ALA A CA 1
ATOM 2663 C C . ALA A 1 361 ? 15.651 0.544 5.070 1.00 78.38 361 ALA A C 1
ATOM 2665 O O . ALA A 1 361 ? 15.623 1.568 5.753 1.00 78.38 361 ALA A O 1
ATOM 2666 N N . LEU A 1 362 ? 16.618 -0.369 5.226 1.00 82.12 362 LEU A N 1
ATOM 2667 C CA . LEU A 1 362 ? 17.678 -0.249 6.234 1.00 82.12 362 LEU A CA 1
ATOM 2668 C C . LEU A 1 362 ? 18.718 0.812 5.900 1.00 82.12 362 LEU A C 1
ATOM 2670 O O . LEU A 1 362 ? 19.352 1.338 6.805 1.00 82.12 362 LEU A O 1
ATOM 2674 N N . VAL A 1 363 ? 18.901 1.136 4.625 1.00 79.31 363 VAL A N 1
ATOM 2675 C CA . VAL A 1 363 ? 19.879 2.133 4.176 1.00 79.31 363 VAL A CA 1
ATOM 2676 C C . VAL A 1 363 ? 19.592 3.522 4.761 1.00 79.31 363 VAL A C 1
ATOM 2678 O O . VAL A 1 363 ? 20.478 4.069 5.427 1.00 79.31 363 VAL A O 1
ATOM 2681 N N . PRO A 1 364 ? 18.388 4.107 4.584 1.00 77.94 364 PRO A N 1
ATOM 2682 C CA . PRO A 1 364 ? 18.051 5.376 5.224 1.00 77.94 364 PRO A CA 1
ATOM 2683 C C . PRO A 1 364 ? 18.030 5.269 6.756 1.00 77.94 364 PRO A C 1
ATOM 2685 O O . PRO A 1 364 ? 18.517 6.185 7.413 1.00 77.94 364 PRO A O 1
ATOM 2688 N N . TYR A 1 365 ? 17.575 4.143 7.325 1.00 83.94 365 TYR A N 1
ATOM 2689 C CA . TYR A 1 365 ? 17.564 3.924 8.778 1.00 83.94 365 TYR A CA 1
ATOM 2690 C C . TYR A 1 365 ? 18.979 3.968 9.378 1.00 83.94 365 TYR A C 1
ATOM 2692 O O . TYR A 1 365 ? 19.264 4.787 10.244 1.00 83.94 365 TYR A O 1
ATOM 2700 N N . VAL A 1 366 ? 19.912 3.168 8.850 1.00 85.06 366 VAL A N 1
ATOM 2701 C CA . VAL A 1 366 ? 21.321 3.140 9.280 1.00 85.06 366 VAL A CA 1
ATOM 2702 C C . VAL A 1 366 ? 22.012 4.480 9.041 1.00 85.06 366 VAL A C 1
ATOM 2704 O O . VAL A 1 366 ? 22.840 4.896 9.848 1.00 85.06 366 VAL A O 1
ATOM 2707 N N . SER A 1 367 ? 21.661 5.180 7.960 1.00 81.56 367 SER A N 1
ATOM 2708 C CA . SER A 1 367 ? 22.215 6.505 7.668 1.00 81.56 367 SER A CA 1
ATOM 2709 C C . SER A 1 367 ? 21.803 7.559 8.705 1.00 81.56 367 SER A C 1
ATOM 2711 O O . SER A 1 367 ? 22.593 8.464 8.969 1.00 81.56 367 SER A O 1
ATOM 2713 N N . ALA A 1 368 ? 20.609 7.430 9.296 1.00 81.81 368 ALA A N 1
ATOM 2714 C CA . ALA A 1 368 ? 20.065 8.342 10.307 1.00 81.81 368 ALA A CA 1
ATOM 2715 C C . ALA A 1 368 ? 20.492 8.014 11.755 1.00 81.81 368 ALA A C 1
ATOM 2717 O O . ALA A 1 368 ? 20.377 8.869 12.633 1.00 81.81 368 ALA A O 1
ATOM 2718 N N . MET A 1 369 ? 20.987 6.800 12.014 1.00 83.56 369 MET A N 1
ATOM 2719 C CA . MET A 1 369 ? 21.476 6.362 13.330 1.00 83.56 369 MET A CA 1
ATOM 2720 C C . MET A 1 369 ? 22.843 6.956 13.673 1.00 83.56 369 MET A C 1
ATOM 2722 O O . MET A 1 369 ? 23.588 7.354 12.781 1.00 83.56 369 MET A O 1
ATOM 2726 N N . ASP A 1 370 ? 23.220 6.947 14.957 1.00 87.94 370 ASP A N 1
ATOM 2727 C CA . ASP A 1 370 ? 24.603 7.231 15.347 1.00 87.94 370 ASP A CA 1
ATOM 2728 C C . ASP A 1 370 ? 25.565 6.111 14.922 1.00 87.94 370 ASP A C 1
ATOM 2730 O O . ASP A 1 370 ? 25.191 4.943 14.799 1.00 87.94 370 ASP A O 1
ATOM 2734 N N . ASP A 1 371 ? 26.830 6.474 14.720 1.00 88.00 371 ASP A N 1
ATOM 2735 C CA . ASP A 1 371 ? 27.859 5.610 14.132 1.00 88.00 371 ASP A CA 1
ATOM 2736 C C . ASP A 1 371 ? 28.072 4.323 14.940 1.00 88.00 371 ASP A C 1
ATOM 2738 O O . ASP A 1 371 ? 28.337 3.259 14.377 1.00 88.00 371 ASP A O 1
ATOM 2742 N N . SER A 1 372 ? 27.941 4.409 16.267 1.00 85.94 372 SER A N 1
ATOM 2743 C CA . SER A 1 372 ? 28.170 3.292 17.182 1.00 85.94 372 SER A CA 1
ATOM 2744 C C . SER A 1 372 ? 27.002 2.305 17.197 1.00 85.94 372 SER A C 1
ATOM 2746 O O . SER A 1 372 ? 27.217 1.088 17.179 1.00 85.94 372 SER A O 1
ATOM 2748 N N . GLN A 1 373 ? 25.766 2.807 17.163 1.00 84.94 373 GLN A N 1
ATOM 2749 C CA . GLN A 1 373 ? 24.557 1.998 17.057 1.00 84.94 373 GLN A CA 1
ATOM 2750 C C . GLN A 1 373 ? 24.444 1.364 15.670 1.00 84.94 373 GLN A C 1
ATOM 2752 O O . GLN A 1 373 ? 24.153 0.171 15.576 1.00 84.94 373 GLN A O 1
ATOM 2757 N N . ALA A 1 374 ? 24.748 2.117 14.609 1.00 86.62 374 ALA A N 1
ATOM 2758 C CA . ALA A 1 374 ? 24.811 1.618 13.238 1.00 86.62 374 ALA A CA 1
ATOM 2759 C C . ALA A 1 374 ? 25.830 0.476 13.104 1.00 86.62 374 ALA A C 1
ATOM 2761 O O . ALA A 1 374 ? 25.502 -0.593 12.586 1.00 86.62 374 ALA A O 1
ATOM 2762 N N . ALA A 1 375 ? 27.045 0.656 13.637 1.00 86.38 375 ALA A N 1
ATOM 2763 C CA . ALA A 1 375 ? 28.065 -0.391 13.646 1.00 86.38 375 ALA A CA 1
ATOM 2764 C C . ALA A 1 375 ? 27.605 -1.637 14.421 1.00 86.38 375 ALA A C 1
ATOM 2766 O O . ALA A 1 375 ? 27.761 -2.755 13.934 1.00 86.38 375 ALA A O 1
ATOM 2767 N N . THR A 1 376 ? 26.980 -1.455 15.590 1.00 87.06 376 THR A N 1
ATOM 2768 C CA . THR A 1 376 ? 26.463 -2.565 16.410 1.00 87.06 376 THR A CA 1
ATOM 2769 C C . THR A 1 376 ? 25.359 -3.342 15.685 1.00 87.06 376 THR A C 1
ATOM 2771 O O . THR A 1 376 ? 25.348 -4.575 15.718 1.00 87.06 376 THR A O 1
ATOM 2774 N N . LEU A 1 377 ? 24.450 -2.643 14.997 1.00 86.44 377 LEU A N 1
ATOM 2775 C CA . LEU A 1 377 ? 23.403 -3.266 14.187 1.00 86.44 377 LEU A CA 1
ATOM 2776 C C . LEU A 1 377 ? 24.021 -4.101 13.057 1.00 86.44 377 LEU A C 1
ATOM 2778 O O . LEU A 1 377 ? 23.709 -5.283 12.932 1.00 86.44 377 LEU A O 1
ATOM 2782 N N . LEU A 1 378 ? 24.943 -3.520 12.283 1.00 86.25 378 LEU A N 1
ATOM 2783 C CA . LEU A 1 378 ? 25.615 -4.188 11.161 1.00 86.25 378 LEU A CA 1
ATOM 2784 C C . LEU A 1 378 ? 26.461 -5.391 11.598 1.00 86.25 378 LEU A C 1
ATOM 2786 O O . LEU A 1 378 ? 26.545 -6.383 10.874 1.00 86.25 378 LEU A O 1
ATOM 2790 N N . GLU A 1 379 ? 27.072 -5.335 12.783 1.00 85.94 379 GLU A N 1
ATOM 2791 C CA . GLU A 1 379 ? 27.781 -6.472 13.379 1.00 85.94 379 GLU A CA 1
ATOM 2792 C C . GLU A 1 379 ? 26.845 -7.638 13.706 1.00 85.94 379 GLU A C 1
ATOM 2794 O O . GLU A 1 379 ? 27.256 -8.795 13.604 1.00 85.94 379 GLU A O 1
ATOM 2799 N N . GLY A 1 380 ? 25.594 -7.338 14.063 1.00 81.12 380 GLY A N 1
ATOM 2800 C CA . GLY A 1 380 ? 24.551 -8.328 14.316 1.00 81.12 380 GLY A CA 1
ATOM 2801 C C . GLY A 1 380 ? 23.926 -8.930 13.055 1.00 81.12 380 GLY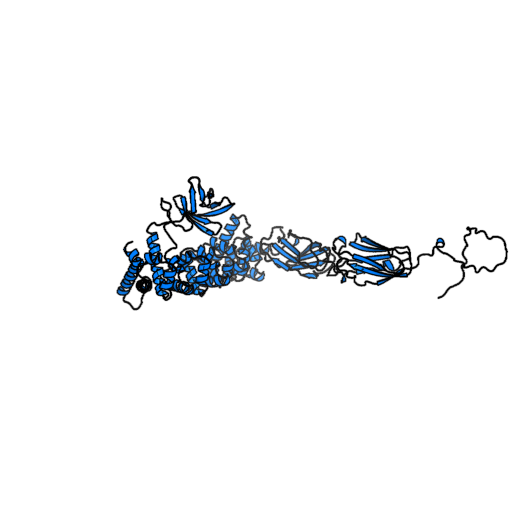 A C 1
ATOM 2802 O O . GLY A 1 380 ? 23.282 -9.971 13.156 1.00 81.12 380 GLY A O 1
ATOM 2803 N N . LEU A 1 381 ? 24.113 -8.313 11.883 1.00 81.19 381 LEU A N 1
ATOM 2804 C CA . LEU A 1 381 ? 23.517 -8.770 10.629 1.00 81.19 381 LEU A CA 1
ATOM 2805 C C . LEU A 1 381 ? 24.385 -9.819 9.901 1.00 81.19 381 LEU A C 1
ATOM 2807 O O . LEU A 1 381 ? 25.622 -9.774 9.939 1.00 81.19 381 LEU A O 1
ATOM 2811 N N . PRO A 1 382 ? 23.763 -10.746 9.148 1.00 75.94 382 PRO A N 1
ATOM 2812 C CA . PRO A 1 382 ? 24.454 -11.600 8.188 1.00 75.94 382 PRO A CA 1
ATOM 2813 C C . PRO A 1 382 ? 25.352 -10.805 7.234 1.00 75.94 382 PRO A C 1
ATOM 2815 O O . PRO A 1 382 ? 25.015 -9.699 6.811 1.00 75.94 382 PRO A O 1
ATOM 2818 N N . ALA A 1 383 ? 26.503 -11.390 6.884 1.00 70.69 383 ALA A N 1
ATOM 2819 C CA . ALA A 1 383 ? 27.565 -10.730 6.115 1.00 70.69 383 ALA A CA 1
ATOM 2820 C C . ALA A 1 383 ? 27.054 -10.061 4.835 1.00 70.69 383 ALA A C 1
ATOM 2822 O O . ALA A 1 383 ? 27.402 -8.923 4.539 1.00 70.69 383 ALA A O 1
ATOM 2823 N N . ASP A 1 384 ? 26.221 -10.778 4.085 1.00 68.44 384 ASP A N 1
ATOM 2824 C CA . ASP A 1 384 ? 25.739 -10.333 2.783 1.00 68.44 384 ASP A CA 1
ATOM 2825 C C . ASP A 1 384 ? 24.753 -9.168 2.903 1.00 68.44 384 ASP A C 1
ATOM 2827 O O . ASP A 1 384 ? 24.805 -8.247 2.091 1.00 68.44 384 ASP A O 1
ATOM 2831 N N . MET A 1 385 ? 23.934 -9.150 3.960 1.00 73.50 385 MET A N 1
ATOM 2832 C CA . MET A 1 385 ? 23.003 -8.052 4.236 1.00 73.50 385 MET A CA 1
ATOM 2833 C C . MET A 1 385 ? 23.728 -6.809 4.739 1.00 73.50 385 MET A C 1
ATOM 2835 O O . MET A 1 385 ? 23.481 -5.720 4.233 1.00 73.50 385 MET A O 1
ATOM 2839 N N . ALA A 1 386 ? 24.666 -6.964 5.680 1.00 77.38 386 ALA A N 1
ATOM 2840 C CA . ALA A 1 386 ? 25.475 -5.849 6.170 1.00 77.38 386 ALA A CA 1
ATOM 2841 C C . ALA A 1 386 ? 26.278 -5.199 5.033 1.00 77.38 386 ALA A C 1
ATOM 2843 O O . ALA A 1 386 ? 26.351 -3.975 4.949 1.00 77.38 386 ALA A O 1
ATOM 2844 N N . VAL A 1 387 ? 26.832 -6.009 4.119 1.00 72.44 387 VAL A N 1
ATOM 2845 C CA . VAL A 1 387 ? 27.457 -5.498 2.893 1.00 72.44 387 VAL A CA 1
ATOM 2846 C C . VAL A 1 387 ? 26.428 -4.769 2.033 1.00 72.44 387 VAL A C 1
ATOM 2848 O O . VAL A 1 387 ? 26.691 -3.636 1.657 1.00 72.44 387 VAL A O 1
ATOM 2851 N N . GLY A 1 388 ? 25.265 -5.364 1.750 1.00 69.44 388 GLY A N 1
ATOM 2852 C CA . GLY A 1 388 ? 24.221 -4.727 0.937 1.00 69.44 388 GLY A CA 1
ATOM 2853 C C . GLY A 1 388 ? 23.803 -3.350 1.462 1.00 69.44 388 GLY A C 1
ATOM 2854 O O . GLY A 1 388 ? 23.791 -2.387 0.699 1.00 69.44 388 GLY A O 1
ATOM 2855 N N . VAL A 1 389 ? 23.567 -3.229 2.774 1.00 76.25 389 VAL A N 1
ATOM 2856 C CA . VAL A 1 389 ? 23.238 -1.950 3.425 1.00 76.25 389 VAL A CA 1
ATOM 2857 C C . VAL A 1 389 ? 24.377 -0.945 3.246 1.00 76.25 389 VAL A C 1
ATOM 2859 O O . VAL A 1 389 ? 24.154 0.154 2.749 1.00 76.25 389 VAL A O 1
ATOM 2862 N N . MET A 1 390 ? 25.613 -1.334 3.568 1.00 76.06 390 MET A N 1
ATOM 2863 C CA . MET A 1 390 ? 26.773 -0.440 3.490 1.00 76.06 390 MET A CA 1
ATOM 2864 C C . MET A 1 390 ? 27.131 0.005 2.073 1.00 76.06 390 MET A C 1
ATOM 2866 O O . MET A 1 390 ? 27.694 1.082 1.909 1.00 76.06 390 MET A O 1
ATOM 2870 N N . MET A 1 391 ? 26.808 -0.798 1.059 1.00 66.06 391 MET A N 1
ATOM 2871 C CA . MET A 1 391 ? 27.025 -0.444 -0.348 1.00 66.06 391 MET A CA 1
ATOM 2872 C C . MET A 1 391 ? 26.031 0.607 -0.849 1.00 66.06 391 MET A C 1
ATOM 2874 O O . MET A 1 391 ? 26.321 1.310 -1.813 1.00 66.06 391 MET A O 1
ATOM 2878 N N . CYS A 1 392 ? 24.875 0.715 -0.197 1.00 65.44 392 CYS A N 1
ATOM 2879 C CA . CYS A 1 392 ? 23.853 1.705 -0.517 1.00 65.44 392 CYS A CA 1
ATOM 2880 C C . CYS A 1 392 ? 23.954 2.960 0.370 1.00 65.44 392 CYS A C 1
ATOM 2882 O O . CYS A 1 392 ? 23.372 3.994 0.046 1.00 65.44 392 CYS A O 1
ATOM 2884 N N . THR A 1 393 ? 24.677 2.881 1.490 1.00 75.00 393 THR A N 1
ATOM 2885 C CA . THR A 1 393 ? 24.961 4.019 2.371 1.00 75.00 393 THR A CA 1
ATOM 2886 C C . THR A 1 393 ? 25.953 4.980 1.694 1.00 75.00 393 THR A C 1
ATOM 2888 O O . THR A 1 393 ? 26.953 4.518 1.139 1.00 75.00 393 THR A O 1
ATOM 2891 N N . PRO A 1 394 ? 25.742 6.313 1.743 1.00 75.25 394 PRO A N 1
ATOM 2892 C CA . PRO A 1 394 ? 26.673 7.288 1.169 1.00 75.25 394 PRO A CA 1
ATOM 2893 C C . PRO A 1 394 ? 28.118 7.077 1.639 1.00 75.25 394 PRO A C 1
ATOM 2895 O O . PRO A 1 394 ? 28.349 6.818 2.817 1.00 75.25 394 PRO A O 1
ATOM 2898 N N . GLU A 1 395 ? 29.095 7.228 0.740 1.00 71.69 395 GLU A N 1
ATOM 2899 C CA . GLU A 1 395 ? 30.490 6.813 0.971 1.00 71.69 395 GLU A CA 1
ATOM 2900 C C . GLU A 1 395 ? 31.123 7.423 2.236 1.00 71.69 395 GLU A C 1
ATOM 2902 O O . GLU A 1 395 ? 31.794 6.725 2.996 1.00 71.69 395 GLU A O 1
ATOM 2907 N N . GLU A 1 396 ? 30.878 8.709 2.496 1.00 78.75 396 GLU A N 1
ATOM 2908 C CA . GLU A 1 396 ? 31.387 9.395 3.691 1.00 78.75 396 GLU A CA 1
ATOM 2909 C C . GLU A 1 396 ? 30.790 8.806 4.976 1.00 78.75 396 GLU A C 1
ATOM 2911 O O . GLU A 1 396 ? 31.523 8.419 5.886 1.00 78.75 396 GLU A O 1
ATOM 2916 N N . ARG A 1 397 ? 29.469 8.598 4.994 1.00 82.12 397 ARG A N 1
ATOM 2917 C CA . ARG A 1 397 ? 28.760 7.948 6.104 1.00 82.12 397 ARG A CA 1
ATOM 2918 C C . ARG A 1 397 ? 29.234 6.506 6.299 1.00 82.12 397 ARG A C 1
ATOM 2920 O O . ARG A 1 397 ? 29.428 6.043 7.420 1.00 82.12 397 ARG A O 1
ATOM 2927 N N . ALA A 1 398 ? 29.459 5.789 5.200 1.00 81.25 398 ALA A N 1
ATOM 2928 C CA . ALA A 1 398 ? 29.941 4.420 5.229 1.00 81.25 398 ALA A CA 1
ATOM 2929 C C . ALA A 1 398 ? 31.337 4.319 5.868 1.00 81.25 398 ALA A C 1
ATOM 2931 O O . ALA A 1 398 ? 31.579 3.422 6.679 1.00 81.25 398 ALA A O 1
ATOM 2932 N N . LYS A 1 399 ? 32.246 5.253 5.554 1.00 81.31 399 LYS A N 1
ATOM 2933 C CA . LYS A 1 399 ? 33.584 5.337 6.167 1.00 81.31 399 LYS A CA 1
ATOM 2934 C C . LYS A 1 399 ? 33.506 5.598 7.671 1.00 81.31 399 LYS A C 1
ATOM 2936 O O . LYS A 1 399 ? 34.201 4.918 8.430 1.00 81.31 399 LYS A O 1
ATOM 2941 N N . GLU A 1 400 ? 32.651 6.529 8.096 1.00 86.06 400 GLU A N 1
ATOM 2942 C CA . GLU A 1 400 ? 32.415 6.848 9.511 1.00 86.06 400 GLU A CA 1
ATOM 2943 C C . GLU A 1 400 ? 31.951 5.606 10.284 1.00 86.06 400 GLU A C 1
ATOM 2945 O O . GLU A 1 400 ? 32.631 5.167 11.215 1.00 86.06 400 GLU A O 1
ATOM 2950 N N . ILE A 1 401 ? 30.892 4.933 9.824 1.00 86.00 401 ILE A N 1
ATOM 2951 C CA . ILE A 1 401 ? 30.362 3.712 10.459 1.00 86.00 401 ILE A CA 1
ATOM 2952 C C . ILE A 1 401 ? 31.407 2.577 10.462 1.00 86.00 401 ILE A C 1
ATOM 2954 O O . ILE A 1 401 ? 31.571 1.852 11.453 1.00 86.00 401 ILE A O 1
ATOM 2958 N N . MET A 1 402 ? 32.177 2.422 9.379 1.00 83.62 402 MET A N 1
ATOM 2959 C CA . MET A 1 402 ? 33.229 1.400 9.288 1.00 83.62 402 MET A CA 1
ATOM 2960 C C . MET A 1 402 ? 34.412 1.654 10.227 1.00 83.62 402 MET A C 1
ATOM 2962 O O . MET A 1 402 ? 35.099 0.698 10.607 1.00 83.62 402 MET A O 1
ATOM 2966 N N . SER A 1 403 ? 34.648 2.896 10.654 1.00 85.69 403 SER A N 1
ATOM 2967 C CA . SER A 1 403 ? 35.661 3.192 11.674 1.00 85.69 403 SER A CA 1
ATOM 2968 C C . SER A 1 403 ? 35.290 2.585 13.037 1.00 85.69 403 SER A C 1
ATOM 2970 O O . SER A 1 403 ? 36.164 2.068 13.736 1.00 85.69 403 SER A O 1
ATOM 2972 N N . HIS A 1 404 ? 33.989 2.522 13.343 1.00 85.56 404 HIS A N 1
ATOM 2973 C CA . HIS A 1 404 ? 33.432 1.959 14.576 1.00 85.56 404 HIS A CA 1
ATOM 2974 C C . HIS A 1 404 ? 33.145 0.450 14.502 1.00 85.56 404 HIS A C 1
ATOM 2976 O O . HIS A 1 404 ? 33.027 -0.208 15.535 1.00 85.56 404 HIS A O 1
ATOM 2982 N N . THR A 1 405 ? 33.095 -0.119 13.296 1.00 86.69 405 THR A N 1
ATOM 2983 C CA . THR A 1 405 ? 32.850 -1.551 13.067 1.00 86.69 405 THR A CA 1
ATOM 2984 C C . THR A 1 405 ? 34.083 -2.400 13.407 1.00 86.69 405 THR A C 1
ATOM 2986 O O . THR A 1 405 ? 35.214 -2.034 13.087 1.00 86.69 405 THR A O 1
ATOM 2989 N N . ARG A 1 406 ? 33.903 -3.576 14.012 1.00 84.88 406 ARG A N 1
ATOM 2990 C CA . ARG A 1 406 ? 34.981 -4.510 14.403 1.00 84.88 406 ARG A CA 1
ATOM 2991 C C . ARG A 1 406 ? 35.141 -5.699 13.452 1.00 84.88 406 ARG A C 1
ATOM 2993 O O . ARG A 1 406 ? 36.214 -6.305 13.419 1.00 84.88 406 ARG A O 1
ATOM 3000 N N . ARG A 1 407 ? 34.118 -6.025 12.651 1.00 79.69 407 ARG A N 1
ATOM 3001 C CA . ARG A 1 407 ? 34.161 -7.110 11.648 1.00 79.69 407 ARG A CA 1
ATOM 3002 C C . ARG A 1 407 ? 35.202 -6.847 10.560 1.00 79.69 407 ARG A C 1
ATOM 3004 O O . ARG A 1 407 ? 35.014 -5.988 9.702 1.00 79.69 407 ARG A O 1
ATOM 3011 N N . ARG A 1 408 ? 36.300 -7.612 10.581 1.00 73.56 408 ARG A N 1
ATOM 3012 C CA . ARG A 1 408 ? 37.374 -7.528 9.573 1.00 73.56 408 ARG A CA 1
ATOM 3013 C C . ARG A 1 408 ? 36.932 -8.028 8.199 1.00 73.56 408 ARG A C 1
ATOM 3015 O O . ARG A 1 408 ? 37.257 -7.397 7.206 1.00 73.56 408 ARG A O 1
ATOM 3022 N N . ASP A 1 409 ? 36.139 -9.092 8.156 1.00 68.62 409 ASP A N 1
ATOM 3023 C CA . ASP A 1 409 ? 35.563 -9.656 6.932 1.00 68.62 409 ASP A CA 1
ATOM 3024 C C . ASP A 1 409 ? 34.648 -8.656 6.208 1.00 68.62 409 ASP A C 1
ATOM 3026 O O . ASP A 1 409 ? 34.721 -8.515 4.991 1.00 68.62 409 ASP A O 1
ATOM 3030 N N . LEU A 1 410 ? 33.825 -7.914 6.957 1.00 70.94 410 LEU A N 1
ATOM 3031 C CA . LEU A 1 410 ? 32.970 -6.860 6.409 1.00 70.94 410 LEU A CA 1
ATOM 3032 C C . LEU A 1 410 ? 33.813 -5.712 5.836 1.00 70.94 410 LEU A C 1
ATOM 3034 O O . LEU A 1 410 ? 33.582 -5.297 4.701 1.00 70.94 410 LEU A O 1
ATOM 3038 N N . LYS A 1 411 ? 34.838 -5.258 6.573 1.00 71.81 411 LYS A N 1
ATOM 3039 C CA . LYS A 1 411 ? 35.773 -4.222 6.102 1.00 71.81 411 LYS A CA 1
ATOM 3040 C C . LYS A 1 411 ? 36.520 -4.643 4.843 1.00 71.81 411 LYS A C 1
ATOM 3042 O O . LYS A 1 411 ? 36.593 -3.861 3.904 1.00 71.81 411 LYS A O 1
ATOM 3047 N N . GLU A 1 412 ? 37.043 -5.866 4.803 1.00 63.12 412 GLU A N 1
ATOM 3048 C CA . GLU A 1 412 ? 37.740 -6.411 3.633 1.00 63.12 412 GLU A CA 1
ATOM 3049 C C . GLU A 1 412 ? 36.800 -6.534 2.430 1.00 63.12 412 GLU A C 1
ATOM 3051 O O . GLU A 1 412 ? 37.171 -6.166 1.318 1.00 63.12 412 GLU A O 1
ATOM 3056 N N . ARG A 1 413 ? 35.557 -6.991 2.631 1.00 62.44 413 ARG A N 1
ATOM 3057 C CA . ARG A 1 413 ? 34.559 -7.093 1.556 1.00 62.44 413 ARG A CA 1
ATOM 3058 C C . ARG A 1 413 ? 34.138 -5.733 1.008 1.00 62.44 413 ARG A C 1
ATOM 3060 O O . ARG A 1 413 ? 33.999 -5.622 -0.203 1.00 62.44 413 ARG A O 1
ATOM 3067 N N . ILE A 1 414 ? 33.964 -4.725 1.861 1.00 64.06 414 ILE A N 1
ATOM 3068 C CA . ILE A 1 414 ? 33.646 -3.350 1.444 1.00 64.06 414 ILE A CA 1
ATOM 3069 C C . ILE A 1 414 ? 34.853 -2.718 0.732 1.00 64.06 414 ILE A C 1
ATOM 3071 O O . ILE A 1 414 ? 34.695 -2.130 -0.335 1.00 64.06 414 ILE A O 1
ATOM 3075 N N . ALA A 1 415 ? 36.067 -2.914 1.259 1.00 57.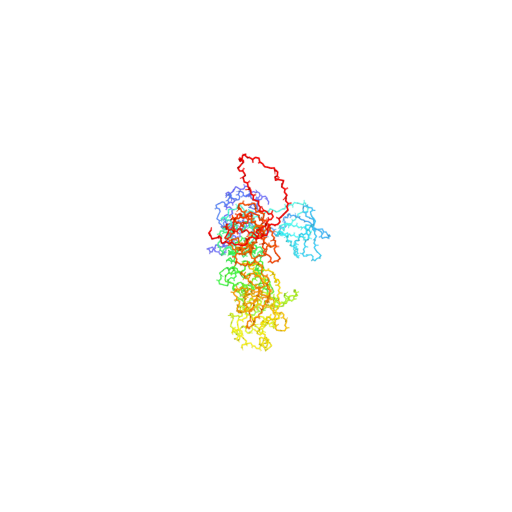75 415 ALA A N 1
ATOM 3076 C CA . ALA A 1 415 ? 37.308 -2.420 0.658 1.00 57.75 415 ALA A CA 1
ATOM 3077 C C . ALA A 1 415 ? 37.622 -3.063 -0.708 1.00 57.75 415 ALA A C 1
ATOM 3079 O O . ALA A 1 415 ? 38.203 -2.413 -1.573 1.00 57.75 415 ALA A O 1
ATOM 3080 N N . ASN A 1 416 ? 37.220 -4.320 -0.926 1.00 51.00 416 ASN A N 1
ATOM 3081 C CA . ASN A 1 416 ? 37.453 -5.051 -2.176 1.00 51.00 416 ASN A CA 1
ATOM 3082 C C . ASN A 1 416 ? 36.391 -4.803 -3.272 1.00 51.00 416 ASN A C 1
ATOM 3084 O O . ASN A 1 416 ? 36.578 -5.280 -4.393 1.00 51.00 416 ASN A O 1
ATOM 3088 N N . LYS A 1 417 ? 35.274 -4.108 -2.994 1.00 50.94 417 LYS A N 1
ATOM 3089 C CA . LYS A 1 417 ? 34.075 -4.107 -3.869 1.00 50.94 417 LYS A CA 1
ATOM 3090 C C . LYS A 1 417 ? 33.624 -2.763 -4.442 1.00 50.94 417 LYS A C 1
ATOM 3092 O O . LYS A 1 417 ? 32.544 -2.700 -5.015 1.00 50.94 417 LYS A O 1
ATOM 3097 N N . SER A 1 418 ? 34.415 -1.704 -4.370 1.00 51.59 418 SER A N 1
ATOM 3098 C CA . SER A 1 418 ? 33.933 -0.334 -4.603 1.00 51.59 418 SER A CA 1
ATOM 3099 C C . SER A 1 418 ? 33.366 0.039 -5.994 1.00 51.59 418 SER A C 1
ATOM 3101 O O . SER A 1 418 ? 33.117 1.221 -6.197 1.00 51.59 418 SER A O 1
ATOM 3103 N N . LEU A 1 419 ? 33.152 -0.851 -6.976 1.00 58.72 419 LEU A N 1
ATOM 3104 C CA . LEU A 1 419 ? 32.717 -0.434 -8.323 1.00 58.72 419 LEU A CA 1
ATOM 3105 C C . LEU A 1 419 ? 31.794 -1.456 -9.014 1.00 58.72 419 LEU A C 1
ATOM 3107 O O . LEU A 1 419 ? 32.198 -2.599 -9.250 1.00 58.72 419 LEU A O 1
ATOM 3111 N N . ILE A 1 420 ? 30.587 -1.019 -9.413 1.00 69.06 420 ILE A N 1
ATOM 3112 C CA . ILE A 1 420 ? 29.835 -1.646 -10.516 1.00 69.06 420 ILE A CA 1
ATOM 3113 C C . ILE A 1 420 ? 30.807 -1.750 -11.687 1.00 69.06 420 ILE A C 1
ATOM 3115 O O . ILE A 1 420 ? 31.351 -0.736 -12.121 1.00 69.06 420 ILE A O 1
ATOM 3119 N N . HIS A 1 421 ? 31.053 -2.964 -12.176 1.00 77.75 421 HIS A N 1
ATOM 3120 C CA . HIS A 1 421 ? 31.934 -3.152 -13.318 1.00 77.75 421 HIS A CA 1
ATOM 3121 C C . HIS A 1 421 ? 31.075 -3.178 -14.575 1.00 77.75 421 HIS A C 1
ATOM 3123 O O . HIS A 1 421 ? 30.492 -4.215 -14.905 1.00 77.75 421 HIS A O 1
ATOM 3129 N N . LEU A 1 422 ? 30.977 -2.040 -15.267 1.00 82.00 422 LEU A N 1
ATOM 3130 C CA . LEU A 1 422 ? 30.028 -1.876 -16.370 1.00 82.00 422 LEU A CA 1
ATOM 3131 C C . LEU A 1 422 ? 30.204 -2.940 -17.457 1.00 82.00 422 LEU A C 1
ATOM 3133 O O . LEU A 1 422 ? 29.201 -3.420 -17.973 1.00 82.00 422 LEU A O 1
ATOM 3137 N N . ASP A 1 423 ? 31.430 -3.390 -17.750 1.00 81.75 423 ASP A N 1
ATOM 3138 C CA . ASP A 1 423 ? 31.682 -4.455 -18.740 1.00 81.75 423 ASP A CA 1
ATOM 3139 C C . ASP A 1 423 ? 31.137 -5.825 -18.327 1.00 81.75 423 ASP A C 1
ATOM 3141 O O . ASP A 1 423 ? 30.817 -6.648 -19.183 1.00 81.75 423 ASP A O 1
ATOM 3145 N N . ALA A 1 424 ? 31.018 -6.075 -17.021 1.00 81.69 424 ALA A N 1
ATOM 3146 C CA . ALA A 1 424 ? 30.494 -7.331 -16.507 1.00 81.69 424 ALA A CA 1
ATOM 3147 C C . ALA A 1 424 ? 28.962 -7.339 -16.479 1.00 81.69 424 ALA A C 1
ATOM 3149 O O . ALA A 1 424 ? 28.389 -8.420 -16.456 1.00 81.69 424 ALA A O 1
ATOM 3150 N N . CYS A 1 425 ? 28.304 -6.171 -16.482 1.00 86.81 425 CYS A N 1
ATOM 3151 C CA . CYS A 1 425 ? 26.846 -6.046 -16.398 1.00 86.81 425 CYS A CA 1
ATOM 3152 C C . CYS A 1 425 ? 26.126 -6.676 -17.600 1.00 86.81 425 CYS A C 1
ATOM 3154 O O . CYS A 1 425 ? 26.631 -6.674 -18.730 1.00 86.81 425 CYS A O 1
ATOM 3156 N N . THR A 1 426 ? 24.919 -7.180 -17.353 1.00 87.94 426 THR A N 1
ATOM 3157 C CA . THR A 1 426 ? 24.023 -7.751 -18.367 1.00 87.94 426 THR A CA 1
ATOM 3158 C C . THR A 1 426 ? 22.847 -6.812 -18.616 1.00 87.94 426 THR A C 1
ATOM 3160 O O . THR A 1 426 ? 22.444 -6.072 -17.725 1.00 87.94 426 THR A O 1
ATOM 3163 N N . ILE A 1 427 ? 22.318 -6.798 -19.840 1.00 90.38 427 ILE A N 1
ATOM 3164 C CA . ILE A 1 427 ? 21.145 -5.990 -20.195 1.00 90.38 427 ILE A CA 1
ATOM 3165 C C . ILE A 1 427 ? 19.990 -6.889 -20.624 1.00 90.38 427 ILE A C 1
ATOM 3167 O O . ILE A 1 427 ? 20.199 -7.902 -21.291 1.00 90.38 427 ILE A O 1
ATOM 3171 N N . VAL A 1 428 ? 18.774 -6.498 -20.259 1.00 88.19 428 VAL A N 1
ATOM 3172 C CA . VAL A 1 428 ? 17.533 -7.213 -20.571 1.00 88.19 428 VAL A CA 1
ATOM 3173 C C . VAL A 1 428 ? 16.538 -6.232 -21.189 1.00 88.19 428 VAL A C 1
ATOM 3175 O O . VAL A 1 428 ? 16.488 -5.061 -20.815 1.00 88.19 428 VAL A O 1
ATOM 3178 N N . ASN A 1 429 ? 15.725 -6.712 -22.135 1.00 82.44 429 ASN A N 1
ATOM 3179 C CA . ASN A 1 429 ? 14.657 -5.945 -22.791 1.00 82.44 429 ASN A CA 1
ATOM 3180 C C . ASN A 1 429 ? 15.113 -4.730 -23.617 1.00 82.44 429 ASN A C 1
ATOM 3182 O O . ASN A 1 429 ? 14.338 -3.796 -23.805 1.00 82.44 429 ASN A O 1
ATOM 3186 N N . LEU A 1 430 ? 16.326 -4.750 -24.178 1.00 82.88 430 LEU A N 1
ATOM 3187 C CA . LEU A 1 430 ? 16.735 -3.736 -25.149 1.00 82.88 430 LEU A CA 1
ATOM 3188 C C . LEU A 1 430 ? 15.981 -3.946 -26.473 1.00 82.88 430 LEU A C 1
ATOM 3190 O O . LEU A 1 430 ? 16.273 -4.879 -27.222 1.00 82.88 430 LEU A O 1
ATOM 3194 N N . ARG A 1 431 ? 14.981 -3.103 -26.741 1.00 79.56 431 ARG A N 1
ATOM 3195 C CA . ARG A 1 431 ? 14.199 -3.102 -27.988 1.00 79.56 431 ARG A CA 1
ATOM 3196 C C . ARG A 1 431 ? 14.534 -1.873 -28.833 1.00 79.56 431 ARG A C 1
ATOM 3198 O O . ARG A 1 431 ? 15.097 -0.903 -28.330 1.00 79.56 431 ARG A O 1
ATOM 3205 N N . GLY A 1 432 ? 14.178 -1.926 -30.119 1.00 75.31 432 GLY A N 1
ATOM 3206 C CA . GLY A 1 432 ? 14.194 -0.739 -30.976 1.00 75.31 432 GLY A CA 1
ATOM 3207 C C . GLY A 1 432 ? 13.313 0.368 -30.388 1.00 75.31 432 GLY A C 1
ATOM 3208 O O . GLY A 1 432 ? 12.330 0.078 -29.706 1.00 75.31 432 GLY A O 1
ATOM 3209 N N . ALA A 1 433 ? 13.696 1.620 -30.622 1.00 85.50 433 ALA A N 1
ATOM 3210 C CA . ALA A 1 433 ? 12.985 2.806 -30.143 1.00 85.50 433 ALA A CA 1
ATOM 3211 C C . ALA A 1 433 ? 12.528 3.665 -31.327 1.00 85.50 433 ALA A C 1
ATOM 3213 O O . ALA A 1 433 ? 13.033 3.490 -32.433 1.00 85.50 433 ALA A O 1
ATOM 3214 N N . VAL A 1 434 ? 11.616 4.606 -31.098 1.00 88.19 434 VAL A N 1
ATOM 3215 C CA . VAL A 1 434 ? 11.200 5.607 -32.091 1.00 88.19 434 VAL A CA 1
ATOM 3216 C C . VAL A 1 434 ? 11.733 6.972 -31.665 1.00 88.19 434 VAL A C 1
ATOM 3218 O O . VAL A 1 434 ? 11.755 7.294 -30.476 1.00 88.19 434 VAL A O 1
ATOM 3221 N N . ALA A 1 435 ? 12.187 7.779 -32.623 1.00 87.19 435 ALA A N 1
ATOM 3222 C CA . ALA A 1 435 ? 12.695 9.114 -32.347 1.00 87.19 435 ALA A CA 1
ATOM 3223 C C . ALA A 1 435 ? 11.628 9.970 -31.633 1.00 87.19 435 ALA A C 1
ATOM 3225 O O . ALA A 1 435 ? 10.484 10.072 -32.075 1.00 87.19 435 ALA A O 1
ATOM 3226 N N . GLY A 1 436 ? 12.014 10.594 -30.520 1.00 84.00 436 GLY A N 1
ATOM 3227 C CA . GLY A 1 436 ? 11.149 11.398 -29.652 1.00 84.00 436 GLY A CA 1
ATOM 3228 C C . GLY A 1 436 ? 10.300 10.614 -28.651 1.00 84.00 436 GLY A C 1
ATOM 3229 O O . GLY A 1 436 ? 9.674 11.242 -27.800 1.00 84.00 436 GLY A O 1
ATOM 3230 N N . GLU A 1 437 ? 10.293 9.281 -28.705 1.00 87.81 437 GLU A N 1
ATOM 3231 C CA . GLU A 1 437 ? 9.620 8.439 -27.715 1.00 87.81 437 GLU A CA 1
ATOM 3232 C C . GLU A 1 437 ? 10.597 7.949 -26.639 1.00 87.81 437 GLU A C 1
ATOM 3234 O O . GLU A 1 437 ? 11.786 7.727 -26.890 1.00 87.81 437 GLU A O 1
ATOM 3239 N N . SER A 1 438 ? 10.091 7.782 -25.415 1.00 87.12 438 SER A N 1
ATOM 3240 C CA . SER A 1 438 ? 10.877 7.233 -24.310 1.00 87.12 438 SER A CA 1
ATOM 3241 C C . SER A 1 438 ? 10.990 5.719 -24.451 1.00 87.12 438 SER A C 1
ATOM 3243 O O . SER A 1 438 ? 9.980 5.019 -24.533 1.00 87.12 438 SER A O 1
ATOM 3245 N N . SER A 1 439 ? 12.220 5.212 -24.460 1.00 89.62 439 SER A N 1
ATOM 3246 C CA . SER A 1 439 ? 12.520 3.783 -24.447 1.00 89.62 439 SER A CA 1
ATOM 3247 C C . SER A 1 439 ? 13.282 3.416 -23.182 1.00 89.62 439 SER A C 1
ATOM 3249 O O . SER A 1 439 ? 13.955 4.249 -22.569 1.00 89.62 439 SER A O 1
ATOM 3251 N N . SER A 1 440 ? 13.162 2.157 -22.769 1.00 90.94 440 SER A N 1
ATOM 3252 C CA . SER A 1 440 ? 13.782 1.674 -21.543 1.00 90.94 440 SER A CA 1
ATOM 3253 C C . SER A 1 440 ? 14.316 0.261 -21.676 1.00 90.94 440 SER A C 1
ATOM 3255 O O . SER A 1 440 ? 13.675 -0.586 -22.297 1.00 90.94 440 SER A O 1
ATOM 3257 N N . PHE A 1 441 ? 15.434 -0.010 -21.013 1.00 92.31 441 PHE A N 1
ATOM 3258 C CA . PHE A 1 441 ? 15.943 -1.362 -20.793 1.00 92.31 441 PHE A CA 1
ATOM 3259 C C . PHE A 1 441 ? 16.361 -1.539 -19.335 1.00 92.31 441 PHE A C 1
ATOM 3261 O O . PHE A 1 441 ? 16.485 -0.572 -18.581 1.00 92.31 441 PHE A O 1
ATOM 3268 N N . ILE A 1 442 ? 16.572 -2.792 -18.940 1.00 91.38 442 ILE A N 1
ATOM 3269 C CA . ILE A 1 442 ? 17.006 -3.145 -17.591 1.00 91.38 442 ILE A CA 1
ATOM 3270 C C . ILE A 1 442 ? 18.494 -3.483 -17.637 1.00 91.38 442 ILE A C 1
ATOM 3272 O O . ILE A 1 442 ? 18.912 -4.337 -18.417 1.00 91.38 442 ILE A O 1
ATOM 3276 N N . LEU A 1 443 ? 19.284 -2.815 -16.804 1.00 90.12 443 LEU A N 1
ATOM 3277 C CA . LEU A 1 443 ? 20.688 -3.111 -16.556 1.00 90.12 443 LEU A CA 1
ATOM 3278 C C . LEU A 1 443 ? 20.802 -3.914 -15.257 1.00 90.12 443 LEU A C 1
ATOM 3280 O O . LEU A 1 443 ? 20.488 -3.417 -14.180 1.00 90.12 443 LEU A O 1
ATOM 3284 N N . GLU A 1 444 ? 21.280 -5.147 -15.356 1.00 89.50 444 GLU A N 1
ATOM 3285 C CA . GLU A 1 444 ? 21.604 -5.994 -14.213 1.00 89.50 444 GLU A CA 1
ATOM 3286 C C . GLU A 1 444 ? 23.051 -5.737 -13.787 1.00 89.50 444 GLU A C 1
ATOM 3288 O O . GLU A 1 444 ? 24.006 -6.059 -14.511 1.00 89.50 444 GLU A O 1
ATOM 3293 N N . ALA A 1 445 ? 23.222 -5.152 -12.604 1.00 83.12 445 ALA A N 1
ATOM 3294 C CA . ALA A 1 445 ? 24.536 -4.805 -12.098 1.00 83.12 445 ALA A CA 1
ATOM 3295 C C . ALA A 1 445 ? 25.338 -6.047 -11.698 1.00 83.12 445 ALA A C 1
ATOM 3297 O O . ALA A 1 445 ? 24.829 -7.005 -11.111 1.00 83.12 445 ALA A O 1
ATOM 3298 N N . ARG A 1 446 ? 26.630 -6.028 -12.029 1.00 82.50 446 ARG A N 1
ATOM 3299 C CA . ARG A 1 446 ? 27.575 -7.116 -11.762 1.00 82.50 446 ARG A CA 1
ATOM 3300 C C . ARG A 1 446 ? 28.909 -6.561 -11.292 1.00 82.50 446 ARG A C 1
ATOM 3302 O O . ARG A 1 446 ? 29.331 -5.470 -11.680 1.00 82.50 446 ARG A O 1
ATOM 3309 N N . GLU A 1 447 ? 29.577 -7.333 -10.449 1.00 73.94 447 GLU A N 1
ATOM 3310 C CA . GLU A 1 447 ? 30.942 -7.040 -10.019 1.00 73.94 447 GLU A CA 1
ATOM 3311 C C . GLU A 1 447 ? 31.968 -7.506 -11.062 1.00 73.94 447 GLU A C 1
ATOM 3313 O O . GLU A 1 447 ? 31.653 -8.274 -11.971 1.00 73.94 447 GLU A O 1
ATOM 3318 N N . ARG A 1 448 ? 33.235 -7.105 -10.899 1.00 67.06 448 ARG A N 1
ATOM 3319 C CA . ARG A 1 448 ? 34.339 -7.495 -11.797 1.00 67.06 448 ARG A CA 1
ATOM 3320 C C . ARG A 1 448 ? 34.502 -9.016 -11.956 1.00 67.06 448 ARG A C 1
ATOM 3322 O O . ARG A 1 448 ? 34.950 -9.472 -13.000 1.00 67.06 448 ARG A O 1
ATOM 3329 N N . GLY A 1 449 ? 34.142 -9.790 -10.931 1.00 60.53 449 GLY A N 1
ATOM 3330 C CA . GLY A 1 449 ? 34.151 -11.258 -10.946 1.00 60.53 449 GLY A CA 1
ATOM 3331 C C . GLY A 1 449 ? 32.967 -11.904 -11.678 1.00 60.53 449 GLY A C 1
ATOM 3332 O O . GLY A 1 449 ? 32.909 -13.125 -11.758 1.00 60.53 449 GLY A O 1
ATOM 3333 N N . GLY A 1 450 ? 32.021 -11.113 -12.197 1.00 65.00 450 GLY A N 1
ATOM 3334 C CA . GLY A 1 450 ? 30.850 -11.593 -12.937 1.00 65.00 450 GLY A CA 1
ATOM 3335 C C . GLY A 1 450 ? 29.641 -11.963 -12.072 1.00 65.00 450 GLY A C 1
ATOM 3336 O O . GLY A 1 450 ? 28.561 -12.205 -12.619 1.00 65.00 450 GLY A O 1
ATOM 3337 N N . ASN A 1 451 ? 29.772 -11.964 -10.740 1.00 67.75 451 ASN A N 1
ATOM 3338 C CA . ASN A 1 451 ? 28.638 -12.204 -9.850 1.00 67.75 451 ASN A CA 1
ATOM 3339 C C . ASN A 1 451 ? 27.626 -11.057 -9.932 1.00 67.75 451 ASN A C 1
ATOM 3341 O O . ASN A 1 451 ? 27.987 -9.883 -10.056 1.00 67.75 451 ASN A O 1
ATOM 3345 N N . ARG A 1 452 ? 26.344 -11.417 -9.857 1.00 71.75 452 ARG A N 1
ATOM 3346 C CA . ARG A 1 452 ? 25.239 -10.460 -9.833 1.00 71.75 452 ARG A CA 1
ATOM 3347 C C . ARG A 1 452 ? 25.266 -9.662 -8.530 1.00 71.75 452 ARG A C 1
ATOM 3349 O O . ARG A 1 452 ? 25.430 -10.229 -7.453 1.00 71.75 452 ARG A O 1
ATOM 3356 N N . ILE A 1 453 ? 25.091 -8.353 -8.652 1.00 69.50 453 ILE A N 1
ATOM 3357 C CA . ILE A 1 453 ? 24.784 -7.459 -7.542 1.00 69.50 453 ILE A CA 1
ATOM 3358 C C . ILE A 1 453 ? 23.265 -7.508 -7.367 1.00 69.50 453 ILE A C 1
ATOM 3360 O O . ILE A 1 453 ? 22.527 -7.345 -8.333 1.00 69.50 453 ILE A O 1
ATOM 3364 N N . THR A 1 454 ? 22.808 -7.805 -6.156 1.00 63.94 454 THR A N 1
ATOM 3365 C CA . THR A 1 454 ? 21.388 -8.030 -5.825 1.00 63.94 454 THR A CA 1
ATOM 3366 C C . THR A 1 454 ? 20.788 -6.892 -4.999 1.00 63.94 454 THR A C 1
ATOM 3368 O O . THR A 1 454 ? 19.712 -7.023 -4.431 1.00 63.94 454 THR A O 1
ATOM 3371 N N . PHE A 1 455 ? 21.479 -5.756 -4.933 1.00 58.03 455 PHE A N 1
ATOM 3372 C CA . PHE A 1 455 ? 21.075 -4.558 -4.201 1.00 58.03 455 PHE A CA 1
ATOM 3373 C C . PHE A 1 455 ? 21.341 -3.302 -5.044 1.00 58.03 455 PHE A C 1
ATOM 3375 O O . PHE A 1 455 ? 22.222 -3.306 -5.904 1.00 58.03 455 PHE A O 1
ATOM 3382 N N . GLY A 1 456 ? 20.543 -2.254 -4.832 1.00 57.56 456 GLY A N 1
ATOM 3383 C CA . GLY A 1 456 ? 20.670 -0.957 -5.512 1.00 57.56 456 GLY A CA 1
ATOM 3384 C C . GLY A 1 456 ? 21.812 -0.073 -4.975 1.00 57.56 456 GLY A C 1
ATOM 3385 O O . GLY A 1 456 ? 22.797 -0.560 -4.436 1.00 57.56 456 GLY A O 1
ATOM 3386 N N . GLY A 1 457 ? 21.700 1.245 -5.135 1.00 54.34 457 GLY A N 1
ATOM 3387 C CA . GLY A 1 457 ? 22.563 2.292 -4.574 1.00 54.34 457 GLY A CA 1
ATOM 3388 C C . GLY A 1 457 ? 23.558 2.936 -5.549 1.00 54.34 457 GLY A C 1
ATOM 3389 O O . GLY A 1 457 ? 24.074 4.021 -5.281 1.00 54.34 457 GLY A O 1
ATOM 3390 N N . GLY A 1 458 ? 23.837 2.308 -6.693 1.00 64.50 458 GLY A N 1
ATOM 3391 C CA . GLY A 1 458 ? 24.775 2.812 -7.696 1.00 64.50 458 GLY A CA 1
ATOM 3392 C C . GLY A 1 458 ? 24.346 4.128 -8.354 1.00 64.50 458 GLY A C 1
ATOM 3393 O O . GLY A 1 458 ? 23.285 4.215 -8.972 1.00 64.50 458 GLY A O 1
ATOM 3394 N N . ARG A 1 459 ? 25.216 5.147 -8.303 1.00 66.88 459 ARG A N 1
ATOM 3395 C CA . ARG A 1 459 ? 25.020 6.402 -9.044 1.00 66.88 459 ARG A CA 1
ATOM 3396 C C . ARG A 1 459 ? 25.373 6.199 -10.517 1.00 66.88 459 ARG A C 1
ATOM 3398 O O . ARG A 1 459 ? 26.539 6.284 -10.900 1.00 66.88 459 ARG A O 1
ATOM 3405 N N . LEU A 1 460 ? 24.352 5.937 -11.322 1.00 79.88 460 LEU A N 1
ATOM 3406 C CA . LEU A 1 460 ? 24.460 5.766 -12.767 1.00 79.88 460 LEU A CA 1
ATOM 3407 C C . LEU A 1 460 ? 23.948 7.015 -13.477 1.00 79.88 460 LEU A C 1
ATOM 3409 O O . LEU A 1 460 ? 22.904 7.563 -13.123 1.00 79.88 460 LEU A O 1
ATOM 3413 N N . THR A 1 461 ? 24.664 7.441 -14.507 1.00 83.06 461 THR A N 1
ATOM 3414 C CA . THR A 1 461 ? 24.195 8.467 -15.442 1.00 83.06 461 THR A CA 1
ATOM 3415 C C . THR A 1 461 ? 24.105 7.868 -16.830 1.00 83.06 461 THR A C 1
ATOM 3417 O O . THR A 1 461 ? 24.963 7.081 -17.220 1.00 83.06 461 THR A O 1
ATOM 3420 N N . VAL A 1 462 ? 23.069 8.230 -17.582 1.00 89.38 462 VAL A N 1
ATOM 3421 C CA . VAL A 1 462 ? 22.878 7.765 -18.956 1.00 89.38 462 VAL A CA 1
ATOM 3422 C C . VAL A 1 462 ? 22.796 8.954 -19.902 1.00 89.38 462 VAL A C 1
ATOM 3424 O O . VAL A 1 462 ? 22.132 9.952 -19.613 1.00 89.38 462 VAL A O 1
ATOM 3427 N N . ALA A 1 463 ? 23.461 8.835 -21.044 1.00 87.12 463 ALA A N 1
ATOM 3428 C CA . ALA A 1 463 ? 23.351 9.783 -22.137 1.00 87.12 463 ALA A CA 1
ATOM 3429 C C . ALA A 1 463 ? 23.374 9.062 -23.490 1.00 87.12 463 ALA A C 1
ATOM 3431 O O . ALA A 1 463 ? 23.986 8.005 -23.635 1.00 87.12 463 ALA A O 1
ATOM 3432 N N . THR A 1 464 ? 22.724 9.628 -24.500 1.00 85.75 464 THR A N 1
ATOM 3433 C CA . THR A 1 464 ? 22.702 9.079 -25.862 1.00 85.75 464 THR A CA 1
ATOM 3434 C C . THR A 1 464 ? 23.624 9.871 -26.783 1.00 85.75 464 THR A C 1
ATOM 3436 O O . THR A 1 464 ? 23.811 11.080 -26.628 1.00 85.75 464 THR A O 1
ATOM 3439 N N . LYS A 1 465 ? 24.228 9.202 -27.768 1.00 83.38 465 LYS A N 1
ATOM 3440 C CA . LYS A 1 465 ? 24.957 9.862 -28.860 1.00 83.38 465 LYS A CA 1
ATOM 3441 C C . LYS A 1 465 ? 24.874 9.080 -30.157 1.00 83.38 465 LYS A C 1
ATOM 3443 O O . LYS A 1 465 ? 24.738 7.860 -30.157 1.00 83.38 465 LYS A O 1
ATOM 3448 N N . LEU A 1 466 ? 25.063 9.778 -31.273 1.00 78.62 466 LEU A N 1
ATOM 3449 C CA . LEU A 1 466 ? 25.349 9.131 -32.552 1.00 78.62 466 LEU A CA 1
ATOM 3450 C C . LEU A 1 466 ? 26.561 8.211 -32.406 1.00 78.62 466 LEU A C 1
ATOM 3452 O O . LEU A 1 466 ? 27.602 8.631 -31.899 1.00 78.62 466 LEU A O 1
ATOM 3456 N N . PHE A 1 467 ? 26.436 6.975 -32.890 1.00 73.50 467 PHE A N 1
ATOM 3457 C CA . PHE A 1 467 ? 27.497 5.973 -32.779 1.00 73.50 467 PHE A CA 1
ATOM 3458 C C . PHE A 1 467 ? 28.832 6.465 -33.371 1.00 73.50 467 PHE A C 1
ATOM 3460 O O . PHE A 1 467 ? 29.901 6.202 -32.829 1.00 73.50 467 PHE A O 1
ATOM 3467 N N . SER A 1 468 ? 28.771 7.241 -34.456 1.00 67.56 468 SER A N 1
ATOM 3468 C CA . SER A 1 468 ? 29.942 7.783 -35.157 1.00 67.56 468 SER A CA 1
ATOM 3469 C C . SER A 1 468 ? 30.475 9.108 -34.591 1.00 67.56 468 SER A C 1
ATOM 3471 O O . SER A 1 468 ? 31.486 9.601 -35.088 1.00 67.56 468 SER A O 1
ATOM 3473 N N . ALA A 1 469 ? 29.814 9.715 -33.599 1.00 68.19 469 ALA A N 1
ATOM 3474 C CA . ALA A 1 469 ? 30.191 11.033 -33.092 1.00 68.19 469 ALA A CA 1
ATOM 3475 C C . ALA A 1 469 ? 31.232 10.944 -31.952 1.00 68.19 469 ALA A C 1
ATOM 3477 O O . ALA A 1 469 ? 30.985 10.282 -30.934 1.00 68.19 469 ALA A O 1
ATOM 3478 N N . PRO A 1 470 ? 32.390 11.626 -32.071 1.00 56.38 470 PRO A N 1
ATOM 3479 C CA . PRO A 1 470 ? 33.313 11.800 -30.956 1.00 56.38 470 PRO A CA 1
ATOM 3480 C C . PRO A 1 470 ? 32.766 12.847 -29.971 1.00 56.38 470 PRO A C 1
ATOM 3482 O O . PRO A 1 470 ? 32.313 13.910 -30.385 1.00 56.38 470 PRO A O 1
ATOM 3485 N N . GLY A 1 471 ? 32.829 12.561 -28.666 1.00 57.62 471 GLY A N 1
ATOM 3486 C CA . GLY A 1 471 ? 32.381 13.474 -27.604 1.00 57.62 471 GLY A CA 1
ATOM 3487 C C . GLY A 1 471 ? 31.434 12.840 -26.569 1.00 57.62 471 GLY A C 1
ATOM 3488 O O . GLY A 1 471 ? 31.085 11.656 -26.699 1.00 57.62 471 GLY A O 1
ATOM 3489 N N . PRO A 1 472 ? 31.064 13.609 -25.521 1.00 56.38 472 PRO A N 1
ATOM 3490 C CA . PRO A 1 472 ? 30.086 13.201 -24.513 1.00 56.38 472 PRO A CA 1
ATOM 3491 C C . PRO A 1 472 ? 28.672 13.109 -25.109 1.00 56.38 472 PRO A C 1
ATOM 3493 O O . PRO A 1 472 ? 28.395 13.686 -26.161 1.00 56.38 472 PRO A O 1
ATOM 3496 N N . GLY A 1 473 ? 27.789 12.352 -24.448 1.00 62.22 473 GLY A N 1
ATOM 3497 C CA . GLY A 1 473 ? 26.400 12.184 -24.879 1.00 62.22 473 GLY A CA 1
ATOM 3498 C C . GLY A 1 473 ? 25.644 13.510 -25.000 1.00 62.22 473 GLY A C 1
ATOM 3499 O O . GLY A 1 473 ? 25.879 14.435 -24.226 1.00 62.22 473 GLY A O 1
ATOM 3500 N N . VAL A 1 474 ? 24.767 13.602 -25.998 1.00 66.56 474 VAL A N 1
ATOM 3501 C CA . VAL A 1 474 ? 24.047 14.825 -26.376 1.00 66.56 474 VAL A CA 1
ATOM 3502 C C . VAL A 1 474 ? 22.746 14.968 -25.587 1.00 66.56 474 VAL A C 1
ATOM 3504 O O . VAL A 1 474 ? 22.418 16.070 -25.156 1.00 66.56 474 VAL A O 1
ATOM 3507 N N . GLU A 1 475 ? 22.022 13.870 -25.355 1.00 77.06 475 GLU A N 1
ATOM 3508 C CA . GLU A 1 475 ? 20.743 13.885 -24.634 1.00 77.06 475 GLU A CA 1
ATOM 3509 C C . GLU A 1 475 ? 20.855 13.025 -23.372 1.00 77.06 475 GLU A C 1
ATOM 3511 O O . GLU A 1 475 ? 21.298 11.877 -23.428 1.00 77.06 475 GLU A O 1
ATOM 3516 N N . GLN A 1 476 ? 20.494 13.591 -22.219 1.00 80.88 476 GLN A N 1
ATOM 3517 C CA . GLN A 1 476 ? 20.521 12.880 -20.940 1.00 80.88 476 GLN A CA 1
ATOM 3518 C C . GLN A 1 476 ? 19.236 12.078 -20.747 1.00 80.88 476 GLN A C 1
ATOM 3520 O O . GLN A 1 476 ? 18.142 12.571 -21.018 1.00 80.88 476 GLN A O 1
ATOM 3525 N N . GLY A 1 477 ? 19.374 10.852 -20.249 1.00 83.38 477 GLY A N 1
ATOM 3526 C CA . GLY A 1 477 ? 18.247 10.045 -19.795 1.00 83.38 477 GLY A CA 1
ATOM 3527 C C . GLY A 1 477 ? 18.195 9.950 -18.273 1.00 83.38 477 GLY A C 1
ATOM 3528 O O . GLY A 1 477 ? 18.985 10.564 -17.551 1.00 83.38 477 GLY A O 1
ATOM 3529 N N . THR A 1 478 ? 17.262 9.150 -17.780 1.00 85.81 478 THR A N 1
ATOM 3530 C CA . THR A 1 478 ? 17.056 8.902 -16.356 1.00 85.81 478 THR A CA 1
ATOM 3531 C C . THR A 1 478 ? 17.375 7.449 -16.034 1.00 85.81 478 THR A C 1
ATOM 3533 O O . THR A 1 478 ? 17.132 6.538 -16.824 1.00 85.81 478 THR A O 1
ATOM 3536 N N . VAL A 1 479 ? 17.938 7.215 -14.852 1.00 85.06 479 VAL A N 1
ATOM 3537 C CA . VAL A 1 479 ? 18.138 5.863 -14.328 1.00 85.06 479 VAL A CA 1
ATOM 3538 C C . VAL A 1 479 ? 17.312 5.735 -13.062 1.00 85.06 479 VAL A C 1
ATOM 3540 O O . VAL A 1 479 ? 17.473 6.525 -12.134 1.00 85.06 479 VAL A O 1
ATOM 3543 N N . HIS A 1 480 ? 16.414 4.756 -13.042 1.00 82.00 480 HIS A N 1
ATOM 3544 C CA . HIS A 1 480 ? 15.630 4.409 -11.869 1.00 82.00 480 HIS A CA 1
ATOM 3545 C C . HIS A 1 480 ? 16.161 3.112 -11.269 1.00 82.00 480 HIS A C 1
ATOM 3547 O O . HIS A 1 480 ? 16.206 2.071 -11.924 1.00 82.00 480 HIS A O 1
ATOM 3553 N N . ASP A 1 481 ? 16.583 3.190 -10.018 1.00 75.06 481 ASP A N 1
ATOM 3554 C CA . ASP A 1 481 ? 17.084 2.052 -9.267 1.00 75.06 481 ASP A CA 1
ATOM 3555 C C . ASP A 1 481 ? 15.928 1.300 -8.605 1.00 75.06 481 ASP A C 1
ATOM 3557 O O . ASP A 1 481 ? 15.145 1.894 -7.863 1.00 75.06 481 ASP A O 1
ATOM 3561 N N . ARG A 1 482 ? 15.822 -0.006 -8.865 1.00 69.31 482 ARG A N 1
ATOM 3562 C CA . ARG A 1 482 ? 14.782 -0.867 -8.282 1.00 69.31 482 ARG A CA 1
ATOM 3563 C C . ARG A 1 482 ? 15.144 -1.398 -6.892 1.00 69.31 482 ARG A C 1
ATOM 3565 O O . ARG A 1 482 ? 14.363 -2.141 -6.305 1.00 69.31 482 ARG A O 1
ATOM 3572 N N . GLY A 1 483 ? 16.332 -1.081 -6.379 1.00 58.06 483 GLY A N 1
ATOM 3573 C CA . GLY A 1 483 ? 16.798 -1.493 -5.056 1.00 58.06 483 GLY A CA 1
ATOM 3574 C C . GLY A 1 483 ? 17.286 -2.943 -4.969 1.00 58.06 483 GLY A C 1
ATOM 3575 O O . GLY A 1 483 ? 17.811 -3.335 -3.934 1.00 58.06 483 GLY A O 1
ATOM 3576 N N . ASN A 1 484 ? 17.179 -3.723 -6.048 1.00 59.09 484 ASN A N 1
ATOM 3577 C CA . ASN A 1 484 ? 17.519 -5.152 -6.122 1.00 59.09 484 ASN A CA 1
ATOM 3578 C C . ASN A 1 484 ? 18.690 -5.449 -7.089 1.00 59.09 484 ASN A C 1
ATOM 3580 O O . ASN A 1 484 ? 18.838 -6.567 -7.589 1.00 59.09 484 ASN A O 1
ATOM 3584 N N . GLY A 1 485 ? 19.498 -4.431 -7.410 1.00 66.31 485 GLY A N 1
ATOM 3585 C CA . GLY A 1 485 ? 20.623 -4.527 -8.348 1.00 66.31 485 GLY A CA 1
ATOM 3586 C C . GLY A 1 485 ? 20.229 -4.506 -9.826 1.00 66.31 485 GLY A C 1
ATOM 3587 O O . GLY A 1 485 ? 21.076 -4.700 -10.700 1.00 66.31 485 GLY A O 1
ATOM 3588 N N . GLU A 1 486 ? 18.954 -4.249 -10.115 1.00 82.88 486 GLU A N 1
ATOM 3589 C CA . GLU A 1 486 ? 18.463 -3.921 -11.447 1.00 82.88 486 GLU A CA 1
ATOM 3590 C C . GLU A 1 486 ? 18.200 -2.418 -11.568 1.00 82.88 486 GLU A C 1
ATOM 3592 O O . GLU A 1 486 ? 17.532 -1.807 -10.732 1.00 82.88 486 GLU A O 1
ATOM 3597 N N . TYR A 1 487 ? 18.676 -1.839 -12.663 1.00 83.06 487 TYR A N 1
ATOM 3598 C CA . TYR A 1 487 ? 18.514 -0.427 -12.977 1.00 83.06 487 TYR A CA 1
ATOM 3599 C C . TYR A 1 487 ? 17.688 -0.279 -14.247 1.00 83.06 487 TYR A C 1
ATOM 3601 O O . TYR A 1 487 ? 18.066 -0.777 -15.307 1.00 83.06 487 TYR A O 1
ATOM 3609 N N . VAL A 1 488 ? 16.557 0.413 -14.151 1.00 89.50 488 VAL A N 1
ATOM 3610 C CA . VAL A 1 488 ? 15.741 0.766 -15.312 1.00 89.50 488 VAL A CA 1
ATOM 3611 C C . VAL A 1 488 ? 16.339 2.019 -15.929 1.00 89.50 488 VAL A C 1
ATOM 3613 O O . VAL A 1 488 ? 16.242 3.114 -15.375 1.00 89.50 488 VAL A O 1
ATOM 3616 N N . VAL A 1 489 ? 16.982 1.848 -17.076 1.00 90.50 489 VAL A N 1
ATOM 3617 C CA . VAL A 1 489 ? 17.587 2.937 -17.834 1.00 90.50 489 VAL A CA 1
ATOM 3618 C C . VAL A 1 489 ? 16.558 3.427 -18.840 1.00 90.50 489 VAL A C 1
ATOM 3620 O O . VAL A 1 489 ? 16.206 2.695 -19.763 1.00 90.50 489 VAL A O 1
ATOM 3623 N N . GLN A 1 490 ? 16.073 4.650 -18.651 1.00 90.69 490 GLN A N 1
ATOM 3624 C CA . GLN A 1 490 ? 15.150 5.338 -19.546 1.00 90.69 490 GLN A CA 1
ATOM 3625 C C . GLN A 1 490 ? 15.898 6.399 -20.344 1.00 90.69 490 GLN A C 1
ATOM 3627 O O . GLN A 1 490 ? 16.648 7.207 -19.798 1.00 90.69 490 GLN A O 1
ATOM 3632 N N . PHE A 1 491 ? 15.683 6.415 -21.652 1.00 89.75 491 PHE A N 1
ATOM 3633 C CA . PHE A 1 491 ? 16.286 7.398 -22.536 1.00 89.75 491 PHE A CA 1
ATOM 3634 C C . PHE A 1 491 ? 15.303 7.804 -23.630 1.00 89.75 491 PHE A C 1
ATOM 3636 O O . PHE A 1 491 ? 14.404 7.060 -24.014 1.00 89.75 491 PHE A O 1
ATOM 3643 N N . THR A 1 492 ? 15.482 9.011 -24.143 1.00 88.44 492 THR A N 1
ATOM 3644 C CA . THR A 1 492 ? 14.761 9.529 -25.305 1.00 88.44 492 THR A CA 1
ATOM 3645 C C . THR A 1 492 ? 15.805 10.062 -26.262 1.00 88.44 492 THR A C 1
ATOM 3647 O O . THR A 1 492 ? 16.782 10.661 -25.812 1.00 88.44 492 THR A O 1
ATOM 3650 N N . SER A 1 493 ? 15.620 9.835 -27.562 1.00 86.62 493 SER A N 1
ATOM 3651 C CA . SER A 1 493 ? 16.482 10.472 -28.548 1.00 86.62 493 SER A CA 1
ATOM 3652 C C . SER A 1 493 ? 15.718 11.089 -29.694 1.00 86.62 493 SER A C 1
ATOM 3654 O O . SER A 1 493 ? 14.786 10.486 -30.215 1.00 86.62 493 SER A O 1
ATOM 3656 N N . THR A 1 494 ? 16.121 12.294 -30.088 1.00 86.94 494 THR A N 1
ATOM 3657 C CA . THR A 1 494 ? 15.577 12.990 -31.262 1.00 86.94 494 THR A CA 1
ATOM 3658 C C . THR A 1 494 ? 16.250 12.574 -32.567 1.00 86.94 494 THR A C 1
ATOM 3660 O O . THR A 1 494 ? 15.786 12.962 -33.635 1.00 86.94 494 THR A O 1
ATOM 3663 N N . LEU A 1 495 ? 17.320 11.777 -32.503 1.00 84.00 495 LEU A N 1
ATOM 3664 C CA . LEU A 1 495 ? 18.077 11.306 -33.660 1.00 84.00 495 LEU A CA 1
ATOM 3665 C C . LEU A 1 495 ? 17.596 9.905 -34.068 1.00 84.00 495 LEU A C 1
ATOM 3667 O O . LEU A 1 495 ? 17.360 9.055 -33.213 1.00 84.00 495 LEU A O 1
ATOM 3671 N N . ALA A 1 496 ? 17.484 9.646 -35.372 1.00 84.44 496 ALA A N 1
ATOM 3672 C CA . ALA A 1 496 ? 17.190 8.310 -35.900 1.00 84.44 496 ALA A CA 1
ATOM 3673 C C . ALA A 1 496 ? 18.455 7.625 -36.446 1.00 84.44 496 ALA A C 1
ATOM 3675 O O . ALA A 1 496 ? 19.358 8.276 -36.977 1.00 84.44 496 ALA A O 1
ATOM 3676 N N . GLY A 1 497 ? 18.506 6.295 -36.352 1.00 83.62 497 GLY A N 1
ATOM 3677 C CA . GLY A 1 497 ? 19.603 5.445 -36.815 1.00 83.62 497 GLY A CA 1
ATOM 3678 C C . GLY A 1 497 ? 20.304 4.683 -35.688 1.00 83.62 497 GLY A C 1
ATOM 3679 O O . GLY A 1 497 ? 19.751 4.476 -34.608 1.00 83.62 497 GLY A O 1
ATOM 3680 N N . LYS A 1 498 ? 21.541 4.238 -35.949 1.00 86.06 498 LYS A N 1
ATOM 3681 C CA . LYS A 1 498 ? 22.371 3.538 -34.957 1.00 86.06 498 LYS A CA 1
ATOM 3682 C C . LYS A 1 498 ? 22.921 4.527 -33.931 1.00 86.06 498 LYS A C 1
ATOM 3684 O O . LYS A 1 498 ? 23.801 5.336 -34.243 1.00 86.06 498 LYS A O 1
ATOM 3689 N N . ILE A 1 499 ? 22.408 4.441 -32.711 1.00 88.44 499 ILE A N 1
ATOM 3690 C CA . ILE A 1 499 ? 22.742 5.324 -31.594 1.00 88.44 499 ILE A CA 1
ATOM 3691 C C . ILE A 1 499 ? 23.357 4.501 -30.470 1.00 88.44 499 ILE A C 1
ATOM 3693 O O . ILE A 1 499 ? 22.945 3.375 -30.204 1.00 88.44 499 ILE A O 1
ATOM 3697 N N . ALA A 1 500 ? 24.368 5.077 -29.828 1.00 87.56 500 ALA A N 1
ATOM 3698 C CA . ALA A 1 500 ? 25.013 4.516 -28.658 1.00 87.56 500 ALA A CA 1
ATOM 3699 C C . ALA A 1 500 ? 24.369 5.105 -27.400 1.00 87.56 500 ALA A C 1
ATOM 3701 O O . ALA A 1 500 ? 24.432 6.318 -27.172 1.00 87.56 500 ALA A O 1
ATOM 3702 N N . VAL A 1 501 ? 23.777 4.247 -26.572 1.00 88.88 501 VAL A N 1
ATOM 3703 C CA . VAL A 1 501 ? 23.345 4.609 -25.219 1.00 88.88 501 VAL A CA 1
ATOM 3704 C C . VAL A 1 501 ? 24.523 4.375 -24.284 1.00 88.88 501 VAL A C 1
ATOM 3706 O O . VAL A 1 501 ? 24.938 3.235 -24.079 1.00 88.88 501 VAL A O 1
ATOM 3709 N N . VAL A 1 502 ? 25.096 5.456 -23.764 1.00 88.88 502 VAL A N 1
ATOM 3710 C CA . VAL A 1 502 ? 26.264 5.444 -22.882 1.00 88.88 502 VAL A CA 1
ATOM 3711 C C . VAL A 1 502 ? 25.785 5.519 -21.441 1.00 88.88 502 VAL A C 1
ATOM 3713 O O . VAL A 1 502 ? 25.136 6.489 -21.059 1.00 88.88 502 VAL A O 1
ATOM 3716 N N . VAL A 1 503 ? 26.123 4.514 -20.638 1.00 89.06 503 VAL A N 1
ATOM 3717 C CA . VAL A 1 503 ? 25.952 4.566 -19.182 1.00 89.06 503 VAL A CA 1
ATOM 3718 C C . VAL A 1 503 ? 27.317 4.760 -18.546 1.00 89.06 503 VAL A C 1
ATOM 3720 O O . VAL A 1 503 ? 28.284 4.087 -18.909 1.00 89.06 503 VAL A O 1
ATOM 3723 N N . GLU A 1 504 ? 27.384 5.681 -17.594 1.00 85.88 504 GLU A N 1
ATOM 3724 C CA . GLU A 1 504 ? 28.575 5.987 -16.816 1.00 85.88 504 GLU A CA 1
ATOM 3725 C C . GLU A 1 504 ? 28.338 5.665 -15.340 1.00 85.88 504 GLU A C 1
ATOM 3727 O O . GLU A 1 504 ? 27.282 5.967 -14.777 1.00 85.88 504 GLU A O 1
ATOM 3732 N N . ALA A 1 505 ? 29.336 5.036 -14.722 1.00 81.00 505 ALA A N 1
ATOM 3733 C CA . ALA A 1 505 ? 29.334 4.646 -13.318 1.00 81.00 505 ALA A CA 1
ATOM 3734 C C . ALA A 1 505 ? 30.751 4.795 -12.769 1.00 81.00 505 ALA A C 1
ATOM 3736 O O . ALA A 1 505 ? 31.674 4.162 -13.280 1.00 81.00 505 ALA A O 1
ATOM 3737 N N . SER A 1 506 ? 30.938 5.621 -11.740 1.00 70.00 506 SER A N 1
ATOM 3738 C CA . SER A 1 506 ? 32.195 5.704 -10.978 1.00 70.00 506 SER A CA 1
ATOM 3739 C C . SER A 1 506 ? 33.479 5.772 -11.836 1.00 70.00 506 SER A C 1
ATOM 3741 O O . SER A 1 506 ? 34.465 5.087 -11.565 1.00 70.00 506 SER A O 1
ATOM 3743 N N . GLY A 1 507 ? 33.460 6.580 -12.903 1.00 69.38 507 GLY A N 1
ATOM 3744 C CA . GLY A 1 507 ? 34.592 6.776 -13.822 1.00 69.38 507 GLY A CA 1
ATOM 3745 C C . GLY A 1 507 ? 34.731 5.737 -14.944 1.00 69.38 507 GLY A C 1
ATOM 3746 O O . GLY A 1 507 ? 35.638 5.853 -15.765 1.00 69.38 507 GLY A O 1
ATOM 3747 N N . GLN A 1 508 ? 33.844 4.743 -15.012 1.00 81.06 508 GLN A N 1
ATOM 3748 C CA . GLN A 1 508 ? 33.710 3.814 -16.136 1.00 81.06 508 GLN A CA 1
ATOM 3749 C C . GLN A 1 508 ? 32.605 4.285 -17.085 1.00 81.06 508 GLN A C 1
ATOM 3751 O O . GLN A 1 508 ? 31.626 4.885 -16.645 1.00 81.06 508 GLN A O 1
ATOM 3756 N N . SER A 1 509 ? 32.732 3.963 -18.374 1.00 85.25 509 SER A N 1
ATOM 3757 C CA . SER A 1 509 ? 31.684 4.192 -19.374 1.00 85.25 509 SER A CA 1
ATOM 3758 C C . SER A 1 509 ? 31.506 2.950 -20.239 1.00 85.25 509 SER A C 1
ATOM 3760 O O . SER A 1 509 ? 32.490 2.324 -20.638 1.00 85.25 509 SER A O 1
ATOM 3762 N N . ARG A 1 510 ? 30.255 2.588 -20.528 1.00 88.38 510 ARG A N 1
ATOM 3763 C CA . ARG A 1 510 ? 29.912 1.510 -21.462 1.00 88.38 510 ARG A CA 1
ATOM 3764 C C . ARG A 1 510 ? 28.800 1.965 -22.391 1.00 88.38 510 ARG A C 1
ATOM 3766 O O . ARG A 1 510 ? 27.865 2.631 -21.956 1.00 88.38 510 ARG A O 1
ATOM 3773 N N . ALA A 1 511 ? 28.918 1.601 -23.664 1.00 88.19 511 ALA A N 1
ATOM 3774 C CA . ALA A 1 511 ? 27.951 1.926 -24.700 1.00 88.19 511 ALA A CA 1
ATOM 3775 C C . ALA A 1 511 ? 27.224 0.666 -25.189 1.00 88.19 511 ALA A C 1
ATOM 3777 O O . ALA A 1 511 ? 27.861 -0.369 -25.399 1.00 88.19 511 ALA A O 1
ATOM 3778 N N . TRP A 1 512 ? 25.913 0.777 -25.401 1.00 88.94 512 TRP A N 1
ATOM 3779 C CA . TRP A 1 512 ? 25.107 -0.230 -26.092 1.00 88.94 512 TRP A CA 1
ATOM 3780 C C . TRP A 1 512 ? 24.476 0.352 -27.348 1.00 88.94 512 TRP A C 1
ATOM 3782 O O . TRP A 1 512 ? 24.013 1.494 -27.351 1.00 88.94 512 TRP A O 1
ATOM 3792 N N . ASP A 1 513 ? 24.428 -0.467 -28.391 1.00 88.12 513 ASP A N 1
ATOM 3793 C CA . ASP A 1 513 ? 23.900 -0.070 -29.687 1.00 88.12 513 ASP A CA 1
ATOM 3794 C C . ASP A 1 513 ? 22.386 -0.262 -29.721 1.00 88.12 513 ASP A C 1
ATOM 3796 O O . ASP A 1 513 ? 21.874 -1.367 -29.525 1.00 88.12 513 ASP A O 1
ATOM 3800 N N . VAL A 1 514 ? 21.670 0.820 -30.012 1.00 88.75 514 VAL A N 1
ATOM 3801 C CA . VAL A 1 514 ? 20.219 0.827 -30.188 1.00 88.75 514 VAL A CA 1
ATOM 3802 C C . VAL A 1 514 ? 19.897 1.375 -31.566 1.00 88.75 514 VAL A C 1
ATOM 3804 O O . VAL A 1 514 ? 20.416 2.410 -31.985 1.00 88.75 514 VAL A O 1
ATOM 3807 N N . ASN A 1 515 ? 19.026 0.671 -32.284 1.00 88.62 515 ASN A N 1
ATOM 3808 C CA . ASN A 1 515 ? 18.476 1.170 -33.533 1.00 88.62 515 ASN A CA 1
ATOM 3809 C C . ASN A 1 515 ? 17.219 1.991 -33.235 1.00 88.62 515 ASN A C 1
ATOM 3811 O O . ASN A 1 515 ? 16.223 1.438 -32.762 1.00 88.62 515 ASN A O 1
ATOM 3815 N N . ILE A 1 516 ? 17.285 3.295 -33.502 1.00 88.12 516 ILE A N 1
ATOM 3816 C CA . ILE A 1 516 ? 16.160 4.214 -33.329 1.00 88.12 516 ILE A CA 1
ATOM 3817 C C . ILE A 1 516 ? 15.525 4.470 -34.693 1.00 88.12 516 ILE A C 1
ATOM 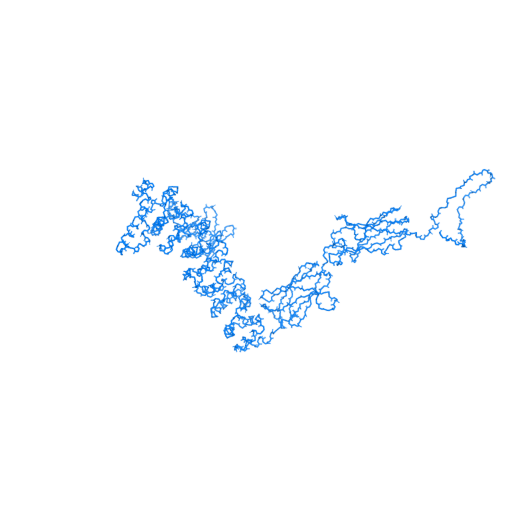3819 O O . ILE A 1 516 ? 16.188 4.919 -35.628 1.00 88.12 516 ILE A O 1
ATOM 3823 N N . GLU A 1 517 ? 14.247 4.147 -34.827 1.00 88.12 517 GLU A N 1
ATOM 3824 C CA . GLU A 1 517 ? 13.465 4.414 -36.027 1.00 88.12 517 GLU A CA 1
ATOM 3825 C C . GLU A 1 517 ? 13.045 5.885 -36.080 1.00 88.12 517 GLU A C 1
ATOM 3827 O O . GLU A 1 517 ? 12.883 6.538 -35.050 1.00 88.12 517 GLU A O 1
ATOM 3832 N N . ALA A 1 518 ? 12.882 6.424 -37.288 1.00 86.44 518 ALA A N 1
ATOM 3833 C CA . ALA A 1 518 ? 12.358 7.774 -37.460 1.00 86.44 518 ALA A CA 1
ATOM 3834 C C . ALA A 1 518 ? 10.915 7.866 -36.938 1.00 86.44 518 ALA A C 1
ATOM 3836 O O . ALA A 1 518 ? 10.161 6.897 -37.022 1.00 86.44 518 ALA A O 1
ATOM 3837 N N . SER A 1 519 ? 10.543 9.034 -36.410 1.00 87.69 519 SER A N 1
ATOM 3838 C CA . SER A 1 519 ? 9.168 9.314 -35.976 1.00 87.69 519 SER A CA 1
ATOM 3839 C C . SER A 1 519 ? 8.229 9.469 -37.183 1.00 87.69 519 SER A C 1
ATOM 3841 O O . SER A 1 519 ? 8.651 9.360 -38.338 1.00 87.69 519 SER A O 1
ATOM 3843 N N . ASP A 1 520 ? 6.955 9.772 -36.926 1.00 86.44 520 ASP A N 1
ATOM 3844 C CA . ASP A 1 520 ? 5.975 10.027 -37.982 1.00 86.44 520 ASP A CA 1
ATOM 3845 C C . ASP A 1 520 ? 6.476 11.074 -38.977 1.00 86.44 520 ASP A C 1
ATOM 3847 O O . ASP A 1 520 ? 7.026 12.121 -38.605 1.00 86.44 520 ASP A O 1
ATOM 3851 N N . VAL A 1 521 ? 6.241 10.791 -40.257 1.00 86.81 521 VAL A N 1
ATOM 3852 C CA . VAL A 1 521 ? 6.585 11.690 -41.355 1.00 86.81 521 VAL A CA 1
ATOM 3853 C C . VAL A 1 521 ? 5.759 12.968 -41.250 1.00 86.81 521 VAL A C 1
ATOM 3855 O O . VAL A 1 521 ? 4.534 12.929 -41.159 1.00 86.81 521 VAL A O 1
ATOM 3858 N N . VAL A 1 522 ? 6.434 14.115 -41.313 1.00 87.00 522 VAL A N 1
ATOM 3859 C CA . VAL A 1 522 ? 5.803 15.436 -41.263 1.00 87.00 522 VAL A CA 1
ATOM 3860 C C . VAL A 1 522 ? 5.987 16.122 -42.612 1.00 87.00 522 VAL A C 1
ATOM 3862 O O . VAL A 1 522 ? 7.103 16.467 -43.008 1.00 87.00 522 VAL A O 1
ATOM 3865 N N . ILE A 1 523 ? 4.877 16.346 -43.321 1.00 85.56 523 ILE A N 1
ATOM 3866 C CA . ILE A 1 523 ? 4.859 16.859 -44.703 1.00 85.56 523 ILE A CA 1
ATOM 3867 C C . ILE A 1 523 ? 5.655 18.172 -44.850 1.00 85.56 523 ILE A C 1
ATOM 3869 O O . ILE A 1 523 ? 6.526 18.229 -45.722 1.00 85.56 523 ILE A O 1
ATOM 3873 N N . PRO A 1 524 ? 5.493 19.190 -43.974 1.00 85.00 524 PRO A N 1
ATOM 3874 C CA . PRO A 1 524 ? 6.291 20.419 -44.042 1.00 85.00 524 PRO A CA 1
ATOM 3875 C C . PRO A 1 524 ? 7.809 20.240 -43.904 1.00 85.00 524 PRO A C 1
ATOM 3877 O O . PRO A 1 524 ? 8.560 21.133 -44.288 1.00 85.00 524 PRO A O 1
ATOM 3880 N N . LYS A 1 525 ? 8.276 19.130 -43.317 1.00 85.62 525 LYS A N 1
ATOM 3881 C CA . LYS A 1 525 ? 9.705 18.838 -43.129 1.00 85.62 525 LYS A CA 1
ATOM 3882 C C . LYS A 1 525 ? 10.286 18.014 -44.274 1.00 85.62 525 LYS A C 1
ATOM 3884 O O . LYS A 1 525 ? 11.504 17.974 -44.410 1.00 85.62 525 LYS A O 1
ATOM 3889 N N . CYS A 1 526 ? 9.457 17.374 -45.096 1.00 89.12 526 CYS A N 1
ATOM 3890 C CA . CYS A 1 526 ? 9.917 16.604 -46.247 1.00 89.12 526 CYS A CA 1
ATOM 3891 C C . CYS A 1 526 ? 10.585 17.514 -47.285 1.00 89.12 526 CYS A C 1
ATOM 3893 O O . CYS A 1 526 ? 10.188 18.666 -47.473 1.00 89.12 526 CYS A O 1
ATOM 3895 N N . THR A 1 527 ? 11.600 16.987 -47.969 1.00 88.56 527 THR A N 1
ATOM 3896 C CA . THR A 1 527 ? 12.417 17.752 -48.921 1.00 88.56 527 THR A CA 1
ATOM 3897 C C . THR A 1 527 ? 12.349 17.145 -50.313 1.00 88.56 527 THR A C 1
ATOM 3899 O O . THR A 1 527 ? 12.472 15.929 -50.465 1.00 88.56 527 THR A O 1
ATOM 3902 N N . ILE A 1 528 ? 12.203 18.003 -51.323 1.00 89.88 528 ILE A N 1
ATOM 3903 C CA . ILE A 1 528 ? 12.187 17.627 -52.738 1.00 89.88 528 ILE A CA 1
ATOM 3904 C C . ILE A 1 528 ? 13.458 18.140 -53.413 1.00 89.88 528 ILE A C 1
ATOM 3906 O O . ILE A 1 528 ? 13.725 19.343 -53.419 1.00 89.88 528 ILE A O 1
ATOM 3910 N N . GLU A 1 529 ? 14.210 17.236 -54.029 1.00 89.81 529 GLU A N 1
ATOM 3911 C CA . GLU A 1 529 ? 15.375 17.553 -54.848 1.00 89.81 529 GLU A CA 1
ATOM 3912 C C . GLU A 1 529 ? 14.957 17.663 -56.324 1.00 89.81 529 GLU A C 1
ATOM 3914 O O . GLU A 1 529 ? 14.346 16.753 -56.888 1.00 89.81 529 GLU A O 1
ATOM 3919 N N . LYS A 1 530 ? 15.277 18.807 -56.945 1.00 88.19 530 LYS A N 1
ATOM 3920 C CA . LYS A 1 530 ? 14.825 19.192 -58.299 1.00 88.19 530 LYS A CA 1
ATOM 3921 C C . LYS A 1 530 ? 15.937 19.133 -59.356 1.00 88.19 530 LYS A C 1
ATOM 3923 O O . LYS A 1 530 ? 15.688 19.459 -60.510 1.00 88.19 530 LYS A O 1
ATOM 3928 N N . GLN A 1 531 ? 17.154 18.731 -58.976 1.00 84.06 531 GLN A N 1
ATOM 3929 C CA . GLN A 1 531 ? 18.335 18.736 -59.857 1.00 84.06 531 GLN A CA 1
ATOM 3930 C C . GLN A 1 531 ? 18.140 17.872 -61.113 1.00 84.06 531 GLN A C 1
ATOM 3932 O O . GLN A 1 531 ? 18.611 18.226 -62.189 1.00 84.06 531 GLN A O 1
ATOM 3937 N N . GLY A 1 532 ? 17.365 16.786 -61.014 1.00 81.69 532 GLY A N 1
ATOM 3938 C CA . GLY A 1 532 ? 17.018 15.926 -62.151 1.00 81.69 532 GLY A CA 1
ATOM 3939 C C . GLY A 1 532 ? 16.105 16.572 -63.204 1.00 81.69 532 GLY A C 1
ATOM 3940 O O . GLY A 1 532 ? 15.750 15.908 -64.178 1.00 81.69 532 GLY A O 1
ATOM 3941 N N . LEU A 1 533 ? 15.726 17.843 -63.027 1.00 84.62 533 LEU A N 1
ATOM 3942 C CA . LEU A 1 533 ? 14.981 18.642 -64.001 1.00 84.62 533 LEU A CA 1
ATOM 3943 C C . LEU A 1 533 ? 15.841 19.688 -64.728 1.00 84.62 533 LEU A C 1
ATOM 3945 O O . LEU A 1 533 ? 15.363 20.289 -65.686 1.00 84.62 533 LEU A O 1
ATOM 3949 N N . GLU A 1 534 ? 17.092 19.915 -64.313 1.00 82.94 534 GLU A N 1
ATOM 3950 C CA . GLU A 1 534 ? 17.973 20.929 -64.922 1.00 82.94 534 GLU A CA 1
ATOM 3951 C C . GLU A 1 534 ? 18.343 20.596 -66.378 1.00 82.94 534 GLU A C 1
ATOM 3953 O O . GLU A 1 534 ? 18.549 21.496 -67.191 1.00 82.94 534 GLU A O 1
ATOM 3958 N N . SER A 1 535 ? 18.370 19.307 -66.727 1.00 78.38 535 SER A N 1
ATOM 3959 C CA . SER A 1 535 ? 18.644 18.786 -68.072 1.00 78.38 535 SER A CA 1
ATOM 3960 C C . SER A 1 535 ? 17.419 18.145 -68.738 1.00 78.38 535 SER A C 1
ATOM 3962 O O . SER A 1 535 ? 17.563 17.306 -69.625 1.00 78.38 535 SER A O 1
ATOM 3964 N N . TRP A 1 536 ? 16.205 18.504 -68.313 1.00 86.75 536 TRP A N 1
ATOM 3965 C CA . TRP A 1 536 ? 14.984 17.868 -68.809 1.00 86.75 536 TRP A CA 1
ATOM 3966 C C . TRP A 1 536 ? 14.673 18.264 -70.263 1.00 86.75 536 TRP A C 1
ATOM 3968 O O . TRP A 1 536 ? 14.409 19.435 -70.555 1.00 86.75 536 TRP A O 1
ATOM 3978 N N . THR A 1 537 ? 14.678 17.290 -71.178 1.00 85.56 537 THR A N 1
ATOM 3979 C CA . THR A 1 537 ? 14.403 17.477 -72.614 1.00 85.56 537 THR A CA 1
ATOM 3980 C C . THR A 1 537 ? 13.188 16.684 -73.092 1.00 85.56 537 THR A C 1
ATOM 3982 O O . THR A 1 537 ? 12.828 15.654 -72.526 1.00 85.56 537 THR A O 1
ATOM 3985 N N . ALA A 1 538 ? 12.550 17.158 -74.168 1.00 81.06 538 ALA A N 1
ATOM 3986 C CA . ALA A 1 538 ? 11.425 16.469 -74.800 1.00 81.06 538 ALA A CA 1
ATOM 3987 C C . ALA A 1 538 ? 11.782 15.031 -75.205 1.00 81.06 538 ALA A C 1
ATOM 3989 O O . ALA A 1 538 ? 12.683 14.818 -76.011 1.00 81.06 538 ALA A O 1
ATOM 3990 N N . GLY A 1 539 ? 11.028 14.056 -74.696 1.00 74.62 539 GLY A N 1
ATOM 3991 C CA . GLY A 1 539 ? 11.268 12.633 -74.955 1.00 74.62 539 GLY A CA 1
ATOM 3992 C C . GLY A 1 539 ? 12.228 11.949 -73.974 1.00 74.62 539 GLY A C 1
ATOM 3993 O O . GLY A 1 539 ? 12.310 10.724 -74.001 1.00 74.62 539 GLY A O 1
ATOM 3994 N N . SER A 1 540 ? 12.878 12.697 -73.076 1.00 83.75 540 SER A N 1
ATOM 3995 C CA . SER A 1 540 ? 13.683 12.152 -71.977 1.00 83.75 540 SER A CA 1
ATOM 3996 C C . SER A 1 540 ? 12.975 12.361 -70.623 1.00 83.75 540 SER A C 1
ATOM 3998 O O . SER A 1 540 ? 12.450 13.449 -70.371 1.00 83.75 540 SER A O 1
ATOM 4000 N N . PRO A 1 541 ? 12.940 11.356 -69.725 1.00 84.94 541 PRO A N 1
ATOM 4001 C CA . PRO A 1 541 ? 12.280 11.476 -68.425 1.00 84.94 541 PRO A CA 1
ATOM 4002 C C . PRO A 1 541 ? 12.985 12.490 -67.515 1.00 84.94 541 PRO A C 1
ATOM 4004 O O . PRO A 1 541 ? 14.179 12.358 -67.238 1.00 84.94 541 PRO A O 1
ATOM 4007 N N . GLY A 1 542 ? 12.235 13.459 -66.989 1.00 87.69 542 GLY A N 1
ATOM 4008 C CA . GLY A 1 542 ? 12.693 14.335 -65.907 1.00 87.69 542 GLY A CA 1
ATOM 4009 C C . GLY A 1 542 ? 12.569 13.628 -64.559 1.00 87.69 542 GLY A C 1
ATOM 4010 O O . GLY A 1 542 ? 11.610 12.885 -64.355 1.00 87.69 542 GLY A O 1
ATOM 4011 N N . ARG A 1 543 ? 13.519 13.836 -63.639 1.00 90.94 543 ARG A N 1
ATOM 4012 C CA . ARG A 1 543 ? 13.544 13.136 -62.340 1.00 90.94 543 ARG A CA 1
ATOM 4013 C C . ARG A 1 543 ? 13.402 14.097 -61.172 1.00 90.94 543 ARG A C 1
ATOM 4015 O O . ARG A 1 543 ? 14.098 15.109 -61.101 1.00 90.94 543 ARG A O 1
ATOM 4022 N N . ILE A 1 544 ? 12.536 13.741 -60.230 1.00 91.94 544 ILE A N 1
ATOM 4023 C CA . ILE A 1 544 ? 12.367 14.438 -58.954 1.00 91.94 544 ILE A CA 1
ATOM 4024 C C . ILE A 1 544 ? 12.513 13.422 -57.831 1.00 91.94 544 ILE A C 1
ATOM 4026 O O . ILE A 1 544 ? 11.881 12.368 -57.872 1.00 91.94 544 ILE A O 1
ATOM 4030 N N . LEU A 1 545 ? 13.307 13.758 -56.816 1.00 90.88 545 LEU A N 1
ATOM 4031 C CA . LEU A 1 545 ? 13.548 12.877 -55.679 1.00 90.88 545 LEU A CA 1
ATOM 4032 C C . LEU A 1 545 ? 12.928 13.457 -54.408 1.00 90.88 545 LEU A C 1
ATOM 4034 O O . LEU A 1 545 ? 13.276 14.551 -53.963 1.00 90.88 545 LEU A O 1
ATOM 4038 N N . LEU A 1 546 ? 12.005 12.709 -53.817 1.00 90.12 546 LEU A N 1
ATOM 4039 C CA . LEU A 1 546 ? 11.353 13.026 -52.558 1.00 90.12 546 LEU A CA 1
ATOM 4040 C C . LEU A 1 546 ? 12.031 12.264 -51.414 1.00 90.12 546 LEU A C 1
ATOM 4042 O O . LEU A 1 546 ? 12.066 11.033 -51.386 1.00 90.12 546 LEU A O 1
ATOM 4046 N N . THR A 1 547 ? 12.535 13.024 -50.443 1.00 90.69 547 THR A N 1
ATOM 4047 C CA . THR A 1 547 ? 13.077 12.513 -49.182 1.00 90.69 547 THR A CA 1
ATOM 4048 C C . THR A 1 547 ? 12.095 12.806 -48.050 1.00 90.69 547 THR A C 1
ATOM 4050 O O . THR A 1 547 ? 11.843 13.973 -47.725 1.00 90.69 547 THR A O 1
ATOM 4053 N N . LEU A 1 548 ? 11.553 11.748 -47.445 1.00 89.50 548 LEU A N 1
ATOM 4054 C CA . LEU A 1 548 ? 10.634 11.862 -46.315 1.00 89.50 548 LEU A CA 1
ATOM 4055 C C . LEU A 1 548 ? 11.402 12.197 -45.038 1.00 89.50 548 LEU A C 1
ATOM 4057 O O . LEU A 1 548 ? 12.485 11.656 -44.792 1.00 89.50 548 LEU A O 1
ATOM 4061 N N . ARG A 1 549 ? 10.836 13.094 -44.226 1.00 89.12 549 ARG A N 1
ATOM 4062 C CA . ARG A 1 549 ? 11.416 13.481 -42.941 1.00 89.12 549 ARG A CA 1
ATOM 4063 C C . ARG A 1 549 ? 10.409 13.417 -41.812 1.00 89.12 549 ARG A C 1
ATOM 4065 O O . ARG A 1 549 ? 9.241 13.747 -42.007 1.00 89.12 549 ARG A O 1
ATOM 4072 N N . ASP A 1 550 ? 10.886 13.027 -40.640 1.00 88.50 550 ASP A N 1
ATOM 4073 C CA . ASP A 1 550 ? 10.078 13.034 -39.426 1.00 88.50 550 ASP A CA 1
ATOM 4074 C C . ASP A 1 550 ? 9.960 14.438 -38.801 1.00 88.50 550 ASP A C 1
ATOM 4076 O O . ASP A 1 550 ? 10.519 15.426 -39.296 1.00 88.50 550 ASP A O 1
ATOM 4080 N N . ARG A 1 551 ? 9.237 14.533 -37.679 1.00 86.31 551 ARG A N 1
ATOM 4081 C CA . ARG A 1 551 ? 9.064 15.781 -36.914 1.00 86.31 551 ARG A CA 1
ATOM 4082 C C . ARG A 1 551 ? 10.380 16.435 -36.450 1.00 86.31 551 ARG A C 1
ATOM 4084 O O . ARG A 1 551 ? 10.402 17.652 -36.254 1.00 86.31 551 ARG A O 1
ATOM 4091 N N . PHE A 1 552 ? 11.463 15.666 -36.314 1.00 83.69 552 PHE A N 1
ATOM 4092 C CA . PHE A 1 552 ? 12.794 16.129 -35.898 1.00 83.69 552 PHE A CA 1
ATOM 4093 C C . PHE A 1 552 ? 13.745 16.373 -37.086 1.00 83.69 552 PHE A C 1
ATOM 4095 O O . PHE A 1 552 ? 14.832 16.916 -36.906 1.00 83.69 552 PHE A O 1
ATOM 4102 N N . GLY A 1 553 ? 13.319 16.061 -38.315 1.00 82.69 553 GLY A N 1
ATOM 4103 C CA . GLY A 1 553 ? 14.101 16.237 -39.540 1.00 82.69 553 GLY A CA 1
ATOM 4104 C C . GLY A 1 553 ? 14.952 15.023 -39.930 1.00 82.69 553 GLY A C 1
ATOM 4105 O O . GLY A 1 553 ? 15.746 15.126 -40.877 1.00 82.69 553 GLY A O 1
ATOM 4106 N N . ASN A 1 554 ? 14.785 13.887 -39.249 1.00 87.69 554 ASN A N 1
ATOM 4107 C CA . ASN A 1 554 ? 15.472 12.641 -39.573 1.00 87.69 554 ASN A CA 1
ATOM 4108 C C . ASN A 1 554 ? 14.944 12.038 -40.872 1.00 87.69 554 ASN A C 1
ATOM 4110 O O . ASN A 1 554 ? 13.798 12.263 -41.249 1.00 87.69 554 ASN A O 1
ATOM 4114 N N . PHE A 1 555 ? 15.771 11.233 -41.537 1.00 86.38 555 PHE A N 1
ATOM 4115 C CA . PHE A 1 555 ? 15.359 10.472 -42.711 1.00 86.38 555 PHE A CA 1
ATOM 4116 C C . PHE A 1 555 ? 14.359 9.372 -42.332 1.00 86.38 555 PHE A C 1
ATOM 4118 O O . PHE A 1 555 ? 14.677 8.506 -41.517 1.00 86.38 555 PHE A O 1
ATOM 4125 N N . ALA A 1 556 ? 13.182 9.386 -42.957 1.00 85.81 556 ALA A N 1
ATOM 4126 C CA . ALA A 1 556 ? 12.177 8.341 -42.819 1.00 85.81 556 ALA A CA 1
ATOM 4127 C C . ALA A 1 556 ? 12.127 7.482 -44.090 1.00 85.81 556 ALA A C 1
ATOM 4129 O O . ALA A 1 556 ? 12.042 7.999 -45.202 1.00 85.81 556 ALA A O 1
ATOM 4130 N N . HIS A 1 557 ? 12.172 6.160 -43.927 1.00 82.19 557 HIS A N 1
ATOM 4131 C CA . HIS A 1 557 ? 12.175 5.231 -45.054 1.00 82.19 557 HIS A CA 1
ATOM 4132 C C . HIS A 1 557 ? 10.773 5.123 -45.677 1.00 82.19 557 HIS A C 1
ATOM 4134 O O . HIS A 1 557 ? 9.800 4.882 -44.961 1.00 82.19 557 HIS A O 1
ATOM 4140 N N . SER A 1 558 ? 10.662 5.246 -47.004 1.00 79.00 558 SER A N 1
ATOM 4141 C CA . SER A 1 558 ? 9.385 5.243 -47.739 1.00 79.00 558 SER A CA 1
ATOM 4142 C C . SER A 1 558 ? 8.509 4.022 -47.452 1.00 79.00 558 SER A C 1
ATOM 4144 O O . SER A 1 558 ? 7.311 4.175 -47.252 1.00 79.00 558 SER A O 1
ATOM 4146 N N . SER A 1 559 ? 9.097 2.826 -47.347 1.00 75.88 559 SER A N 1
ATOM 4147 C CA . SER A 1 559 ? 8.366 1.584 -47.028 1.00 75.88 559 SER A CA 1
ATOM 4148 C C . SER A 1 559 ? 7.755 1.527 -45.623 1.00 75.88 559 SER A C 1
ATOM 4150 O O . SER A 1 559 ? 6.918 0.667 -45.365 1.00 75.88 559 SER A O 1
ATOM 4152 N N . LYS A 1 560 ? 8.186 2.405 -44.711 1.00 73.50 560 LYS A N 1
ATOM 4153 C CA . LYS A 1 560 ? 7.662 2.504 -43.342 1.00 73.50 560 LYS A CA 1
ATOM 4154 C C . LYS A 1 560 ? 6.695 3.673 -43.161 1.00 73.50 560 LYS A C 1
ATOM 4156 O O . LYS A 1 560 ? 6.107 3.814 -42.094 1.00 73.50 560 LYS A O 1
ATOM 4161 N N . SER A 1 561 ? 6.542 4.521 -44.178 1.00 78.69 561 SER A N 1
ATOM 4162 C CA . SER A 1 561 ? 5.588 5.622 -44.138 1.00 78.69 561 SER A CA 1
ATOM 4163 C C . SER A 1 561 ? 4.195 5.120 -44.499 1.00 78.69 561 SER A C 1
ATOM 4165 O O . SER A 1 561 ? 4.020 4.422 -45.493 1.00 78.69 561 SER A O 1
ATOM 4167 N N . ILE A 1 562 ? 3.203 5.514 -43.704 1.00 79.81 562 ILE A N 1
ATOM 4168 C CA . ILE A 1 562 ? 1.782 5.305 -44.012 1.00 79.81 562 ILE A CA 1
ATOM 4169 C C . ILE A 1 562 ? 1.243 6.308 -45.039 1.00 79.81 562 ILE A C 1
ATOM 4171 O O . ILE A 1 562 ? 0.140 6.117 -45.534 1.00 79.81 562 ILE A O 1
ATOM 4175 N N . LEU A 1 563 ? 1.988 7.385 -45.320 1.00 83.50 563 LEU A N 1
ATOM 4176 C CA . LEU A 1 563 ? 1.532 8.471 -46.180 1.00 83.50 563 LEU A CA 1
ATOM 4177 C C . LEU A 1 563 ? 1.820 8.164 -47.646 1.00 83.50 563 LEU A C 1
ATOM 4179 O O . LEU A 1 563 ? 2.949 7.827 -48.022 1.00 83.50 563 LEU A O 1
ATOM 4183 N N . GLU A 1 564 ? 0.816 8.372 -48.490 1.00 84.50 564 GLU A N 1
ATOM 4184 C CA . GLU A 1 564 ? 0.976 8.279 -49.933 1.00 84.50 564 GLU A CA 1
ATOM 4185 C C . GLU A 1 564 ? 1.193 9.651 -50.571 1.00 84.50 564 GLU A C 1
ATOM 4187 O O . GLU A 1 564 ? 0.563 10.649 -50.218 1.00 84.50 564 GLU A O 1
ATOM 4192 N N . PHE A 1 565 ? 2.100 9.690 -51.547 1.00 88.00 565 PHE A N 1
ATOM 4193 C CA . PHE A 1 565 ? 2.482 10.907 -52.254 1.00 88.00 565 PHE A CA 1
ATOM 4194 C C . PHE A 1 565 ? 2.247 10.746 -53.752 1.00 88.00 565 PHE A C 1
ATOM 4196 O O . PHE A 1 565 ? 2.659 9.748 -54.350 1.00 88.00 565 PHE A O 1
ATOM 4203 N N . GLU A 1 566 ? 1.631 11.760 -54.352 1.00 89.38 566 GLU A N 1
ATOM 4204 C CA . GLU A 1 566 ? 1.386 11.857 -55.786 1.00 89.38 566 GLU A CA 1
ATOM 4205 C C . GLU A 1 566 ? 2.070 13.111 -56.336 1.00 89.38 566 GLU A C 1
ATOM 4207 O O . GLU A 1 566 ? 1.987 14.194 -55.756 1.00 89.38 566 GLU A O 1
ATOM 4212 N N . ALA A 1 567 ? 2.734 12.970 -57.481 1.00 89.69 567 ALA A N 1
ATOM 4213 C CA . ALA A 1 567 ? 3.247 14.099 -58.237 1.00 89.69 567 ALA A CA 1
ATOM 4214 C C . ALA A 1 567 ? 2.320 14.389 -59.424 1.00 89.69 567 ALA A C 1
ATOM 4216 O O . ALA A 1 567 ? 1.984 13.505 -60.209 1.00 89.69 567 ALA A O 1
ATOM 4217 N N . ARG A 1 568 ? 1.914 15.651 -59.562 1.00 89.19 568 ARG A N 1
ATOM 4218 C CA . ARG A 1 568 ? 1.065 16.156 -60.642 1.00 89.19 568 ARG A CA 1
ATOM 4219 C C . ARG A 1 568 ? 1.818 17.218 -61.421 1.00 89.19 568 ARG A C 1
ATOM 4221 O O . ARG A 1 568 ? 2.370 18.150 -60.841 1.00 89.19 568 ARG A O 1
ATOM 4228 N N . ALA A 1 569 ? 1.800 17.103 -62.742 1.00 88.50 569 ALA A N 1
ATOM 4229 C CA . ALA A 1 569 ? 2.408 18.073 -63.640 1.00 88.50 569 ALA A CA 1
ATOM 4230 C C . ALA A 1 569 ? 1.383 18.560 -64.666 1.00 88.50 569 ALA A C 1
ATOM 4232 O O . ALA A 1 569 ? 0.625 17.772 -65.227 1.00 88.50 569 ALA A O 1
ATOM 4233 N N . SER A 1 570 ? 1.355 19.871 -64.905 1.00 87.31 570 SER A N 1
ATOM 4234 C CA . SER A 1 570 ? 0.449 20.513 -65.865 1.00 87.31 570 SER A CA 1
ATOM 4235 C C . SER A 1 570 ? 1.215 21.502 -66.738 1.00 87.31 570 SER A C 1
ATOM 4237 O O . SER A 1 570 ? 2.077 22.226 -66.243 1.00 87.31 570 SER A O 1
ATOM 4239 N N . GLY A 1 571 ? 0.937 21.522 -68.040 1.00 87.00 571 GLY A N 1
ATOM 4240 C CA . GLY A 1 571 ? 1.645 22.372 -68.993 1.00 87.00 571 GLY A CA 1
ATOM 4241 C C . GLY A 1 571 ? 1.120 22.217 -70.424 1.00 87.00 571 GLY A C 1
ATOM 4242 O O . GLY A 1 571 ? 0.004 21.732 -70.611 1.00 87.00 571 GLY A O 1
ATOM 4243 N N . PRO A 1 572 ? 1.892 22.650 -71.436 1.00 82.50 572 PRO A N 1
ATOM 4244 C CA . PRO A 1 572 ? 1.446 22.702 -72.833 1.00 82.50 572 PRO A CA 1
ATOM 4245 C C . PRO A 1 572 ? 1.265 21.328 -73.503 1.00 82.50 572 PRO A C 1
ATOM 4247 O O . PRO A 1 572 ? 0.615 21.249 -74.542 1.00 82.50 572 PRO A O 1
ATOM 4250 N N . GLY A 1 573 ? 1.805 20.253 -72.921 1.00 79.50 573 GLY A N 1
ATOM 4251 C CA . GLY A 1 573 ? 1.546 18.868 -73.317 1.00 79.50 573 GLY A CA 1
ATOM 4252 C C . GLY A 1 573 ? 1.036 18.011 -72.159 1.00 79.50 573 GLY A C 1
ATOM 4253 O O . GLY A 1 573 ? 1.109 18.399 -70.993 1.00 79.50 573 GLY A O 1
ATOM 4254 N N . GLY A 1 574 ? 0.529 16.818 -72.477 1.00 81.44 574 GLY A N 1
ATOM 4255 C CA . GLY A 1 574 ? 0.234 15.806 -71.461 1.00 81.44 574 GLY A CA 1
ATOM 4256 C C . GLY A 1 574 ? 1.526 15.305 -70.812 1.00 81.44 574 GLY A C 1
ATOM 4257 O O . GLY A 1 574 ? 2.500 15.036 -71.519 1.00 81.44 574 GLY A O 1
ATOM 4258 N N . VAL A 1 575 ? 1.539 15.191 -69.483 1.00 86.12 575 VAL A N 1
ATOM 4259 C CA . VAL A 1 575 ? 2.661 14.625 -68.721 1.00 86.12 575 VAL A CA 1
ATOM 4260 C C . VAL A 1 575 ? 2.201 13.337 -68.063 1.00 86.12 575 VAL A C 1
ATOM 4262 O O . VAL A 1 575 ? 1.205 13.330 -67.342 1.00 86.12 575 VAL A O 1
ATOM 4265 N N . ILE A 1 576 ? 2.933 12.256 -68.310 1.00 87.56 576 ILE A N 1
ATOM 4266 C CA . ILE A 1 576 ? 2.758 10.990 -67.603 1.00 87.56 576 ILE A CA 1
ATOM 4267 C C . ILE A 1 576 ? 3.748 10.992 -66.444 1.00 87.56 576 ILE A C 1
ATOM 4269 O O . ILE A 1 576 ? 4.938 11.229 -66.656 1.00 87.56 576 ILE A O 1
ATOM 4273 N N . VAL A 1 577 ? 3.248 10.767 -65.230 1.00 90.06 577 VAL A N 1
ATOM 4274 C CA . VAL A 1 577 ? 4.070 10.716 -64.022 1.00 90.06 577 VAL A CA 1
ATOM 4275 C C . VAL A 1 577 ? 4.114 9.286 -63.509 1.00 90.06 577 VAL A C 1
ATOM 4277 O O . VAL A 1 577 ? 3.079 8.707 -63.187 1.00 90.06 577 VAL A O 1
ATOM 4280 N N . GLU A 1 578 ? 5.314 8.723 -63.433 1.00 89.62 578 GLU A N 1
ATOM 4281 C CA . GLU A 1 578 ? 5.561 7.401 -62.858 1.00 89.62 578 GLU A CA 1
ATOM 4282 C C . GLU A 1 578 ? 6.222 7.556 -61.486 1.00 89.62 578 GLU A C 1
ATOM 4284 O O . GLU A 1 578 ? 7.069 8.429 -61.287 1.00 89.62 578 GLU A O 1
ATOM 4289 N N . ARG A 1 579 ? 5.819 6.721 -60.526 1.00 89.19 579 ARG A N 1
ATOM 4290 C CA . ARG A 1 579 ? 6.345 6.710 -59.156 1.00 89.19 579 ARG A CA 1
ATOM 4291 C C . ARG A 1 579 ? 7.164 5.445 -58.948 1.00 89.19 579 ARG A C 1
ATOM 4293 O O . ARG A 1 579 ? 6.615 4.351 -59.038 1.00 89.19 579 ARG A O 1
ATOM 4300 N N . ASN A 1 580 ? 8.421 5.613 -58.556 1.00 87.62 580 ASN A N 1
ATOM 4301 C CA . ASN A 1 580 ? 9.321 4.527 -58.197 1.00 87.62 580 ASN A CA 1
ATOM 4302 C C . ASN A 1 580 ? 9.762 4.655 -56.739 1.00 87.62 580 ASN A C 1
ATOM 4304 O O . ASN A 1 580 ? 10.127 5.732 -56.269 1.00 87.62 580 ASN A O 1
ATOM 4308 N N . MET A 1 581 ? 9.747 3.538 -56.018 1.00 84.38 581 MET A N 1
ATOM 4309 C CA . MET A 1 581 ? 10.348 3.448 -54.690 1.00 84.38 581 MET A CA 1
ATOM 4310 C C . MET A 1 581 ? 11.788 2.986 -54.859 1.00 84.38 581 MET A C 1
ATOM 4312 O O . MET A 1 581 ? 12.019 1.933 -55.449 1.00 84.38 581 MET A O 1
ATOM 4316 N N . LEU A 1 582 ? 12.742 3.773 -54.373 1.00 84.75 582 LEU A N 1
ATOM 4317 C CA . LEU A 1 582 ? 14.153 3.413 -54.436 1.00 84.75 582 LEU A CA 1
ATOM 4318 C C . LEU A 1 582 ? 14.545 2.547 -53.232 1.00 84.75 582 LEU A C 1
ATOM 4320 O O . LEU A 1 582 ? 13.975 2.673 -52.145 1.00 84.75 582 LEU A O 1
ATOM 4324 N N . ASP A 1 583 ? 15.561 1.703 -53.419 1.00 75.94 583 ASP A N 1
ATOM 4325 C CA . ASP A 1 583 ? 16.097 0.813 -52.376 1.00 75.94 583 ASP A CA 1
ATOM 4326 C C . ASP A 1 583 ? 16.721 1.576 -51.192 1.00 75.94 583 ASP A C 1
ATOM 4328 O O . ASP A 1 583 ? 16.881 1.023 -50.106 1.00 75.94 583 ASP A O 1
ATOM 4332 N N . ASP A 1 584 ? 17.065 2.854 -51.384 1.00 78.94 584 ASP A N 1
ATOM 4333 C CA . ASP A 1 584 ? 17.568 3.747 -50.335 1.00 78.94 584 ASP A CA 1
ATOM 4334 C C . ASP A 1 584 ? 16.449 4.361 -49.471 1.00 78.94 584 ASP A C 1
ATOM 4336 O O . ASP A 1 584 ? 16.733 5.126 -48.549 1.00 78.94 584 ASP A O 1
ATOM 4340 N N . GLY A 1 585 ? 15.185 4.029 -49.757 1.00 77.94 585 GLY A N 1
ATOM 4341 C CA . GLY A 1 585 ? 14.011 4.500 -49.032 1.00 77.94 585 GLY A CA 1
ATOM 4342 C C . GLY A 1 585 ? 13.493 5.866 -49.472 1.00 77.94 585 GLY A C 1
ATOM 4343 O O . GLY A 1 585 ? 12.589 6.396 -48.823 1.00 77.94 585 GLY A O 1
ATOM 4344 N N . LYS A 1 586 ? 14.031 6.450 -50.547 1.00 87.88 586 LYS A N 1
ATOM 4345 C CA . LYS A 1 586 ? 13.486 7.663 -51.170 1.00 87.88 586 LYS A CA 1
ATOM 4346 C C . LYS A 1 586 ? 12.414 7.324 -52.212 1.00 87.88 586 LYS A C 1
ATOM 4348 O O . LYS A 1 586 ? 12.268 6.179 -52.642 1.00 87.88 586 LYS A O 1
ATOM 4353 N N . ILE A 1 587 ? 11.638 8.333 -52.606 1.00 89.50 587 ILE A N 1
ATOM 4354 C CA . ILE A 1 587 ? 10.600 8.211 -53.639 1.00 89.50 587 ILE A CA 1
ATOM 4355 C C . ILE A 1 587 ? 11.047 9.000 -54.867 1.00 89.50 587 ILE A C 1
ATOM 4357 O O . ILE A 1 587 ? 11.275 10.204 -54.780 1.00 89.50 587 ILE A O 1
ATOM 4361 N N . GLU A 1 588 ? 11.161 8.336 -56.010 1.00 91.12 588 GLU A N 1
ATOM 4362 C CA . GLU A 1 588 ? 11.459 8.960 -57.295 1.00 91.12 588 GLU A CA 1
ATOM 4363 C C . GLU A 1 588 ? 10.164 9.164 -58.093 1.00 91.12 588 GLU A C 1
ATOM 4365 O O . GLU A 1 588 ? 9.337 8.259 -58.211 1.00 91.12 588 GLU A O 1
ATOM 4370 N N . PHE A 1 589 ? 10.002 10.358 -58.662 1.00 91.94 589 PHE A N 1
ATOM 4371 C CA . PHE A 1 589 ? 8.962 10.659 -59.640 1.00 91.94 589 PHE A CA 1
ATOM 4372 C C . PHE A 1 589 ? 9.597 10.945 -61.002 1.00 91.94 589 PHE A C 1
ATOM 4374 O O . PHE A 1 589 ? 10.459 11.821 -61.123 1.00 91.94 589 PHE A O 1
ATOM 4381 N N . LEU A 1 590 ? 9.148 10.215 -62.021 1.00 90.88 590 LEU A N 1
ATOM 4382 C CA . LEU A 1 590 ? 9.579 10.333 -63.413 1.00 90.88 590 LEU A CA 1
ATOM 4383 C C . LEU A 1 590 ? 8.512 11.065 -64.221 1.00 90.88 590 LEU A C 1
ATOM 4385 O O . LEU A 1 590 ? 7.359 10.642 -64.257 1.00 90.88 590 LEU A O 1
ATOM 4389 N N . LEU A 1 591 ? 8.899 12.157 -64.877 1.00 89.69 591 LEU A N 1
ATOM 4390 C CA . LEU A 1 591 ? 8.011 13.002 -65.670 1.00 89.69 591 LEU A CA 1
ATOM 4391 C C . LEU A 1 591 ? 8.301 12.808 -67.157 1.00 89.69 591 LEU A C 1
ATOM 4393 O O . LEU A 1 591 ? 9.333 13.255 -67.664 1.00 89.69 591 LEU A O 1
ATOM 4397 N N . ASN A 1 592 ? 7.362 12.176 -67.856 1.00 88.12 592 ASN A N 1
ATOM 4398 C CA . ASN A 1 592 ? 7.451 11.855 -69.276 1.00 88.12 592 ASN A CA 1
ATOM 4399 C C . ASN A 1 592 ? 6.539 12.772 -70.097 1.00 88.12 592 ASN A C 1
ATOM 4401 O O . ASN A 1 592 ? 5.316 12.753 -69.937 1.00 88.12 592 ASN A O 1
ATOM 4405 N N . THR A 1 593 ? 7.118 13.564 -71.003 1.00 86.25 593 THR A N 1
ATOM 4406 C CA . THR A 1 593 ? 6.363 14.370 -71.974 1.00 86.25 593 THR A CA 1
ATOM 4407 C C . THR A 1 593 ? 7.185 14.669 -73.232 1.00 86.25 593 THR A C 1
ATOM 4409 O O . THR A 1 593 ? 8.413 14.577 -73.240 1.00 86.25 593 THR A O 1
ATOM 4412 N N . THR A 1 594 ? 6.498 14.984 -74.329 1.00 82.75 594 THR A N 1
ATOM 4413 C CA . THR A 1 594 ? 7.085 15.177 -75.667 1.00 82.75 594 THR A CA 1
ATOM 4414 C C . THR A 1 594 ? 6.960 16.612 -76.182 1.00 82.75 594 THR A C 1
ATOM 4416 O O . THR A 1 594 ? 7.491 16.925 -77.245 1.00 82.75 594 THR A O 1
ATOM 4419 N N . VAL A 1 595 ? 6.261 17.493 -75.457 1.00 82.12 595 VAL A N 1
ATOM 4420 C CA . VAL A 1 595 ? 5.964 18.868 -75.895 1.00 82.12 595 VAL A CA 1
ATOM 4421 C C . VAL A 1 595 ? 6.759 19.864 -75.067 1.00 82.12 595 VAL A C 1
ATOM 4423 O O . VAL A 1 595 ? 6.529 19.985 -73.867 1.00 82.12 595 VAL A O 1
ATOM 4426 N N . THR A 1 596 ? 7.678 20.597 -75.687 1.00 83.19 596 THR A N 1
ATOM 4427 C CA . THR A 1 596 ? 8.508 21.591 -74.991 1.00 83.19 596 THR A CA 1
ATOM 4428 C C . THR A 1 596 ? 7.694 22.742 -74.411 1.00 83.19 596 THR A C 1
ATOM 4430 O O . THR A 1 596 ? 6.667 23.147 -74.954 1.00 83.19 596 THR A O 1
ATOM 4433 N N . GLY A 1 597 ? 8.161 23.283 -73.285 1.00 84.50 597 GLY A N 1
ATOM 4434 C CA . GLY A 1 597 ? 7.491 24.383 -72.602 1.00 84.50 597 GLY A CA 1
ATOM 4435 C C . GLY A 1 597 ? 7.732 24.401 -71.099 1.00 84.50 597 GLY A C 1
ATOM 4436 O O . GLY A 1 597 ? 8.599 23.697 -70.581 1.00 84.50 597 GLY A O 1
ATOM 4437 N N . ILE A 1 598 ? 6.977 25.249 -70.404 1.00 87.31 598 ILE A N 1
ATOM 4438 C CA . ILE A 1 598 ? 7.040 25.398 -68.948 1.00 87.31 598 ILE A CA 1
ATOM 4439 C C . ILE A 1 598 ? 5.920 24.560 -68.332 1.00 87.31 598 ILE A C 1
ATOM 4441 O O . ILE A 1 598 ? 4.758 24.696 -68.715 1.00 87.31 598 ILE A O 1
ATOM 4445 N N . TYR A 1 599 ? 6.282 23.704 -67.382 1.00 89.31 599 TYR A N 1
ATOM 4446 C CA . TYR A 1 599 ? 5.373 22.835 -66.648 1.00 89.31 599 TYR A CA 1
ATOM 4447 C C . TYR A 1 599 ? 5.315 23.253 -65.183 1.00 89.31 599 TYR A C 1
ATOM 4449 O O . TYR A 1 599 ? 6.342 23.507 -64.555 1.00 89.31 599 TYR A O 1
ATOM 4457 N N . LYS A 1 600 ? 4.107 23.286 -64.624 1.00 90.31 600 LYS A N 1
ATOM 4458 C CA . LYS A 1 600 ? 3.871 23.466 -63.194 1.00 90.31 600 LYS A CA 1
ATOM 4459 C C . LYS A 1 600 ? 3.762 22.095 -62.543 1.00 90.31 600 LYS A C 1
ATOM 4461 O O . LYS A 1 600 ? 2.824 21.352 -62.844 1.00 90.31 600 LYS A O 1
ATOM 4466 N N . VAL A 1 601 ? 4.715 21.777 -61.672 1.00 90.06 601 VAL A N 1
ATOM 4467 C CA . VAL A 1 601 ? 4.804 20.499 -60.960 1.00 90.06 601 VAL A CA 1
ATOM 4468 C C . VAL A 1 601 ? 4.469 20.710 -59.487 1.00 90.06 601 VAL A C 1
ATOM 4470 O O . VAL A 1 601 ? 4.990 21.623 -58.844 1.00 90.06 601 VAL A O 1
ATOM 4473 N N . ALA A 1 602 ? 3.595 19.867 -58.953 1.00 90.44 602 ALA A N 1
ATOM 4474 C CA . ALA A 1 602 ? 3.229 19.820 -57.546 1.00 90.44 602 ALA A CA 1
ATOM 4475 C C . ALA A 1 602 ? 3.363 18.384 -57.043 1.00 90.44 602 ALA A C 1
ATOM 4477 O O . ALA A 1 602 ? 2.945 17.457 -57.730 1.00 90.44 602 ALA A O 1
ATOM 4478 N N . VAL A 1 603 ? 3.925 18.203 -55.853 1.00 90.94 603 VAL A N 1
ATOM 4479 C CA . VAL A 1 603 ? 3.877 16.925 -55.139 1.00 90.94 603 VAL A CA 1
ATOM 4480 C C . VAL A 1 603 ? 3.013 17.141 -53.911 1.00 90.94 603 VAL A C 1
ATOM 4482 O O . VAL A 1 603 ? 3.288 18.055 -53.130 1.00 90.94 603 VAL A O 1
ATOM 4485 N N . SER A 1 604 ? 1.980 16.323 -53.759 1.00 89.62 604 SER A N 1
ATOM 4486 C CA . SER A 1 604 ? 1.032 16.410 -52.656 1.00 89.62 604 SER A CA 1
ATOM 4487 C C . SER A 1 604 ? 0.877 15.067 -51.958 1.00 89.62 604 SER A C 1
ATOM 4489 O O . SER A 1 604 ? 1.097 14.002 -52.542 1.00 89.62 604 SER A O 1
ATOM 4491 N N . CYS A 1 605 ? 0.523 15.120 -50.678 1.00 88.00 605 CYS A N 1
ATOM 4492 C CA . CYS A 1 605 ? 0.109 13.936 -49.940 1.00 88.00 605 CYS A CA 1
ATOM 4493 C C . CYS A 1 605 ? -1.360 13.635 -50.258 1.00 88.00 605 CYS A C 1
ATOM 4495 O O . CYS A 1 605 ? -2.212 14.519 -50.158 1.00 88.00 605 CYS A O 1
ATOM 4497 N N . LEU A 1 606 ? -1.666 12.398 -50.647 1.00 85.12 606 LEU A N 1
ATOM 4498 C CA . LEU A 1 606 ? -3.028 11.982 -50.995 1.00 85.12 606 LEU A CA 1
ATOM 4499 C C . LEU A 1 606 ? -3.957 11.979 -49.777 1.00 85.12 606 LEU A C 1
ATOM 4501 O O . LEU A 1 606 ? -5.130 12.340 -49.900 1.00 85.12 606 LEU A O 1
ATOM 4505 N N . ASP A 1 607 ? -3.416 11.632 -48.611 1.00 84.31 607 ASP A N 1
ATOM 4506 C CA . ASP A 1 607 ? -4.177 11.479 -47.372 1.00 84.31 607 ASP A CA 1
ATOM 4507 C C . ASP A 1 607 ? -4.592 12.831 -46.784 1.00 84.31 607 ASP A C 1
ATOM 4509 O O . ASP A 1 607 ? -5.757 13.045 -46.445 1.00 84.31 607 ASP A O 1
ATOM 4513 N N . THR A 1 608 ? -3.654 13.779 -46.698 1.00 82.88 608 THR A N 1
ATOM 4514 C CA . THR A 1 608 ? -3.910 15.108 -46.116 1.00 82.88 608 THR A CA 1
ATOM 4515 C C . THR A 1 608 ? -4.348 16.143 -47.149 1.00 82.88 608 THR A C 1
ATOM 4517 O O . THR A 1 608 ? -4.896 17.181 -46.780 1.00 82.88 608 THR A O 1
ATOM 4520 N N . LYS A 1 609 ? -4.132 15.870 -48.444 1.00 81.81 609 LYS A N 1
ATOM 4521 C CA . LYS A 1 609 ? -4.311 16.809 -49.567 1.00 81.81 609 LYS A CA 1
ATOM 4522 C C . LYS A 1 609 ? -3.447 18.070 -49.466 1.00 81.81 609 LYS A C 1
ATOM 4524 O O . LYS A 1 609 ? -3.751 19.071 -50.115 1.00 81.81 609 LYS A O 1
ATOM 4529 N N . GLU A 1 610 ? -2.381 18.026 -48.673 1.00 85.44 610 GLU A N 1
ATOM 4530 C CA . GLU A 1 610 ? -1.428 19.124 -48.532 1.00 85.44 610 GLU A CA 1
ATOM 4531 C C . GLU A 1 610 ? -0.293 19.004 -49.555 1.00 85.44 610 GLU A C 1
ATOM 4533 O O . GLU A 1 610 ? 0.224 17.911 -49.813 1.00 85.44 610 GLU A O 1
ATOM 4538 N N . ASP A 1 611 ? 0.115 20.142 -50.115 1.00 85.56 611 ASP A N 1
ATOM 4539 C CA . ASP A 1 611 ? 1.292 20.238 -50.976 1.00 85.56 611 ASP A CA 1
ATOM 4540 C C . ASP A 1 611 ? 2.575 20.226 -50.134 1.00 85.56 611 ASP A C 1
ATOM 4542 O O . ASP A 1 611 ? 2.643 20.796 -49.040 1.00 85.56 611 ASP A O 1
ATOM 4546 N N . LEU A 1 612 ? 3.628 19.601 -50.661 1.00 87.56 612 LEU A N 1
ATOM 4547 C CA . LEU A 1 612 ? 4.930 19.597 -50.003 1.00 87.56 612 LEU A CA 1
ATOM 4548 C C . LEU A 1 612 ? 5.573 20.983 -49.994 1.00 87.56 612 LEU A C 1
ATOM 4550 O O . LEU A 1 612 ? 5.336 21.825 -50.864 1.00 87.56 612 LEU A O 1
ATOM 4554 N N . SER A 1 613 ? 6.478 21.187 -49.035 1.00 81.81 613 SER A N 1
ATOM 4555 C CA . SER A 1 613 ? 7.255 22.420 -48.946 1.00 81.81 613 SER A CA 1
ATOM 4556 C C . SER A 1 613 ? 7.992 22.709 -50.270 1.00 81.81 613 SER A C 1
ATOM 4558 O O . SER A 1 613 ? 8.702 21.867 -50.824 1.00 81.81 613 SER A O 1
ATOM 4560 N N . GLY A 1 614 ? 7.777 23.904 -50.830 1.00 78.56 614 GLY A N 1
ATOM 4561 C CA . GLY A 1 614 ? 8.357 24.300 -52.120 1.00 78.56 614 GLY A CA 1
ATOM 4562 C C . GLY A 1 614 ? 7.630 23.775 -53.369 1.00 78.56 614 GLY A C 1
ATOM 4563 O O . GLY A 1 614 ? 8.205 23.873 -54.462 1.00 78.56 614 GLY A O 1
ATOM 4564 N N . CYS A 1 615 ? 6.409 23.245 -53.218 1.00 85.94 615 CYS A N 1
ATOM 4565 C CA . CYS A 1 615 ? 5.440 22.985 -54.287 1.00 85.94 615 CYS A CA 1
ATOM 4566 C C . CYS A 1 615 ? 4.233 23.946 -54.202 1.00 85.94 615 CYS A C 1
ATOM 4568 O O . CYS A 1 615 ? 3.903 24.408 -53.111 1.00 85.94 615 CYS A O 1
ATOM 4570 N N . PRO A 1 616 ? 3.560 24.243 -55.331 1.00 88.25 616 PRO A N 1
ATOM 4571 C CA . PRO A 1 616 ? 3.974 23.925 -56.699 1.00 88.25 616 PRO A CA 1
ATOM 4572 C C . PRO A 1 616 ? 5.192 24.753 -57.146 1.00 88.25 616 PRO A C 1
ATOM 4574 O O . PRO A 1 616 ? 5.423 25.851 -56.647 1.00 88.25 616 PRO A O 1
ATOM 4577 N N . PHE A 1 617 ? 5.950 24.254 -58.122 1.00 89.44 617 PHE A N 1
ATOM 4578 C CA . PHE A 1 617 ? 7.066 24.976 -58.743 1.00 89.44 617 PHE A CA 1
ATOM 4579 C C . PHE A 1 617 ? 7.070 24.826 -60.269 1.00 89.44 617 PHE A C 1
ATOM 4581 O O . PHE A 1 617 ? 6.405 23.950 -60.823 1.00 89.44 617 PHE A O 1
ATOM 4588 N N . GLU A 1 618 ? 7.815 25.695 -60.950 1.00 89.56 618 GLU A N 1
ATOM 4589 C CA . GLU A 1 618 ? 7.937 25.691 -62.409 1.00 89.56 618 GLU A CA 1
ATOM 4590 C C . GLU A 1 618 ? 9.194 24.939 -62.859 1.00 89.56 618 GLU A C 1
ATOM 4592 O O . GLU A 1 618 ? 10.278 25.131 -62.307 1.00 89.56 618 GLU A O 1
ATOM 4597 N N . ALA A 1 619 ? 9.044 24.091 -63.875 1.00 87.00 619 ALA A N 1
ATOM 4598 C CA . ALA A 1 619 ? 10.120 23.350 -64.519 1.00 87.00 619 ALA A CA 1
ATOM 4599 C C . ALA A 1 619 ? 10.077 23.594 -66.031 1.00 87.00 619 ALA A C 1
ATOM 4601 O O . ALA A 1 619 ? 9.023 23.480 -66.662 1.00 87.00 619 ALA A O 1
ATOM 4602 N N . ARG A 1 620 ? 11.219 23.946 -66.627 1.00 86.81 620 ARG A N 1
ATOM 4603 C CA . ARG A 1 620 ? 11.328 24.201 -68.067 1.00 86.81 620 ARG A CA 1
ATOM 4604 C C . ARG A 1 620 ? 11.830 22.947 -68.763 1.00 86.81 620 ARG A C 1
ATOM 4606 O O . ARG A 1 620 ? 12.946 22.521 -68.498 1.00 86.81 620 ARG A O 1
ATOM 4613 N N . MET A 1 621 ? 11.041 22.419 -69.694 1.00 84.38 621 MET A N 1
ATOM 4614 C CA . MET A 1 621 ? 11.495 21.341 -70.561 1.00 84.38 621 MET A CA 1
ATOM 4615 C C . MET A 1 621 ? 12.088 21.912 -71.850 1.00 84.38 621 MET A C 1
ATOM 4617 O O . MET A 1 621 ? 11.414 22.624 -72.606 1.00 84.38 621 MET A O 1
ATOM 4621 N N . GLY A 1 622 ? 13.359 21.600 -72.086 1.00 81.94 622 GLY A N 1
ATOM 4622 C CA . GLY A 1 622 ? 14.097 21.975 -73.284 1.00 81.94 622 GLY A CA 1
ATOM 4623 C C . GLY A 1 622 ? 13.775 21.105 -74.497 1.00 81.94 622 GLY A C 1
ATOM 4624 O O . GLY A 1 622 ? 13.199 20.021 -74.402 1.00 81.94 622 GLY A O 1
ATOM 4625 N N . THR A 1 623 ? 14.165 21.588 -75.670 1.00 76.44 623 THR A N 1
ATOM 4626 C CA . THR A 1 623 ? 14.217 20.786 -76.896 1.00 76.44 623 THR A CA 1
ATOM 4627 C C . THR A 1 623 ? 15.394 19.819 -76.825 1.00 76.44 623 THR A C 1
ATOM 4629 O O . THR A 1 623 ? 16.514 20.252 -76.557 1.00 76.44 623 THR A O 1
ATOM 4632 N N . ASP A 1 624 ? 15.153 18.537 -77.096 1.00 67.44 624 ASP A N 1
ATOM 4633 C CA . ASP A 1 624 ? 16.233 17.585 -77.374 1.00 67.44 624 ASP A CA 1
ATOM 4634 C C . ASP A 1 624 ? 16.818 17.820 -78.784 1.00 67.44 624 ASP A C 1
ATOM 4636 O O . ASP A 1 624 ? 16.321 18.667 -79.537 1.00 67.44 624 ASP A O 1
ATOM 4640 N N . ALA A 1 625 ? 17.871 17.089 -79.158 1.00 65.25 625 ALA A N 1
ATOM 4641 C CA . ALA A 1 625 ? 18.506 17.182 -80.470 1.00 65.25 625 ALA A CA 1
ATOM 4642 C C . ALA A 1 625 ? 17.466 17.121 -81.609 1.00 65.25 625 ALA A C 1
ATOM 4644 O O . ALA A 1 625 ? 16.686 16.173 -81.723 1.00 65.25 625 ALA A O 1
ATOM 4645 N N . LEU A 1 626 ? 17.459 18.147 -82.469 1.00 59.22 626 LEU A N 1
ATOM 4646 C CA . LEU A 1 626 ? 16.515 18.261 -83.581 1.00 59.22 626 LEU A CA 1
ATOM 4647 C C . LEU A 1 626 ? 16.670 17.068 -84.535 1.00 59.22 626 LEU A C 1
ATOM 4649 O O . LEU A 1 626 ? 17.676 16.933 -85.232 1.00 59.22 626 LEU A O 1
ATOM 4653 N N . SER A 1 627 ? 15.652 16.211 -84.590 1.00 56.31 627 SER A N 1
ATOM 4654 C CA . SER A 1 627 ? 15.615 15.096 -85.534 1.00 56.31 627 SER A CA 1
ATOM 4655 C C . SER A 1 627 ? 15.235 15.591 -86.927 1.00 56.31 627 SER A C 1
ATOM 4657 O O . SER A 1 627 ? 14.133 16.099 -87.142 1.00 56.31 627 SER A O 1
ATOM 4659 N N . GLN A 1 628 ? 16.120 15.372 -87.904 1.00 54.06 628 GLN A N 1
ATOM 4660 C CA . GLN A 1 628 ? 15.871 15.696 -89.315 1.00 54.06 628 GLN A CA 1
ATOM 4661 C C . GLN A 1 628 ? 14.641 14.967 -89.890 1.00 54.06 628 GLN A C 1
ATOM 4663 O O . GLN A 1 628 ? 14.058 15.435 -90.863 1.00 54.06 628 GLN A O 1
ATOM 4668 N N . ALA A 1 629 ? 14.219 13.849 -89.284 1.00 56.69 629 ALA A N 1
ATOM 4669 C CA . ALA A 1 629 ? 13.082 13.048 -89.740 1.00 56.69 629 ALA A CA 1
ATOM 4670 C C . ALA A 1 629 ? 11.706 13.639 -89.366 1.00 56.69 629 ALA A C 1
ATOM 4672 O O . ALA A 1 629 ? 10.710 13.275 -89.984 1.00 56.69 629 ALA A O 1
ATOM 4673 N N . GLY A 1 630 ? 11.637 14.530 -88.366 1.00 54.59 630 GLY A N 1
ATOM 4674 C CA . GLY A 1 630 ? 10.388 15.156 -87.900 1.00 54.59 630 GLY A CA 1
ATOM 4675 C C . GLY A 1 630 ? 10.130 16.561 -88.458 1.00 54.59 630 GLY A C 1
ATOM 4676 O O . GLY A 1 630 ? 9.056 17.127 -88.253 1.00 54.59 630 GLY A O 1
ATOM 4677 N N . CYS A 1 631 ? 11.102 17.144 -89.164 1.00 54.81 631 CYS A N 1
ATOM 4678 C CA . CYS A 1 631 ? 10.984 18.484 -89.729 1.00 54.81 631 CYS A CA 1
ATOM 4679 C C . CYS A 1 631 ? 10.002 18.489 -90.907 1.00 54.81 631 CYS A C 1
ATOM 4681 O O . CYS A 1 631 ? 10.271 17.912 -91.958 1.00 54.81 631 CYS A O 1
ATOM 4683 N N . THR A 1 632 ? 8.871 19.181 -90.753 1.00 55.12 632 THR A N 1
ATOM 4684 C CA . THR A 1 632 ? 7.873 19.324 -91.821 1.00 55.12 632 THR A CA 1
ATOM 4685 C C . THR A 1 632 ? 7.955 20.734 -92.400 1.00 55.12 632 THR A C 1
ATOM 4687 O O . THR A 1 632 ? 7.582 21.702 -91.744 1.00 55.12 632 THR A O 1
ATOM 4690 N N . ALA A 1 633 ? 8.450 20.871 -93.631 1.00 50.41 633 ALA A N 1
ATOM 4691 C CA . ALA A 1 633 ? 8.410 22.135 -94.362 1.00 50.41 633 ALA A CA 1
ATOM 4692 C C . ALA A 1 633 ? 7.101 22.209 -95.165 1.00 50.41 633 ALA A C 1
ATOM 4694 O O . ALA A 1 633 ? 6.931 21.476 -96.139 1.00 50.41 633 ALA A O 1
ATOM 4695 N N . SER A 1 634 ? 6.161 23.074 -94.769 1.00 50.38 634 SER A N 1
ATOM 4696 C CA . SER A 1 634 ? 4.946 23.310 -95.557 1.00 50.38 634 SER A CA 1
ATOM 4697 C C . SER A 1 634 ? 5.169 24.456 -96.543 1.00 50.38 634 SER A C 1
ATOM 4699 O O . SER A 1 634 ? 5.299 25.613 -96.142 1.00 50.38 634 SER A O 1
ATOM 4701 N N . LEU A 1 635 ? 5.183 24.145 -97.837 1.00 47.94 635 LEU A N 1
ATOM 4702 C CA . LEU A 1 635 ? 5.199 25.143 -98.902 1.00 47.94 635 LEU A CA 1
ATOM 4703 C C . LEU A 1 635 ? 3.751 25.457 -99.311 1.00 47.94 635 LEU A C 1
ATOM 4705 O O . LEU A 1 635 ? 3.077 24.610 -99.893 1.00 47.94 635 LEU A O 1
ATOM 4709 N N . GLN A 1 636 ? 3.258 26.666 -99.032 1.00 44.16 636 GLN A N 1
ATOM 4710 C CA . GLN A 1 636 ? 2.001 27.142 -99.620 1.00 44.16 636 GLN A CA 1
ATOM 4711 C C . GLN A 1 636 ? 2.276 27.684 -101.028 1.00 44.16 636 GLN A C 1
ATOM 4713 O O . GLN A 1 636 ? 2.834 28.767 -101.192 1.00 44.16 636 GLN A O 1
ATOM 4718 N N . SER A 1 637 ? 1.891 26.933 -102.062 1.00 49.84 637 SER A N 1
ATOM 4719 C CA . SER A 1 637 ? 1.960 27.409 -103.445 1.00 49.84 637 SER A CA 1
ATOM 4720 C C . SER A 1 637 ? 0.760 28.306 -103.768 1.00 49.84 637 SER A C 1
ATOM 4722 O O . SER A 1 637 ? -0.361 27.813 -103.900 1.00 49.84 637 SER A O 1
ATOM 4724 N N . LEU A 1 638 ? 0.988 29.608 -103.966 1.00 46.47 638 LEU A N 1
ATOM 4725 C CA . LEU A 1 638 ? 0.060 30.455 -104.721 1.00 46.47 638 LEU A CA 1
ATOM 4726 C C . LEU A 1 638 ? 0.132 30.044 -106.197 1.00 46.47 638 LEU A C 1
ATOM 4728 O O . LEU A 1 638 ? 1.076 30.380 -106.909 1.00 46.47 638 LEU A O 1
ATOM 4732 N N . THR A 1 639 ? -0.853 29.282 -106.664 1.00 44.91 639 THR A N 1
ATOM 4733 C CA . THR A 1 639 ? -0.958 28.897 -108.073 1.00 44.91 639 THR A CA 1
ATOM 4734 C C . THR A 1 639 ? -1.348 30.107 -108.919 1.00 44.91 639 THR A C 1
ATOM 4736 O O . THR A 1 639 ? -2.501 30.535 -108.890 1.00 44.91 639 THR A O 1
ATOM 4739 N N . SER A 1 640 ? -0.415 30.618 -109.726 1.00 37.38 640 SER A N 1
ATOM 4740 C CA . SER A 1 640 ? -0.755 31.351 -110.947 1.00 37.38 640 SER A CA 1
ATOM 4741 C C . SER A 1 640 ? -0.409 30.490 -112.163 1.00 37.38 640 SER A C 1
ATOM 4743 O O . SER A 1 640 ? 0.641 29.858 -112.255 1.00 37.38 640 SER A O 1
ATOM 4745 N N . SER A 1 641 ? -1.396 30.381 -113.043 1.00 45.69 641 SER A N 1
ATOM 4746 C CA . SER A 1 641 ? -1.440 29.524 -114.220 1.00 45.69 641 SER A CA 1
ATOM 4747 C C . SER A 1 641 ? -0.393 29.939 -115.257 1.00 45.69 641 SER A C 1
ATOM 4749 O O . SER A 1 641 ? -0.573 30.984 -115.867 1.00 45.69 641 SER A O 1
ATOM 4751 N N . THR A 1 642 ? 0.580 29.073 -115.565 1.00 36.75 642 THR A N 1
ATOM 4752 C CA . THR A 1 642 ? 1.030 28.832 -116.952 1.00 36.75 642 THR A CA 1
ATOM 4753 C C . THR A 1 642 ? 1.849 27.539 -117.083 1.00 36.75 642 THR A C 1
ATOM 4755 O O . THR A 1 642 ? 2.861 27.341 -116.424 1.00 36.75 642 THR A O 1
ATOM 4758 N N . LYS A 1 643 ? 1.346 26.680 -117.975 1.00 41.69 643 LYS A N 1
ATOM 4759 C CA . LYS A 1 643 ? 1.866 25.458 -118.620 1.00 41.69 643 LYS A CA 1
ATOM 4760 C C . LYS A 1 643 ? 3.379 25.151 -118.520 1.00 41.69 643 LYS A C 1
ATOM 4762 O O . LYS A 1 643 ? 4.195 25.847 -119.111 1.00 41.69 643 LYS A O 1
ATOM 4767 N N . GLY A 1 644 ? 3.697 23.977 -117.965 1.00 36.34 644 GLY A N 1
ATOM 4768 C CA . GLY A 1 644 ? 4.958 23.242 -118.152 1.00 36.34 644 GLY A CA 1
ATOM 4769 C C . GLY A 1 644 ? 4.859 21.827 -117.547 1.00 36.34 644 GLY A C 1
ATOM 4770 O O . GLY A 1 644 ? 4.179 21.673 -116.533 1.00 36.34 644 GLY A O 1
ATOM 4771 N N . PRO A 1 645 ? 5.425 20.773 -118.167 1.00 42.38 645 PRO A N 1
ATOM 4772 C CA . PRO A 1 645 ? 5.075 19.389 -117.854 1.00 42.38 645 PRO A CA 1
ATOM 4773 C C . PRO A 1 645 ? 5.745 18.873 -116.571 1.00 42.38 645 PRO A C 1
ATOM 4775 O O . PRO A 1 645 ? 6.963 18.864 -116.458 1.00 42.38 645 PRO A O 1
ATOM 4778 N N . GLY A 1 646 ? 4.914 18.380 -115.648 1.00 39.09 646 GLY A N 1
ATOM 4779 C CA . GLY A 1 646 ? 5.196 17.286 -114.713 1.00 39.09 646 GLY A CA 1
ATOM 4780 C C . GLY A 1 646 ? 6.483 17.338 -113.885 1.00 39.09 646 GLY A C 1
ATOM 4781 O O . GLY A 1 646 ? 7.480 16.734 -114.263 1.00 39.09 646 GLY A O 1
ATOM 4782 N N . ALA A 1 647 ? 6.398 17.861 -112.660 1.00 36.22 647 ALA A N 1
ATOM 4783 C CA . ALA A 1 647 ? 7.261 17.397 -111.577 1.00 36.22 647 ALA A CA 1
ATOM 4784 C C . ALA A 1 647 ? 6.527 16.280 -110.818 1.00 36.22 647 ALA A C 1
ATOM 4786 O O . ALA A 1 647 ? 5.665 16.534 -109.977 1.00 36.22 647 ALA A O 1
ATOM 4787 N N . LYS A 1 648 ? 6.837 15.023 -111.158 1.00 34.97 648 LYS A N 1
ATOM 4788 C CA . LYS A 1 648 ? 6.562 13.881 -110.281 1.00 34.97 648 LYS A CA 1
ATOM 4789 C C . LYS A 1 648 ? 7.471 14.012 -109.062 1.00 34.97 648 LYS A C 1
ATOM 4791 O O . LYS A 1 648 ? 8.675 14.199 -109.217 1.00 34.97 648 LYS A O 1
ATOM 4796 N N . ALA A 1 649 ? 6.892 13.894 -107.872 1.00 44.75 649 ALA A N 1
ATOM 4797 C CA . ALA A 1 649 ? 7.644 13.733 -106.641 1.00 44.75 649 ALA A CA 1
ATOM 4798 C C . ALA A 1 649 ? 8.552 12.499 -106.760 1.00 44.75 649 ALA A C 1
ATOM 4800 O O . ALA A 1 649 ? 8.070 11.377 -106.914 1.00 44.75 649 ALA A O 1
ATOM 4801 N N . ALA A 1 650 ? 9.860 12.723 -106.699 1.00 31.73 650 ALA A N 1
ATOM 4802 C CA . ALA A 1 650 ? 10.844 11.697 -106.411 1.00 31.73 650 ALA A CA 1
ATOM 4803 C C . ALA A 1 650 ? 11.447 12.048 -105.051 1.00 31.73 650 ALA A C 1
ATOM 4805 O O . ALA A 1 650 ? 12.303 12.923 -104.936 1.00 31.73 650 ALA A O 1
ATOM 4806 N N . ALA A 1 651 ? 10.947 11.394 -104.005 1.00 43.78 651 ALA A N 1
ATOM 4807 C CA . ALA A 1 651 ? 11.696 11.271 -102.770 1.00 43.78 651 ALA A CA 1
ATOM 4808 C C . ALA A 1 651 ? 12.922 10.408 -103.081 1.00 43.78 651 ALA A C 1
ATOM 4810 O O . ALA A 1 651 ? 12.753 9.254 -103.450 1.00 43.78 651 ALA A O 1
ATOM 4811 N N . TYR A 1 652 ? 14.114 10.998 -103.035 1.00 32.19 652 TYR A N 1
ATOM 4812 C CA . TYR A 1 652 ? 15.363 10.424 -102.520 1.00 32.19 652 TYR A CA 1
ATOM 4813 C C . TYR A 1 652 ? 16.482 11.427 -102.812 1.00 32.19 652 TYR A C 1
ATOM 4815 O O . TYR A 1 652 ? 16.887 11.619 -103.955 1.00 32.19 652 TYR A O 1
ATOM 4823 N N . GLY A 1 653 ? 16.972 12.084 -101.767 1.00 29.61 653 GLY A N 1
ATOM 4824 C CA . GLY A 1 653 ? 18.079 13.022 -101.875 1.00 29.61 653 GLY A CA 1
ATOM 4825 C C . GLY A 1 653 ? 18.391 13.631 -100.523 1.00 29.61 653 GLY A C 1
ATOM 4826 O O . GLY A 1 653 ? 17.719 14.559 -100.088 1.00 29.61 653 GLY A O 1
ATOM 4827 N N . ALA A 1 654 ? 19.406 13.086 -99.857 1.00 30.36 654 ALA A N 1
ATOM 4828 C CA . ALA A 1 654 ? 20.077 13.767 -98.767 1.00 30.36 654 ALA A CA 1
ATOM 4829 C C . ALA A 1 654 ? 20.602 15.117 -99.284 1.00 30.36 654 ALA A C 1
ATOM 4831 O O . ALA A 1 654 ? 21.436 15.149 -100.189 1.00 30.36 654 ALA A O 1
ATOM 4832 N N . CYS A 1 655 ? 20.128 16.225 -98.716 1.00 28.12 655 CYS A N 1
ATOM 4833 C CA . CYS A 1 655 ? 20.807 17.506 -98.854 1.00 28.12 655 CYS A CA 1
ATOM 4834 C C . CYS A 1 655 ? 21.864 17.601 -97.755 1.00 28.12 655 CYS A C 1
ATOM 4836 O O . CYS A 1 655 ? 21.552 17.712 -96.570 1.00 28.12 655 CYS A O 1
ATOM 4838 N N . ALA A 1 656 ? 23.122 17.522 -98.185 1.00 30.34 656 ALA A N 1
ATOM 4839 C CA . ALA A 1 656 ? 24.285 17.873 -97.393 1.00 30.34 656 ALA A CA 1
ATOM 4840 C C . ALA A 1 656 ? 24.226 19.348 -96.959 1.00 30.34 656 ALA A C 1
ATOM 4842 O O . ALA A 1 656 ? 23.665 20.203 -97.644 1.00 30.34 656 ALA A O 1
ATOM 4843 N N . ALA A 1 657 ? 24.822 19.600 -95.797 1.00 31.75 657 ALA A N 1
ATOM 4844 C CA . ALA A 1 657 ? 24.881 20.870 -95.096 1.00 31.75 657 ALA A CA 1
ATOM 4845 C C . ALA A 1 657 ? 25.364 22.050 -95.957 1.00 31.75 657 ALA A C 1
ATOM 4847 O O . ALA A 1 657 ? 26.361 21.952 -96.669 1.00 31.75 657 ALA A O 1
ATOM 4848 N N . MET A 1 658 ? 24.728 23.205 -95.762 1.00 28.75 658 MET A N 1
ATOM 4849 C CA . MET A 1 658 ? 25.373 24.507 -95.915 1.00 28.75 658 MET A CA 1
ATOM 4850 C C . MET A 1 658 ? 25.564 25.076 -94.510 1.00 28.75 658 MET A C 1
ATOM 4852 O O . MET A 1 658 ? 24.618 25.532 -93.875 1.00 28.75 658 MET A O 1
ATOM 4856 N N . ALA A 1 659 ? 26.796 24.986 -94.014 1.00 35.78 659 ALA A N 1
ATOM 4857 C CA . ALA A 1 659 ? 27.259 25.792 -92.898 1.00 35.78 659 ALA A CA 1
ATOM 4858 C C . ALA A 1 659 ? 27.509 27.217 -93.406 1.00 35.78 659 ALA A C 1
ATOM 4860 O O . ALA A 1 659 ? 28.214 27.403 -94.397 1.00 35.78 659 ALA A O 1
ATOM 4861 N N . GLY A 1 660 ? 26.961 28.213 -92.714 1.00 32.31 660 GLY A N 1
ATOM 4862 C CA . GLY A 1 660 ? 27.314 29.611 -92.928 1.00 32.31 660 GLY A CA 1
ATOM 4863 C C . GLY A 1 660 ? 26.194 30.567 -92.548 1.00 32.31 660 GLY A C 1
ATOM 4864 O O . GLY A 1 660 ? 25.222 30.691 -93.284 1.00 32.31 660 GLY A O 1
ATOM 4865 N N . GLY A 1 661 ? 26.380 31.282 -91.440 1.00 30.67 661 GLY A N 1
ATOM 4866 C CA . GLY A 1 661 ? 25.634 32.502 -91.134 1.00 30.67 661 GLY A CA 1
ATOM 4867 C C . GLY A 1 661 ? 24.916 32.462 -89.794 1.00 30.67 661 GLY A C 1
ATOM 4868 O O . GLY A 1 661 ? 24.010 31.664 -89.592 1.00 30.67 661 GLY A O 1
ATOM 4869 N N . GLU A 1 662 ? 25.352 33.340 -88.897 1.00 31.95 662 GLU A N 1
ATOM 4870 C CA . GLU A 1 662 ? 24.734 33.672 -87.616 1.00 31.95 662 GLU A CA 1
ATOM 4871 C C . GLU A 1 662 ? 23.216 33.875 -87.716 1.00 31.95 662 GLU A C 1
ATOM 4873 O O . GLU A 1 662 ? 22.724 34.503 -88.654 1.00 31.95 662 GLU A O 1
ATOM 4878 N N . VAL A 1 663 ? 22.493 33.467 -86.672 1.00 30.27 663 VAL A N 1
ATOM 4879 C CA . VAL A 1 663 ? 21.296 34.198 -86.250 1.00 30.27 663 VAL A CA 1
ATOM 4880 C C . VAL A 1 663 ? 21.459 34.522 -84.774 1.00 30.27 663 VAL A C 1
ATOM 4882 O O . VAL A 1 663 ? 21.376 33.656 -83.905 1.00 30.27 663 VAL A O 1
ATOM 4885 N N . THR A 1 664 ? 21.771 35.787 -84.526 1.00 29.50 664 THR A N 1
ATOM 4886 C CA . THR A 1 664 ? 21.587 36.474 -83.255 1.00 29.50 664 THR A CA 1
ATOM 4887 C C . THR A 1 664 ? 20.130 36.929 -83.117 1.00 29.50 664 THR A C 1
ATOM 4889 O O . THR A 1 664 ? 19.529 37.383 -84.092 1.00 29.50 664 THR A O 1
ATOM 4892 N N . CYS A 1 665 ? 19.663 36.855 -81.863 1.00 34.75 665 CYS A N 1
ATOM 4893 C CA . CYS A 1 665 ? 18.393 37.300 -81.263 1.00 34.75 665 CYS A CA 1
ATOM 4894 C C . CYS A 1 665 ? 17.174 36.387 -81.444 1.00 34.75 665 CYS A C 1
ATOM 4896 O O . CYS A 1 665 ? 16.498 36.465 -82.493 1.00 34.75 665 CYS A O 1
#

Sequence (665 aa):
ELQAGVIGLLGGDSMFQMTKNLYAAYKVDKNSSAQERSRMKADAQETGHRLAPALASMDTEELRENFKQATPEHIGGCLFALIDAKRRQVGSKAIARPVAQMMEDGSIEWGDGSISHVNEDRSAINHSDGTSASLRVDGTIIDSDGQVLKLRPDGIITADGTVLGADGEITTAPSGPLHMFRALTTEQQTAAILELIEFSQTGNAGEILVDLTATELRETIHPMGASDQAKVFIEIGRMSPSQAARAASVLSHTEAASVVSIMVNPGSSGRCDEPFMGPFLEALAPQILRNIEPPTAVGGALATHLSPTAAAHVLHKLEPMDVSRIIEGMSPAEVRQVIESSSNIQAEAGKAVSDTPLIAALVPYVSAMDDSQAATLLEGLPADMAVGVMMCTPEERAKEIMSHTRRRDLKERIANKSLIHLDACTIVNLRGAVAGESSSFILEARERGGNRITFGGGRLTVATKLFSAPGPGVEQGTVHDRGNGEYVVQFTSTLAGKIAVVVEASGQSRAWDVNIEASDVVIPKCTIEKQGLESWTAGSPGRILLTLRDRFGNFAHSSKSILEFEARASGPGGVIVERNMLDDGKIEFLLNTTVTGIYKVAVSCLDTKEDLSGCPFEARMGTDALSQAGCTASLQSLTSSTKGPGAKAAAYGACAAMAGGEVTC

Secondary structure (DSSP, 8-state):
-HHHHHHTTS-HHHHHHHHTTGGGGT---TTS-HHHHHHHHHHHHHHHHHHHHHHHHS-HHHHHHHTTT--HHHHHHHHHHHHHHHHHHHTS---PPEEEEE-TTSEEEETTS-EEEE-TTSSEEEETTS-EEEE-TTSEEE-TTS-EEEE-TTSEEESSS----TT------S-HHHHHHHHS-HHHHHHHHHHHHHHS-TTTTHHHHTTS-HHHHHHHHTTS-HHHHHHHHHHHHHH-HHHHHHHHHHS-HHHHHHHHHHHH-TT-TT----TTHHHHHHHS-HHHHTT-SSHHHHHHHHHHHS-HHHHHHHHTTS-HHHHHHHHTTS-HHHHHHHHHHHHHHHHHTT--TT--HHHHHHHHHHHHS-HHHHHHHHHHS-HHHHHHHHHHS-HHHHHHHHHH---HHHHHHHHT-----GGG-EEE----EETTSEEEEEEE-B-TTSPBP-S----EEEEEEETT--SS-SEE-EEEE-SSSEEEEEEE-S--EEEEEEEEETTEEEEEEEEEEP--B-GGG-EEE-GGGTT-BTTS-EEEEEE-BBTTS-B--GGG----EEEEEESSS--EEEEEE-TTS-EEEEEE--S-EEEEEEEEETTT-PBPTT-SEEEEEBP-S--TTT-----------------------------------

Organism: NCBI:txid242159

InterPro domains:
  IPR013783 Immunoglobulin-like fold [G3DSA:2.60.40.10] (424-519)
  IPR013783 Immunoglobulin-like fold [G3DSA:2.60.40.10] (520-625)
  IPR014756 Immunoglobulin E-set [SSF81296] (426-508)
  IPR014756 Immunoglobulin E-set [SSF81296] (524-619)
  IPR017868 Filamin/ABP280 repeat-like [PS50194] (429-525)

pLDDT: mean 77.93, std 16.74, range [28.12, 96.5]

Radius of gyration: 45.16 Å; chains: 1; bounding box: 88×76×168 Å

Foldseek 3Di:
DVLLVVVLVDALQVLLVLLQLLLLLFFADPPDDPVVSVVSNVVSLVSLLSCLVSLLPDDLLSLLVSCVPPDLSSLLSNLLSLLVVVVVCVVPAAWFDFQWFQDPVQWIQGPVRWIWGQDPVNQWIAGPVGFIWGADPQQWTQGPVRQIWGQDPRRTIGRPPTHDDPVNDHGDDPRSSLSSLVSYDLVSNLSNLLSCLPGGDQLSSLSNLLVDDLVSLCSNPVVDALLSLLSSLRSVLVVPLLVSLVNLVSDPLLSSLSNVLLCQPPPHPSHDLDQSLLVNLLNHQQSNLLNHPPLLSQLLSCLRRHQLLSSLSSLQNYALCSSLSNVLNPQLVSLLSNLVNNLVVCVVVVHDSLQRSPLSSVLVNLLPDDLQSSQVSLQSDDLLSSLQSLLQHPPVSSVSSVVNHDDPSSVVCNVVFNWQPQVLKDKADQAAAAAQDKDKIKIFTATPVSDTQQFWRFDKWKAKDDPPDPDDHDFTWDWDTPGGRIIITIGHHNEAAWMWIWMDTPHDIDTDTHGYAYAAWDQQLKDKDQPQQPQAAAQAKRKIKIFTAHPSNYTHAQVPHPWDKDKDKDDPWDWDWDWDQDPVRIIMIITHHHDFDKMFMWMATPVVRDTGDPPRDIGGHHHDDDDPVPDDDDDDDPDDDDDDDDDDDDPDDDDDDDDDDDDDD